Protein AF-A0A2K5J914-F1 (afdb_monomer)

Nearest PDB structures (foldseek):
  7pgm-assembly1_A  TM=7.912E-01  e=7.911E-28  Homo sapiens
  7pgm-assembly1_B  TM=7.595E-01  e=2.910E-28  Homo sapiens
  7pgn-assembly2_B  TM=7.663E-01  e=2.151E-27  Homo sapiens
  7pgm-assembly1_C  TM=7.604E-01  e=5.847E-27  Homo sapiens
  2wft-assembly1_A  TM=7.627E-01  e=2.219E-26  Homo sapiens

Structure (mmCIF, N/CA/C/O backbone):
data_AF-A0A2K5J914-F1
#
_entry.id   AF-A0A2K5J914-F1
#
loop_
_atom_site.group_PDB
_atom_site.id
_atom_site.type_symbol
_atom_site.label_atom_id
_atom_site.label_alt_id
_atom_site.label_comp_id
_atom_site.label_asym_id
_atom_site.label_entity_id
_atom_site.label_seq_id
_atom_site.pdbx_PDB_ins_code
_atom_site.Cartn_x
_atom_site.Cartn_y
_atom_site.Cartn_z
_atom_site.occupancy
_atom_site.B_iso_or_equiv
_atom_site.auth_seq_id
_atom_site.auth_comp_id
_atom_site.auth_asym_id
_atom_site.auth_atom_id
_atom_site.pdbx_PDB_model_num
ATOM 1 N N . GLU A 1 1 ? -26.138 -1.464 15.861 1.00 38.56 1 GLU A N 1
ATOM 2 C CA . GLU A 1 1 ? -25.014 -0.521 15.700 1.00 38.56 1 GLU A CA 1
ATOM 3 C C . GLU A 1 1 ? -23.982 -0.833 16.771 1.00 38.56 1 GLU A C 1
ATOM 5 O O . GLU A 1 1 ? -24.378 -1.181 17.880 1.00 38.56 1 GLU A O 1
ATOM 10 N N . CYS A 1 2 ? -22.694 -0.839 16.426 1.00 46.62 2 CYS A N 1
ATOM 11 C CA . CYS A 1 2 ? -21.618 -1.079 17.389 1.00 46.62 2 CYS A CA 1
ATOM 12 C C . CYS A 1 2 ? -21.345 0.208 18.176 1.00 46.62 2 CYS A C 1
ATOM 14 O O . CYS A 1 2 ? -21.314 1.286 17.591 1.00 46.62 2 CYS A O 1
ATOM 16 N N . SER A 1 3 ? -21.174 0.087 19.494 1.00 51.59 3 SER A N 1
ATOM 17 C CA . SER A 1 3 ? -20.822 1.211 20.367 1.00 51.59 3 SER A CA 1
ATOM 18 C C . SER A 1 3 ? -19.296 1.393 20.395 1.00 51.59 3 SER A C 1
ATOM 20 O O . SER A 1 3 ? -18.607 0.383 20.564 1.00 51.59 3 SER A O 1
ATOM 22 N N . PRO A 1 4 ? -18.769 2.632 20.309 1.00 55.41 4 PRO A N 1
ATOM 23 C CA . PRO A 1 4 ? -17.338 2.955 20.481 1.00 55.41 4 PRO A CA 1
ATOM 24 C C . PRO A 1 4 ? -16.759 2.479 21.830 1.00 55.41 4 PRO A C 1
ATOM 26 O O . PRO A 1 4 ? -15.557 2.311 21.999 1.00 55.41 4 PRO A O 1
ATOM 29 N N . TYR A 1 5 ? -17.637 2.277 22.817 1.00 66.75 5 TYR A N 1
ATOM 30 C CA . TYR A 1 5 ? -17.289 1.906 24.184 1.00 66.75 5 TYR A CA 1
ATOM 31 C C . TYR A 1 5 ? -17.514 0.421 24.433 1.00 66.75 5 TYR A C 1
ATOM 33 O O . TYR A 1 5 ? -17.728 0.022 25.572 1.00 66.75 5 TYR A O 1
ATOM 41 N N . ALA A 1 6 ? -17.527 -0.413 23.388 1.00 69.62 6 ALA A N 1
ATOM 42 C CA . ALA A 1 6 ? -17.750 -1.847 23.541 1.00 69.62 6 ALA A CA 1
ATOM 43 C C . ALA A 1 6 ? -16.758 -2.485 24.531 1.00 69.62 6 ALA A C 1
ATOM 45 O O . ALA A 1 6 ? -17.165 -3.338 25.308 1.00 69.62 6 ALA A O 1
ATOM 46 N N . ALA A 1 7 ? -15.498 -2.038 24.566 1.00 67.44 7 ALA A N 1
ATOM 47 C CA . ALA A 1 7 ? -14.519 -2.523 25.541 1.00 67.44 7 ALA A CA 1
ATOM 48 C C . ALA A 1 7 ? -14.949 -2.232 26.991 1.00 67.44 7 ALA A C 1
ATOM 50 O O . ALA A 1 7 ? -15.093 -3.174 27.762 1.00 67.44 7 ALA A O 1
ATOM 51 N N . HIS A 1 8 ? -15.263 -0.977 27.332 1.00 74.81 8 HIS A N 1
ATOM 52 C CA . HIS A 1 8 ? -15.773 -0.614 28.663 1.00 74.81 8 HIS A CA 1
ATOM 53 C C . HIS A 1 8 ? -17.105 -1.307 28.976 1.00 74.81 8 HIS A C 1
ATOM 55 O O . HIS A 1 8 ? -17.320 -1.825 30.067 1.00 74.81 8 HIS A O 1
ATOM 61 N N . LEU A 1 9 ? -18.002 -1.368 27.989 1.00 78.38 9 LEU A N 1
ATOM 62 C CA . LEU A 1 9 ? -19.326 -1.951 28.147 1.00 78.38 9 LEU A CA 1
ATOM 63 C C . LEU A 1 9 ? -19.260 -3.457 28.438 1.00 78.38 9 LEU A C 1
ATOM 65 O O . LEU A 1 9 ? -20.146 -3.979 29.106 1.00 78.38 9 LEU A O 1
ATOM 69 N N . TYR A 1 10 ? -18.238 -4.157 27.948 1.00 81.88 10 TYR A N 1
ATOM 70 C CA . TYR A 1 10 ? -18.031 -5.592 28.168 1.00 81.88 10 TYR A CA 1
ATOM 71 C C . TYR A 1 10 ? -16.865 -5.904 29.114 1.00 81.88 10 TYR A C 1
ATOM 73 O O . TYR A 1 10 ? -16.512 -7.076 29.245 1.00 81.88 10 TYR A O 1
ATOM 81 N N . ASP A 1 11 ? -16.316 -4.893 29.798 1.00 74.88 11 ASP A N 1
ATOM 82 C CA . ASP A 1 11 ? -15.233 -5.046 30.781 1.00 74.88 11 ASP A CA 1
ATOM 83 C C . ASP A 1 11 ? -13.976 -5.715 30.179 1.00 74.88 11 ASP A C 1
ATOM 85 O O . ASP A 1 11 ? -13.309 -6.542 30.793 1.00 74.88 11 ASP A O 1
ATOM 89 N N . ALA A 1 12 ? -13.700 -5.405 28.908 1.00 70.31 12 ALA A N 1
ATOM 90 C CA . ALA A 1 12 ? -12.684 -6.048 28.072 1.00 70.31 12 ALA A CA 1
ATOM 91 C C . ALA A 1 12 ? -11.474 -5.133 27.802 1.00 70.31 12 ALA A C 1
ATOM 93 O O . ALA A 1 12 ? -10.852 -5.204 26.741 1.00 70.31 12 ALA A O 1
ATOM 94 N N . GLU A 1 13 ? -11.182 -4.227 28.733 1.00 61.53 13 GLU A N 1
ATOM 95 C CA . GLU A 1 13 ? -10.066 -3.278 28.631 1.00 61.53 13 GLU A CA 1
ATOM 96 C C . GLU A 1 13 ? -8.715 -3.925 28.952 1.00 61.53 13 GLU A C 1
ATOM 98 O O . GLU A 1 13 ? -7.688 -3.544 28.391 1.00 61.53 13 GLU A O 1
ATOM 103 N N . ASP A 1 14 ? -8.728 -4.936 29.822 1.00 62.06 14 ASP A N 1
ATOM 104 C CA . ASP A 1 14 ? -7.552 -5.690 30.239 1.00 62.06 14 ASP A CA 1
ATOM 105 C C . ASP A 1 14 ? -7.585 -7.102 29.611 1.00 62.06 14 ASP A C 1
ATOM 107 O O . ASP A 1 14 ? -8.585 -7.814 29.754 1.00 62.06 14 ASP A O 1
ATOM 111 N N . PRO A 1 15 ? -6.507 -7.552 28.933 1.00 55.56 15 PRO A N 1
ATOM 112 C CA . PRO A 1 15 ? -6.420 -8.897 28.357 1.00 55.56 15 PRO A CA 1
ATOM 113 C C . PRO A 1 15 ? -6.516 -10.048 29.379 1.00 55.56 15 PRO A C 1
ATOM 115 O O . PRO A 1 15 ? -6.722 -11.194 28.976 1.00 55.56 15 PRO A O 1
ATOM 118 N N . PHE A 1 16 ? -6.353 -9.779 30.675 1.00 60.75 16 PHE A N 1
ATOM 119 C CA . PHE A 1 16 ? -6.495 -10.747 31.763 1.00 60.75 16 PHE A CA 1
ATOM 120 C C . PHE A 1 16 ? -7.918 -10.817 32.334 1.00 60.75 16 PHE A C 1
ATOM 122 O O . PHE A 1 16 ? -8.226 -11.772 33.054 1.00 60.75 16 PHE A O 1
ATOM 129 N N . THR A 1 17 ? -8.792 -9.858 32.013 1.00 63.09 17 THR A N 1
ATOM 130 C CA . THR A 1 17 ? -10.188 -9.876 32.461 1.00 63.09 17 THR A CA 1
ATOM 131 C C . THR A 1 17 ? -11.007 -10.822 31.576 1.00 63.09 17 THR A C 1
ATOM 133 O O . THR A 1 17 ? -10.986 -10.702 30.348 1.00 63.09 17 THR A O 1
ATOM 136 N N . PRO A 1 18 ? -11.739 -11.791 32.158 1.00 64.75 18 PRO A N 1
ATOM 137 C CA . PRO A 1 18 ? -12.624 -12.656 31.393 1.00 64.75 18 PRO A CA 1
ATOM 138 C C . PRO A 1 18 ? -13.675 -11.832 30.644 1.00 64.75 18 PRO A C 1
ATOM 140 O O . PRO A 1 18 ? -14.460 -11.106 31.250 1.00 64.75 18 PRO A O 1
ATOM 143 N N . LEU A 1 19 ? -13.699 -11.976 29.319 1.00 65.25 19 LEU A N 1
ATOM 144 C CA . LEU A 1 19 ? -14.629 -11.258 28.453 1.00 65.25 19 LEU A CA 1
ATOM 145 C C . LEU A 1 19 ? -16.078 -11.577 28.824 1.00 65.25 19 LEU A C 1
ATOM 147 O O . LEU A 1 19 ? -16.508 -12.736 28.780 1.00 65.25 19 LEU A O 1
ATOM 151 N N . ARG A 1 20 ? -16.850 -10.533 29.139 1.00 78.19 20 ARG A N 1
ATOM 152 C CA . ARG A 1 20 ? -18.281 -10.681 29.389 1.00 78.19 20 ARG A CA 1
ATOM 153 C C . ARG A 1 20 ? -18.992 -11.082 28.103 1.00 78.19 20 ARG A C 1
ATOM 155 O O . ARG A 1 20 ? -18.671 -10.645 27.002 1.00 78.19 20 ARG A O 1
ATOM 162 N N . THR A 1 21 ? -20.020 -11.901 28.255 1.00 82.12 21 THR A N 1
ATOM 163 C CA . THR A 1 21 ? -20.885 -12.342 27.146 1.00 82.12 21 THR A CA 1
ATOM 164 C C . THR A 1 21 ? -22.089 -11.423 26.933 1.00 82.12 21 THR A C 1
ATOM 166 O O . THR A 1 21 ? -22.745 -11.489 25.897 1.00 82.12 21 THR A O 1
ATOM 169 N N . VAL A 1 22 ? -22.382 -10.563 27.910 1.00 85.31 22 VAL A N 1
ATOM 170 C CA . VAL A 1 22 ? -23.451 -9.559 27.884 1.00 85.31 22 VAL A CA 1
ATOM 171 C C . VAL A 1 22 ? -22.907 -8.214 28.363 1.00 85.31 22 VAL A C 1
ATOM 173 O O . VAL A 1 22 ? -21.967 -8.196 29.160 1.00 85.31 22 VAL A O 1
ATOM 176 N N . PRO A 1 23 ? -23.492 -7.093 27.907 1.00 86.31 23 PRO A N 1
ATOM 177 C CA . PRO A 1 23 ? -23.034 -5.775 28.310 1.00 86.31 23 PRO A CA 1
ATOM 178 C C . PRO A 1 23 ? -23.299 -5.527 29.797 1.00 86.31 23 PRO A C 1
ATOM 180 O O . PRO A 1 23 ? -24.294 -5.994 30.360 1.00 86.31 23 PRO A O 1
ATOM 183 N N . GLY A 1 24 ? -22.431 -4.732 30.408 1.00 90.19 24 GLY A N 1
ATOM 184 C CA . GLY A 1 24 ? -22.630 -4.172 31.726 1.00 90.19 24 GLY A CA 1
ATOM 185 C C . GLY A 1 24 ? -23.849 -3.252 31.754 1.00 90.19 24 GLY A C 1
ATOM 186 O O . GLY A 1 24 ? -24.054 -2.418 30.868 1.00 90.19 24 GLY A O 1
ATOM 187 N N . LEU A 1 25 ? -24.695 -3.430 32.763 1.00 91.94 25 LEU A N 1
ATOM 188 C CA . LEU A 1 25 ? -25.984 -2.754 32.867 1.00 91.94 25 LEU A CA 1
ATOM 189 C C . LEU A 1 25 ? -25.963 -1.730 33.997 1.00 91.94 25 LEU A C 1
ATOM 191 O O . LEU A 1 25 ? -25.437 -1.993 35.078 1.00 91.94 25 LEU A O 1
ATOM 195 N N . CYS A 1 26 ? -26.602 -0.584 33.769 1.00 93.31 26 CYS A N 1
ATOM 196 C CA . CYS A 1 26 ? -26.849 0.383 34.830 1.00 93.31 26 CYS A CA 1
ATOM 197 C C . CYS A 1 26 ? -27.729 -0.250 35.909 1.00 93.31 26 CYS A C 1
ATOM 199 O O . CYS A 1 26 ? -28.616 -1.052 35.609 1.00 93.31 26 CYS A O 1
ATOM 201 N N . GLN A 1 27 ? -27.474 0.093 37.173 1.00 92.44 27 GLN A N 1
ATOM 202 C CA . GLN A 1 27 ? -28.080 -0.572 38.329 1.00 92.44 27 GLN A CA 1
ATOM 203 C C . GLN A 1 27 ? -29.617 -0.601 38.257 1.00 92.44 27 GLN A C 1
ATOM 205 O O . GLN A 1 27 ? -30.234 -1.641 38.481 1.00 92.44 27 GLN A O 1
ATOM 210 N N . ASP A 1 28 ? -30.235 0.532 37.939 1.00 91.69 28 ASP A N 1
ATOM 211 C CA . ASP A 1 28 ? -31.681 0.707 37.800 1.00 91.69 28 ASP A CA 1
ATOM 212 C C . ASP A 1 28 ? -32.245 -0.087 36.615 1.00 91.69 28 ASP A C 1
ATOM 214 O O . ASP A 1 28 ? -33.211 -0.839 36.769 1.00 91.69 28 ASP A O 1
ATOM 218 N N . TYR A 1 29 ? -31.584 -0.008 35.459 1.00 91.88 29 TYR A N 1
ATOM 219 C CA . TYR A 1 29 ? -31.982 -0.748 34.270 1.00 91.88 29 TYR A CA 1
ATOM 220 C C . TYR A 1 29 ? -31.865 -2.262 34.472 1.00 91.88 29 TYR A C 1
ATOM 222 O O . TYR A 1 29 ? -32.759 -3.010 34.077 1.00 91.88 29 TYR A O 1
ATOM 230 N N . CYS A 1 30 ? -30.805 -2.731 35.134 1.00 93.56 30 CYS A N 1
ATOM 231 C CA . CYS A 1 30 ? -30.634 -4.144 35.448 1.00 93.56 30 CYS A CA 1
ATOM 232 C C . CYS A 1 30 ? -31.779 -4.678 36.310 1.00 93.56 30 CYS A C 1
ATOM 234 O O . CYS A 1 30 ? -32.280 -5.775 36.056 1.00 93.56 30 CYS A O 1
ATOM 236 N N . LEU A 1 31 ? -32.219 -3.911 37.313 1.00 93.44 31 LEU A N 1
ATOM 237 C CA . LEU A 1 31 ? -33.328 -4.316 38.177 1.00 93.44 31 LEU A CA 1
ATOM 238 C C . LEU A 1 31 ? -34.611 -4.511 37.362 1.00 93.44 31 LEU A C 1
ATOM 240 O O . LEU A 1 31 ? -35.259 -5.555 37.478 1.00 93.44 31 LEU A O 1
ATOM 244 N N . ASP A 1 32 ? -34.939 -3.553 36.499 1.00 91.44 32 ASP A N 1
ATOM 245 C CA . ASP A 1 32 ? -36.105 -3.623 35.616 1.00 91.44 32 ASP A CA 1
ATOM 246 C C . ASP A 1 32 ? -36.020 -4.792 34.631 1.00 91.44 32 ASP A C 1
ATOM 248 O O . ASP A 1 32 ? -36.995 -5.524 34.415 1.00 91.44 32 ASP A O 1
ATOM 252 N N . MET A 1 33 ? -34.839 -4.993 34.055 1.00 89.88 33 MET A N 1
ATOM 253 C CA . MET A 1 33 ? -34.565 -6.041 33.085 1.00 89.88 33 MET A CA 1
ATOM 254 C C . MET A 1 33 ? -34.644 -7.428 33.731 1.00 89.88 33 MET A C 1
ATOM 256 O O . MET A 1 33 ? -35.284 -8.325 33.188 1.00 89.88 33 MET A O 1
ATOM 260 N N . TRP A 1 34 ? -34.121 -7.601 34.946 1.00 93.56 34 TRP A N 1
ATOM 261 C CA . TRP A 1 34 ? -34.260 -8.845 35.702 1.00 93.56 34 TRP A CA 1
ATOM 262 C C . TRP A 1 34 ? -35.730 -9.160 36.018 1.00 93.56 34 TRP A C 1
ATOM 264 O O . TRP A 1 34 ? -36.166 -10.306 35.897 1.00 93.56 34 TRP A O 1
ATOM 274 N N . HIS A 1 35 ? -36.528 -8.149 36.377 1.00 91.81 35 HIS A N 1
ATOM 275 C CA . HIS A 1 35 ? -37.952 -8.338 36.663 1.00 91.81 35 HIS A CA 1
ATOM 276 C C . HIS A 1 35 ? -38.761 -8.772 35.433 1.00 91.81 35 HIS A C 1
ATOM 278 O O . HIS A 1 35 ? -39.654 -9.610 35.567 1.00 91.81 35 HIS A O 1
ATOM 284 N N . LYS A 1 36 ? -38.457 -8.226 34.251 1.00 93.00 36 LYS A N 1
ATOM 285 C CA . LYS A 1 36 ? -39.231 -8.465 33.019 1.00 93.00 36 LYS A CA 1
ATOM 286 C C . LYS A 1 36 ? -38.684 -9.607 32.158 1.00 93.00 36 LYS A C 1
ATOM 288 O O . LYS A 1 36 ? -39.458 -10.316 31.525 1.00 93.00 36 LYS A O 1
ATOM 293 N N . CYS A 1 37 ? -37.365 -9.780 32.133 1.00 89.88 37 CYS A N 1
ATOM 294 C CA . CYS A 1 37 ? -36.657 -10.479 31.060 1.00 89.88 37 CYS A CA 1
ATOM 295 C C . CYS A 1 37 ? -35.604 -11.493 31.538 1.00 89.88 37 CYS A C 1
ATOM 297 O O . CYS A 1 37 ? -34.914 -12.057 30.692 1.00 89.88 37 CYS A O 1
ATOM 299 N N . ARG A 1 38 ? -35.470 -11.786 32.845 1.00 87.25 38 ARG A N 1
ATOM 300 C CA . ARG A 1 38 ? -34.410 -12.690 33.363 1.00 87.25 38 ARG A CA 1
ATOM 301 C C . ARG A 1 38 ? -34.292 -14.038 32.634 1.00 87.25 38 ARG A C 1
ATOM 303 O O . ARG A 1 38 ? -33.182 -14.500 32.405 1.00 87.25 38 ARG A O 1
ATOM 310 N N . GLY A 1 39 ? -35.416 -14.618 32.200 1.00 84.75 39 GLY A N 1
ATOM 311 C CA . GLY A 1 39 ? -35.439 -15.907 31.497 1.00 84.75 39 GLY A CA 1
ATOM 312 C C . GLY A 1 39 ? -34.808 -15.881 30.100 1.00 84.75 39 GLY A C 1
ATOM 313 O O . GLY A 1 39 ? -34.464 -16.931 29.567 1.00 84.75 39 GLY A O 1
ATOM 314 N N . LEU A 1 40 ? -34.618 -14.696 29.509 1.00 85.69 40 LEU A N 1
ATOM 315 C CA . LEU A 1 40 ? -34.003 -14.546 28.190 1.00 85.69 40 LEU A CA 1
ATOM 316 C C . LEU A 1 40 ? -32.476 -14.684 28.230 1.00 85.69 40 LEU A C 1
ATOM 318 O O . LEU A 1 40 ? -31.882 -15.034 27.214 1.00 85.69 40 LEU A O 1
ATOM 322 N N . PHE A 1 41 ? -31.824 -14.474 29.379 1.00 80.81 41 PHE A N 1
ATOM 323 C CA . PHE A 1 41 ? -30.357 -14.505 29.457 1.00 80.81 41 PHE A CA 1
ATOM 324 C C . PHE A 1 41 ? -29.745 -15.862 29.116 1.00 80.81 41 PHE A C 1
ATOM 326 O O . PHE A 1 41 ? -28.664 -15.901 28.539 1.00 80.81 41 PHE A O 1
ATOM 333 N N . ARG A 1 42 ? -30.463 -16.963 29.364 1.00 82.62 42 ARG A N 1
ATOM 334 C CA . ARG A 1 42 ? -30.038 -18.310 28.941 1.00 82.62 42 ARG A CA 1
ATOM 335 C C . ARG A 1 42 ? -29.920 -18.459 27.422 1.00 82.62 42 ARG A C 1
ATOM 337 O O . ARG A 1 42 ? -29.241 -19.363 26.951 1.00 82.62 42 ARG A O 1
ATOM 344 N N . HIS A 1 43 ? -30.607 -17.605 26.666 1.00 83.62 43 HIS A N 1
ATOM 345 C CA . HIS A 1 43 ? -30.553 -17.574 25.205 1.00 83.62 43 HIS A CA 1
ATOM 346 C C . HIS A 1 43 ? -29.580 -16.520 24.674 1.00 83.62 43 HIS A C 1
ATOM 348 O O . HIS A 1 43 ? -29.117 -16.641 23.544 1.00 83.62 43 HIS A O 1
ATOM 354 N N . LEU A 1 44 ? -29.287 -15.491 25.473 1.00 78.62 44 LEU A N 1
ATOM 355 C CA . LEU A 1 44 ? -28.384 -14.402 25.103 1.00 78.62 44 LEU A CA 1
ATOM 356 C C . LEU A 1 44 ? -26.920 -14.719 25.419 1.00 78.62 44 LEU A C 1
ATOM 358 O O . LEU A 1 44 ? -26.035 -14.147 24.794 1.00 78.62 44 LEU A O 1
ATOM 362 N N . SER A 1 45 ? -26.659 -15.610 26.377 1.00 82.12 45 SER A N 1
ATOM 363 C CA . SER A 1 45 ? -25.310 -15.904 26.846 1.00 82.12 45 SER A CA 1
ATOM 364 C C . SER A 1 45 ? -25.119 -17.366 27.244 1.00 82.12 45 SER A C 1
ATOM 366 O O . SER A 1 45 ? -25.989 -18.001 27.843 1.00 82.12 45 SER A O 1
ATOM 368 N N . THR A 1 46 ? -23.930 -17.883 26.930 1.00 86.12 46 THR A N 1
ATOM 369 C CA . THR A 1 46 ? -23.440 -19.210 27.327 1.00 86.12 46 THR A CA 1
ATOM 370 C C . THR A 1 46 ? -22.690 -19.205 28.664 1.00 86.12 46 THR A C 1
ATOM 372 O O . THR A 1 46 ? -22.131 -20.230 29.046 1.00 86.12 46 THR A O 1
ATOM 375 N N . ASP A 1 47 ? -22.644 -18.070 29.360 1.00 87.38 47 ASP A N 1
ATOM 376 C CA . ASP A 1 47 ? -21.956 -17.902 30.639 1.00 87.38 47 ASP A CA 1
ATOM 377 C C . ASP A 1 47 ? -22.702 -18.631 31.765 1.00 87.38 47 ASP A C 1
ATOM 379 O O . ASP A 1 47 ? -23.820 -18.274 32.147 1.00 87.38 47 ASP A O 1
ATOM 383 N N . GLN A 1 48 ? -22.074 -19.683 32.290 1.00 88.12 48 GLN A N 1
ATOM 384 C CA . GLN A 1 48 ? -22.667 -20.532 33.320 1.00 88.12 48 GLN A CA 1
ATOM 385 C C . GLN A 1 48 ? -22.790 -19.825 34.674 1.00 88.12 48 GLN A C 1
ATOM 387 O O . GLN A 1 48 ? -23.736 -20.111 35.413 1.00 88.12 48 GLN A O 1
ATOM 392 N N . GLU A 1 49 ? -21.882 -18.901 35.006 1.00 89.06 49 GLU A N 1
ATOM 393 C CA . GLU A 1 49 ? -21.959 -18.149 36.260 1.00 89.06 49 GLU A CA 1
ATOM 394 C C . GLU A 1 49 ? -23.154 -17.203 36.226 1.00 89.06 49 GLU A C 1
ATOM 396 O O . GLU A 1 49 ? -23.985 -17.219 37.137 1.00 89.06 49 GLU A O 1
ATOM 401 N N . LEU A 1 50 ? -23.311 -16.455 35.131 1.00 88.31 50 LEU A N 1
ATOM 402 C CA . LEU A 1 50 ? -24.455 -15.567 34.945 1.00 88.31 50 LEU A CA 1
ATOM 403 C C . LEU A 1 50 ? -25.788 -16.331 35.006 1.00 88.31 50 LEU A C 1
ATOM 405 O O . LEU A 1 50 ? -26.738 -15.884 35.657 1.00 88.31 50 LEU A O 1
ATOM 409 N N . GLN A 1 51 ? -25.857 -17.506 34.372 1.00 89.00 51 GLN A N 1
ATOM 410 C CA . GLN A 1 51 ? -27.043 -18.368 34.410 1.00 89.00 51 GLN A CA 1
ATOM 411 C C . GLN A 1 51 ? -27.357 -18.866 35.830 1.00 89.00 51 GLN A C 1
ATOM 413 O O . GLN A 1 51 ? -28.524 -18.899 36.227 1.00 89.00 51 GLN A O 1
ATOM 418 N N . ALA A 1 52 ? -26.340 -19.204 36.629 1.00 90.75 52 ALA A N 1
ATOM 419 C CA . ALA A 1 52 ? -26.522 -19.625 38.019 1.00 90.75 52 ALA A CA 1
ATOM 420 C C . ALA A 1 52 ? -27.061 -18.494 38.917 1.00 90.75 52 ALA A C 1
ATOM 422 O O . ALA A 1 52 ? -27.737 -18.751 39.918 1.00 90.75 52 ALA A O 1
ATOM 423 N N . LEU A 1 53 ? -26.800 -17.235 38.554 1.00 92.06 53 LEU A N 1
ATOM 424 C CA . LEU A 1 53 ? -27.251 -16.055 39.292 1.00 92.06 53 LEU A CA 1
ATOM 425 C C . LEU A 1 53 ? -28.689 -15.623 38.965 1.00 92.06 53 LEU A C 1
ATOM 427 O O . LEU A 1 53 ? -29.228 -14.772 39.675 1.00 92.06 53 LEU A O 1
ATOM 431 N N . GLU A 1 54 ? -29.348 -16.219 37.964 1.00 88.56 54 GLU A N 1
ATOM 432 C CA . GLU A 1 54 ? -30.687 -15.827 37.489 1.00 88.56 54 GLU A CA 1
ATOM 433 C C . GLU A 1 54 ? -31.732 -15.739 38.619 1.00 88.56 54 GLU A C 1
ATOM 435 O O . GLU A 1 54 ? -32.573 -14.840 38.630 1.00 88.56 54 GLU A O 1
ATOM 440 N N . GLY A 1 55 ? -31.665 -16.632 39.612 1.00 90.88 55 GLY A N 1
ATOM 441 C CA . GLY A 1 55 ? -32.595 -16.657 40.747 1.00 90.88 55 GLY A CA 1
ATOM 442 C C . GLY A 1 55 ? -32.349 -15.580 41.813 1.00 90.88 55 GLY A C 1
ATOM 443 O O . GLY A 1 55 ? -33.209 -15.361 42.666 1.00 90.88 55 GLY A O 1
ATOM 444 N N . ASN A 1 56 ? -31.202 -14.894 41.789 1.00 94.31 56 ASN A N 1
ATOM 445 C CA . ASN A 1 56 ? -30.803 -13.933 42.814 1.00 94.31 56 ASN A CA 1
ATOM 446 C C . ASN A 1 56 ? -30.560 -12.545 42.215 1.00 94.31 56 ASN A C 1
ATOM 448 O O . ASN A 1 56 ? -29.442 -12.207 41.836 1.00 94.31 56 ASN A O 1
ATOM 452 N N . ARG A 1 57 ? -31.601 -11.705 42.234 1.00 93.88 57 ARG A N 1
ATOM 453 C CA . ARG A 1 57 ? -31.581 -10.330 41.706 1.00 93.88 57 ARG A CA 1
ATOM 454 C C . ARG A 1 57 ? -30.356 -9.517 42.133 1.00 93.88 57 ARG A C 1
ATOM 456 O O . ARG A 1 57 ? -29.743 -8.847 41.310 1.00 93.88 57 ARG A O 1
ATOM 463 N N . ALA A 1 58 ? -30.012 -9.543 43.421 1.00 92.88 58 ALA A N 1
ATOM 464 C CA . ALA A 1 58 ? -28.948 -8.695 43.956 1.00 92.88 58 ALA A CA 1
ATOM 465 C C . ALA A 1 58 ? -27.564 -9.131 43.463 1.00 92.88 58 ALA A C 1
ATOM 467 O O . ALA A 1 58 ? -26.742 -8.285 43.123 1.00 92.88 58 ALA A O 1
ATOM 468 N N . ARG A 1 59 ? -27.308 -10.445 43.410 1.00 93.62 59 ARG A N 1
ATOM 469 C CA . ARG A 1 59 ? -26.048 -10.970 42.870 1.00 93.62 59 ARG A CA 1
ATOM 470 C C . ARG A 1 59 ? -25.990 -10.844 41.353 1.00 93.62 59 ARG A C 1
ATOM 472 O O . ARG A 1 59 ? -24.945 -10.481 40.842 1.00 93.62 59 ARG A O 1
ATOM 479 N N . PHE A 1 60 ? -27.112 -11.062 40.671 1.00 93.25 60 PHE A N 1
ATOM 480 C CA . PHE A 1 60 ? -27.232 -10.904 39.226 1.00 93.25 60 PHE A CA 1
ATOM 481 C C . PHE A 1 60 ? -26.847 -9.491 38.775 1.00 93.25 60 PHE A C 1
ATOM 483 O O . PHE A 1 60 ? -25.950 -9.325 37.957 1.00 93.25 60 PHE A O 1
ATOM 490 N N . CYS A 1 61 ? -27.454 -8.457 39.366 1.00 93.69 61 CYS A N 1
ATOM 491 C CA . CYS A 1 61 ? -27.142 -7.083 38.974 1.00 93.69 61 CYS A CA 1
ATOM 492 C C . CYS A 1 61 ? -25.770 -6.601 39.434 1.00 93.69 61 CYS A C 1
ATOM 494 O O . CYS A 1 61 ? -25.187 -5.759 38.767 1.00 93.69 61 CYS A O 1
ATOM 496 N N . ARG A 1 62 ? -25.221 -7.161 40.518 1.00 93.00 62 ARG A N 1
ATOM 497 C CA . ARG A 1 62 ? -23.825 -6.906 40.899 1.00 93.00 62 ARG A CA 1
ATOM 498 C C . ARG A 1 62 ? -22.833 -7.565 39.939 1.00 93.00 62 ARG A C 1
ATOM 500 O O . ARG A 1 62 ? -21.764 -7.029 39.716 1.00 93.00 62 ARG A O 1
ATOM 507 N N . TYR A 1 63 ? -23.171 -8.725 39.386 1.00 91.12 63 TYR A N 1
ATOM 508 C CA . TYR A 1 63 ? -22.334 -9.376 38.381 1.00 91.12 63 TYR A CA 1
ATOM 509 C C . TYR A 1 63 ? -22.301 -8.570 37.077 1.00 91.12 63 TYR A C 1
ATOM 511 O O . TYR A 1 63 ? -21.267 -8.466 36.433 1.00 91.12 63 TYR A O 1
ATOM 519 N N . LEU A 1 64 ? -23.430 -7.956 36.712 1.00 91.06 64 LEU A N 1
ATOM 520 C CA . LEU A 1 64 ? -23.542 -7.127 35.512 1.00 91.06 64 LEU A CA 1
ATOM 521 C C . LEU A 1 64 ? -23.168 -5.655 35.714 1.00 91.06 64 LEU A C 1
ATOM 523 O O . LEU A 1 64 ? -23.176 -4.915 34.735 1.00 91.06 64 LEU A O 1
ATOM 527 N N . SER A 1 65 ? -22.834 -5.203 36.923 1.00 91.06 65 SER A N 1
ATOM 528 C CA . SER A 1 65 ? -22.373 -3.824 37.116 1.00 91.06 65 SER A CA 1
ATOM 529 C C . SER A 1 65 ? -20.966 -3.634 36.547 1.00 91.06 65 SER A C 1
ATOM 531 O O . SER A 1 65 ? -20.176 -4.581 36.502 1.00 91.06 65 SER A O 1
ATOM 533 N N . LEU A 1 66 ? -20.677 -2.415 36.102 1.00 86.19 66 LEU A N 1
ATOM 534 C CA . LEU A 1 66 ? -19.335 -1.959 35.741 1.00 86.19 66 LEU A CA 1
ATOM 535 C C . LEU A 1 66 ? -18.792 -1.093 36.875 1.00 86.19 66 LEU A C 1
ATOM 537 O O . LEU A 1 66 ? -19.578 -0.440 37.569 1.00 86.19 66 LEU A O 1
ATOM 541 N N . ASP A 1 67 ? -17.471 -1.084 37.037 1.00 83.81 67 ASP A N 1
ATOM 542 C CA . ASP A 1 67 ? -16.804 -0.204 38.000 1.00 83.81 67 ASP A CA 1
ATOM 543 C C . ASP A 1 67 ? -16.924 1.264 37.572 1.00 83.81 67 ASP A C 1
ATOM 545 O O . ASP A 1 67 ? -17.230 2.127 38.398 1.00 83.81 67 ASP A O 1
ATOM 549 N N . ASP A 1 68 ? -16.776 1.537 36.271 1.00 84.38 68 ASP A N 1
ATOM 550 C CA . ASP A 1 68 ? -17.089 2.836 35.685 1.00 84.38 68 ASP A CA 1
ATOM 551 C C . ASP A 1 68 ? -18.544 2.874 35.191 1.00 84.38 68 ASP A C 1
ATOM 553 O O . ASP A 1 68 ? -18.925 2.299 34.164 1.00 84.38 68 ASP A O 1
ATOM 557 N N . THR A 1 69 ? -19.387 3.561 35.959 1.00 84.94 69 THR A N 1
ATOM 558 C CA . THR A 1 69 ? -20.817 3.669 35.671 1.00 84.94 69 THR A CA 1
ATOM 559 C C . THR A 1 69 ? -21.134 4.563 34.477 1.00 84.94 69 THR A C 1
ATOM 561 O O . THR A 1 69 ? -22.252 4.484 33.970 1.00 84.94 69 THR A O 1
ATOM 564 N N . ASP A 1 70 ? -20.200 5.383 33.987 1.00 82.44 70 ASP A N 1
ATOM 565 C CA . ASP A 1 70 ? -20.463 6.251 32.832 1.00 82.44 70 ASP A CA 1
ATOM 566 C C . ASP A 1 70 ? -20.662 5.441 31.538 1.00 82.44 70 ASP A C 1
ATOM 568 O O . ASP A 1 70 ? -21.358 5.893 30.620 1.00 82.44 70 ASP A O 1
ATOM 572 N N . TYR A 1 71 ? -20.132 4.211 31.503 1.00 81.75 71 TYR A N 1
ATOM 573 C CA . TYR A 1 71 ? -20.200 3.287 30.369 1.00 81.75 71 TYR A CA 1
ATOM 574 C C . TYR A 1 71 ? -21.314 2.235 30.465 1.00 81.75 71 TYR A C 1
ATOM 576 O O . TYR A 1 71 ? -21.438 1.388 29.580 1.00 81.75 71 TYR A O 1
ATOM 584 N N . CYS A 1 72 ? -22.160 2.264 31.500 1.00 87.69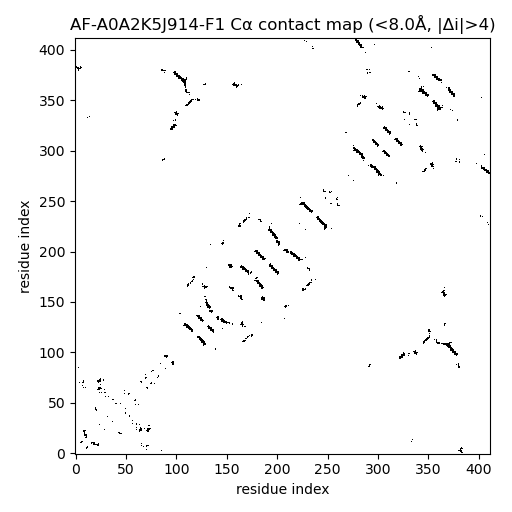 72 CYS A N 1
ATOM 585 C CA . CYS A 1 72 ? -23.213 1.262 31.664 1.00 87.69 72 CYS A CA 1
ATOM 586 C C . CYS A 1 72 ? -24.368 1.435 30.656 1.00 87.69 72 CYS A C 1
ATOM 588 O O . CYS A 1 72 ? -24.768 2.546 30.291 1.00 87.69 72 CYS A O 1
ATOM 590 N N . PHE A 1 73 ? -24.968 0.327 30.211 1.00 85.50 73 PHE A N 1
ATOM 591 C CA . PHE A 1 73 ? -26.138 0.365 29.327 1.00 85.50 73 PHE A CA 1
ATOM 592 C C . PHE A 1 73 ? -27.455 0.533 30.113 1.00 85.50 73 PHE A C 1
ATOM 594 O O . PHE A 1 73 ? -27.640 -0.142 31.130 1.00 85.50 73 PHE A O 1
ATOM 601 N N . PRO A 1 74 ? -28.423 1.345 29.632 1.00 82.69 74 PRO A N 1
ATOM 602 C CA . PRO A 1 74 ? -28.426 2.101 28.377 1.00 82.69 74 PRO A CA 1
ATOM 603 C C . PRO A 1 74 ? -27.938 3.546 28.521 1.00 82.69 74 PRO A C 1
ATOM 605 O O . PRO A 1 74 ? -27.980 4.278 27.536 1.00 82.69 74 PRO A O 1
ATOM 608 N N . TYR A 1 75 ? -27.520 3.992 29.712 1.00 84.00 75 TYR A N 1
ATOM 609 C CA . TYR A 1 75 ? -27.191 5.405 29.952 1.00 84.00 75 TYR A CA 1
ATOM 610 C C . TYR A 1 75 ? -26.051 5.892 29.061 1.00 84.00 75 TYR A C 1
ATOM 612 O O . TYR A 1 75 ? -26.089 7.025 28.584 1.00 84.00 75 TYR A O 1
ATOM 620 N N . LEU A 1 76 ? -25.125 4.996 28.728 1.00 77.38 76 LEU A N 1
ATOM 621 C CA . LEU A 1 76 ? -24.109 5.202 27.709 1.00 77.38 76 LEU A CA 1
ATOM 622 C C . LEU A 1 76 ? -24.669 5.759 26.391 1.00 77.38 76 LEU A C 1
ATOM 624 O O . LEU A 1 76 ? -24.078 6.664 25.815 1.00 77.38 76 LEU A O 1
ATOM 628 N N . LEU A 1 77 ? -25.829 5.285 25.921 1.00 72.31 77 LEU A N 1
ATOM 629 C CA . LEU A 1 77 ? -26.427 5.723 24.650 1.00 72.31 77 LEU A CA 1
ATOM 630 C C . LEU A 1 77 ? -26.890 7.184 24.672 1.00 72.31 77 LEU A C 1
ATOM 632 O O . LEU A 1 77 ? -27.008 7.818 23.628 1.00 72.31 77 LEU A O 1
ATOM 636 N N . VAL A 1 78 ? -27.179 7.719 25.857 1.00 76.62 78 VAL A N 1
ATOM 637 C CA . VAL A 1 78 ? -27.678 9.089 26.043 1.00 76.62 78 VAL A CA 1
ATOM 638 C C . VAL A 1 78 ? -26.644 10.006 26.696 1.00 76.62 78 VAL A C 1
ATOM 640 O O . VAL A 1 78 ? -26.917 11.192 26.900 1.00 76.62 78 VAL A O 1
ATOM 643 N N . ASN A 1 79 ? -25.449 9.488 26.997 1.00 72.00 79 ASN A N 1
ATOM 644 C CA . ASN A 1 79 ? -24.371 10.251 27.607 1.00 72.00 79 ASN A CA 1
ATOM 645 C C . ASN A 1 79 ? -23.788 11.246 26.594 1.00 72.00 79 ASN A C 1
ATOM 647 O O . ASN A 1 79 ? -22.990 10.898 25.729 1.00 72.00 79 ASN A O 1
ATOM 651 N N . LYS A 1 80 ? -24.200 12.512 26.703 1.00 71.88 80 LYS A N 1
ATOM 652 C CA . LYS A 1 80 ? -23.782 13.576 25.780 1.00 71.88 80 LYS A CA 1
ATOM 653 C C . LYS A 1 80 ? -22.289 13.877 25.835 1.00 71.88 80 LYS A C 1
ATOM 655 O O . LYS A 1 80 ? -21.750 14.303 24.824 1.00 71.88 80 LYS A O 1
ATOM 660 N N . ASN A 1 81 ? -21.640 13.688 26.983 1.00 68.94 81 ASN A N 1
ATOM 661 C CA . ASN A 1 81 ? -20.216 13.986 27.123 1.00 68.94 81 ASN A CA 1
ATOM 662 C C . ASN A 1 81 ? -19.389 12.949 26.368 1.00 68.94 81 ASN A C 1
ATOM 664 O O . ASN A 1 81 ? -18.583 13.325 25.520 1.00 68.94 81 ASN A O 1
ATOM 668 N N . LEU A 1 82 ? -19.673 11.666 26.609 1.00 63.81 82 LEU A N 1
ATOM 669 C CA . LEU A 1 82 ? -19.046 10.564 25.888 1.00 63.81 82 LEU A CA 1
ATOM 670 C C . LEU A 1 82 ? -19.367 10.659 24.387 1.00 63.81 82 LEU A C 1
ATOM 672 O O . LEU A 1 82 ? -18.461 10.770 23.566 1.00 63.81 82 LEU A O 1
ATOM 676 N N . ASN A 1 83 ? -20.648 10.755 24.023 1.00 64.56 83 ASN A N 1
ATOM 677 C CA . ASN A 1 83 ? -21.083 10.649 22.627 1.00 64.56 83 ASN A CA 1
ATOM 678 C C . ASN A 1 83 ? -20.888 11.915 21.773 1.00 64.56 83 ASN A C 1
ATOM 680 O O . ASN A 1 83 ? -21.246 11.905 20.597 1.00 64.56 83 ASN A O 1
ATOM 684 N N . SER A 1 84 ? -20.367 13.011 22.334 1.00 54.00 84 SER A N 1
ATOM 685 C CA . SER A 1 84 ? -20.308 14.327 21.670 1.00 54.00 84 SER A CA 1
ATOM 686 C C . SER A 1 84 ? -19.529 14.342 20.350 1.00 54.00 84 SER A C 1
ATOM 688 O O . SER A 1 84 ? -19.865 15.130 19.470 1.00 54.00 84 SER A O 1
ATOM 690 N N . ASN A 1 85 ? -18.531 13.465 20.203 1.00 52.38 85 ASN A N 1
ATOM 691 C CA . ASN A 1 85 ? -17.611 13.434 19.060 1.00 52.38 85 ASN A CA 1
ATOM 692 C C . ASN A 1 85 ? -17.654 12.109 18.284 1.00 52.38 85 ASN A C 1
ATOM 694 O O . ASN A 1 85 ? -16.736 11.800 17.527 1.00 52.38 85 ASN A O 1
ATOM 698 N N . LEU A 1 86 ? -18.699 11.303 18.476 1.00 55.00 86 LEU A N 1
ATOM 699 C CA . LEU A 1 86 ? -18.824 10.041 17.757 1.00 55.00 86 LEU A CA 1
ATOM 700 C C . LEU A 1 86 ? -19.178 10.256 16.291 1.00 55.00 86 LEU A C 1
ATOM 702 O O . LEU A 1 86 ? -20.153 10.935 15.981 1.00 55.00 86 LEU A O 1
ATOM 706 N N . GLY A 1 87 ? -18.401 9.636 15.400 1.00 50.75 87 GLY A N 1
ATOM 707 C CA . GLY A 1 87 ? -18.595 9.740 13.949 1.00 50.75 87 GLY A CA 1
ATOM 708 C C . GLY A 1 87 ? -17.754 10.820 13.259 1.00 50.75 87 GLY A C 1
ATOM 709 O O . GLY A 1 87 ? -17.976 11.107 12.085 1.00 50.75 87 GLY A O 1
ATOM 710 N N . HIS A 1 88 ? -16.790 11.421 13.963 1.00 55.19 88 HIS A N 1
ATOM 711 C CA . HIS A 1 88 ? -15.801 12.323 13.379 1.00 55.19 88 HIS A CA 1
ATOM 712 C C . HIS A 1 88 ? -14.399 11.922 13.832 1.00 55.19 88 HIS A C 1
ATOM 714 O O . HIS A 1 88 ? -14.180 11.679 15.018 1.00 55.19 88 HIS A O 1
ATOM 720 N N . VAL A 1 89 ? -13.441 11.899 12.898 1.00 61.03 89 VAL A N 1
ATOM 721 C CA . VAL A 1 89 ? -12.026 11.708 13.240 1.00 61.03 89 VAL A CA 1
ATOM 722 C C . VAL A 1 89 ? -11.622 12.806 14.221 1.00 61.03 89 VAL A C 1
ATOM 724 O O . VAL A 1 89 ? -11.792 13.995 13.939 1.00 61.03 89 VAL A O 1
ATOM 727 N N . VAL A 1 90 ? -11.103 12.415 15.383 1.00 71.12 90 VAL A N 1
ATOM 728 C CA . VAL A 1 90 ? -10.724 13.369 16.427 1.00 71.12 90 VAL A CA 1
ATOM 729 C C . VAL A 1 90 ? -9.507 14.157 15.954 1.00 71.12 90 VAL A C 1
ATOM 731 O O . VAL A 1 90 ? -8.444 13.588 15.718 1.00 71.12 90 VAL A O 1
ATOM 734 N N . ALA A 1 91 ? -9.648 15.474 15.830 1.00 77.25 91 ALA A N 1
ATOM 735 C CA . ALA A 1 91 ? -8.525 16.378 15.625 1.00 77.25 91 ALA A CA 1
ATOM 736 C C . ALA A 1 91 ? -8.038 16.933 16.972 1.00 77.25 91 ALA A C 1
ATOM 738 O O . ALA A 1 91 ? -8.838 17.191 17.873 1.00 77.25 91 ALA A O 1
ATOM 739 N N . ASP A 1 92 ? -6.730 17.138 17.121 1.00 74.69 92 ASP A N 1
ATOM 740 C CA . ASP A 1 92 ? -6.200 17.858 18.280 1.00 74.69 92 ASP A CA 1
ATOM 741 C C . ASP A 1 92 ? -6.522 19.365 18.217 1.00 74.69 92 ASP A C 1
ATOM 743 O O . ASP A 1 92 ? -7.060 19.885 17.239 1.00 74.69 92 ASP A O 1
ATOM 747 N N . ALA A 1 93 ? -6.145 20.105 19.264 1.00 69.62 93 ALA A N 1
ATOM 748 C CA . ALA A 1 93 ? -6.351 21.555 19.337 1.00 69.62 93 ALA A CA 1
ATOM 749 C C . ALA A 1 93 ? -5.648 22.355 18.216 1.00 69.62 93 ALA A C 1
ATOM 751 O O . ALA A 1 93 ? -5.907 23.548 18.065 1.00 69.62 93 ALA A O 1
ATOM 752 N N . LYS A 1 94 ? -4.743 21.729 17.453 1.00 75.62 94 LYS A N 1
ATOM 753 C CA . LYS A 1 94 ? -4.049 22.317 16.301 1.00 75.62 94 LYS A CA 1
ATOM 754 C C . LYS A 1 94 ? -4.668 21.890 14.964 1.00 75.62 94 LYS A C 1
ATOM 756 O O . LYS A 1 94 ? -4.170 22.314 13.925 1.00 75.62 94 LYS A O 1
ATOM 761 N N . GLY A 1 95 ? -5.734 21.087 14.983 1.00 79.69 95 GLY A N 1
ATOM 762 C CA . GLY A 1 95 ? -6.401 20.568 13.791 1.00 79.69 95 GLY A CA 1
ATOM 763 C C . GLY A 1 95 ? -5.740 19.322 13.195 1.00 79.69 95 GLY A C 1
ATOM 764 O O . GLY A 1 95 ? -6.019 18.994 12.046 1.00 79.69 95 GLY A O 1
ATOM 765 N N . CYS A 1 96 ? -4.859 18.637 13.933 1.00 86.94 96 CYS A N 1
ATOM 766 C CA . CYS A 1 96 ? -4.200 17.424 13.456 1.00 86.94 96 CYS A CA 1
ATOM 767 C C . CYS A 1 96 ? -5.049 16.180 13.736 1.00 86.94 96 CYS A C 1
ATOM 769 O O . CYS A 1 96 ? -5.350 15.901 14.902 1.00 86.94 96 CYS A O 1
ATOM 771 N N . LEU A 1 97 ? -5.385 15.414 12.697 1.00 89.38 97 LEU A N 1
ATOM 772 C CA . LEU A 1 97 ? -6.167 14.180 12.801 1.00 89.38 97 LEU A CA 1
ATOM 773 C C . LEU A 1 97 ? -5.397 13.137 13.616 1.00 89.38 97 LEU A C 1
ATOM 775 O O . LEU A 1 97 ? -4.293 12.748 13.241 1.00 89.38 97 LEU A O 1
ATOM 779 N N . GLN A 1 98 ? -5.965 12.698 14.737 1.00 87.62 98 GLN A N 1
ATOM 780 C CA . GLN A 1 98 ? -5.340 11.744 15.648 1.00 87.62 98 GLN A CA 1
ATOM 781 C C . GLN A 1 98 ? -5.676 10.316 15.222 1.00 87.62 98 GLN A C 1
ATOM 783 O O . GLN A 1 98 ? -6.790 9.844 15.445 1.00 87.62 98 GLN A O 1
ATOM 788 N N . LEU A 1 99 ? -4.700 9.620 14.645 1.00 90.94 99 LEU A N 1
ATOM 789 C CA . LEU A 1 99 ? -4.815 8.210 14.274 1.00 90.94 99 LEU A CA 1
ATOM 790 C C . LEU A 1 99 ? -3.855 7.359 15.105 1.00 90.94 99 LEU A C 1
ATOM 792 O O . LEU A 1 99 ? -2.867 7.853 15.653 1.00 90.94 99 LEU A O 1
ATOM 796 N N . CYS A 1 100 ? -4.147 6.070 15.192 1.00 90.38 100 CYS A N 1
ATOM 797 C CA . CYS A 1 100 ? -3.264 5.072 15.781 1.00 90.38 100 CYS A CA 1
ATOM 798 C C . CYS A 1 100 ? -2.847 4.071 14.710 1.00 90.38 100 CYS A C 1
ATOM 800 O O . CYS A 1 100 ? -3.426 4.028 13.623 1.00 90.38 100 CYS A O 1
ATOM 802 N N . LEU A 1 101 ? -1.854 3.251 15.027 1.00 93.19 101 LEU A N 1
ATOM 803 C CA . LEU A 1 101 ? -1.353 2.222 14.131 1.00 93.19 101 LEU A CA 1
ATOM 804 C C . LEU A 1 101 ? -1.425 0.852 14.779 1.00 93.19 101 LEU A C 1
ATOM 806 O O . LEU A 1 101 ? -1.422 0.722 16.001 1.00 93.19 101 LEU A O 1
ATOM 810 N N . GLU A 1 102 ? -1.418 -0.171 13.942 1.00 92.50 102 GLU A N 1
ATOM 811 C CA . GLU A 1 102 ? -1.181 -1.547 14.351 1.00 92.50 102 GLU A CA 1
ATOM 812 C C . GLU A 1 102 ? -0.110 -2.150 13.445 1.00 92.50 102 GLU A C 1
ATOM 814 O O . GLU A 1 102 ? -0.179 -2.031 12.221 1.00 92.50 102 GLU A O 1
ATOM 819 N N . GLU A 1 103 ? 0.896 -2.781 14.043 1.00 94.19 103 GLU A N 1
ATOM 820 C CA . GLU A 1 103 ? 1.927 -3.492 13.293 1.00 94.19 103 GLU A CA 1
ATOM 821 C C . GLU A 1 103 ? 1.376 -4.828 12.775 1.00 94.19 103 GLU A C 1
ATOM 823 O O . GLU A 1 103 ? 0.844 -5.634 13.539 1.00 94.19 103 GLU A O 1
ATOM 828 N N . VAL A 1 104 ? 1.505 -5.067 11.468 1.00 95.19 104 VAL A N 1
ATOM 829 C CA . VAL A 1 104 ? 0.909 -6.238 10.798 1.00 95.19 104 VAL A CA 1
ATOM 830 C C . VAL A 1 104 ? 1.956 -7.183 10.220 1.00 95.19 104 VAL A C 1
ATOM 832 O O . VAL A 1 104 ? 1.747 -8.395 10.195 1.00 95.19 104 VAL A O 1
ATOM 835 N N . ALA A 1 105 ? 3.093 -6.654 9.779 1.00 95.94 105 ALA A N 1
ATOM 836 C CA . ALA A 1 105 ? 4.221 -7.444 9.301 1.00 95.94 105 ALA A CA 1
ATOM 837 C C . ALA A 1 105 ? 5.530 -6.700 9.562 1.00 95.94 105 ALA A C 1
ATOM 839 O O . ALA A 1 105 ? 5.580 -5.490 9.377 1.00 95.94 105 ALA A O 1
ATOM 840 N N . ASN A 1 106 ? 6.593 -7.411 9.935 1.00 96.31 106 ASN A N 1
ATOM 841 C CA . ASN A 1 106 ? 7.901 -6.829 10.245 1.00 96.31 106 ASN A CA 1
ATOM 842 C C . ASN A 1 106 ? 9.059 -7.686 9.719 1.00 96.31 106 ASN A C 1
ATOM 844 O O . ASN A 1 106 ? 8.860 -8.780 9.182 1.00 96.31 106 ASN A O 1
ATOM 848 N N . GLY A 1 107 ? 10.280 -7.159 9.854 1.00 96.50 107 GLY A N 1
ATOM 849 C CA . GLY A 1 107 ? 11.501 -7.825 9.397 1.00 96.50 107 GLY A CA 1
ATOM 850 C C . GLY A 1 107 ? 11.601 -7.923 7.873 1.00 96.50 107 GLY A C 1
ATOM 851 O O . GLY A 1 107 ? 12.317 -8.785 7.360 1.00 96.50 107 GLY A O 1
ATOM 852 N N . LEU A 1 108 ? 10.865 -7.067 7.158 1.00 98.06 108 LEU A N 1
ATOM 853 C CA . LEU A 1 108 ? 10.790 -7.055 5.703 1.00 98.06 108 LEU A CA 1
ATOM 854 C C . LEU A 1 108 ? 11.978 -6.303 5.102 1.00 98.06 108 LEU A C 1
ATOM 856 O O . LEU A 1 108 ? 12.478 -5.327 5.666 1.00 98.06 108 LEU A O 1
ATOM 860 N N . ARG A 1 109 ? 12.416 -6.735 3.926 1.00 97.88 109 ARG A N 1
ATOM 861 C CA . ARG A 1 109 ? 13.482 -6.101 3.147 1.00 97.88 109 ARG A CA 1
ATOM 862 C C . ARG A 1 109 ? 12.921 -5.038 2.209 1.00 97.88 109 ARG A C 1
ATOM 864 O O . ARG A 1 109 ? 12.500 -5.354 1.101 1.00 97.88 109 ARG A O 1
ATOM 871 N N . ASN A 1 110 ? 12.901 -3.797 2.693 1.00 96.94 110 ASN A N 1
ATOM 872 C CA . ASN A 1 110 ? 12.350 -2.617 2.015 1.00 96.94 110 ASN A CA 1
ATOM 873 C C . ASN A 1 110 ? 11.021 -2.907 1.272 1.00 96.94 110 ASN A C 1
ATOM 875 O O . ASN A 1 110 ? 11.023 -3.086 0.053 1.00 96.94 110 ASN A O 1
ATOM 879 N N . PRO A 1 111 ? 9.898 -3.055 1.997 1.00 97.56 111 PRO A N 1
ATOM 880 C CA . PRO A 1 111 ? 8.619 -3.441 1.410 1.00 97.56 111 PRO A CA 1
ATOM 881 C C . PRO A 1 111 ? 8.054 -2.325 0.525 1.00 97.56 111 PRO A C 1
ATOM 883 O O . PRO A 1 111 ? 7.798 -1.221 0.999 1.00 97.56 111 PRO A O 1
ATOM 886 N N . VAL A 1 112 ? 7.864 -2.627 -0.760 1.00 96.19 112 VAL A N 1
ATOM 887 C CA . VAL A 1 112 ? 7.503 -1.660 -1.814 1.00 96.19 112 VAL A CA 1
ATOM 888 C C . VAL A 1 112 ? 6.029 -1.705 -2.207 1.00 96.19 112 VAL A C 1
ATOM 890 O O . VAL A 1 112 ? 5.508 -0.738 -2.757 1.00 96.19 112 VAL A O 1
ATOM 893 N N . ALA A 1 113 ? 5.341 -2.813 -1.937 1.00 96.62 113 ALA A N 1
ATOM 894 C CA . ALA A 1 113 ? 3.930 -2.958 -2.264 1.00 96.62 113 ALA A CA 1
ATOM 895 C C . ALA A 1 113 ? 3.230 -3.903 -1.289 1.00 96.62 113 ALA A C 1
ATOM 897 O O . ALA A 1 113 ? 3.781 -4.939 -0.912 1.00 96.62 113 ALA A O 1
ATOM 898 N N . MET A 1 114 ? 1.988 -3.566 -0.950 1.00 97.06 114 MET A N 1
ATOM 899 C CA . MET A 1 114 ? 1.038 -4.455 -0.295 1.00 97.06 114 MET A CA 1
ATOM 900 C C . MET A 1 114 ? -0.257 -4.443 -1.102 1.00 97.06 114 MET A C 1
ATOM 902 O O . MET A 1 114 ? -0.838 -3.384 -1.319 1.00 97.06 114 MET A O 1
ATOM 906 N N . VAL A 1 115 ? -0.690 -5.615 -1.560 1.00 96.94 115 VAL A N 1
ATOM 907 C CA . VAL A 1 115 ? -1.884 -5.763 -2.405 1.00 96.94 115 VAL A CA 1
ATOM 908 C C . VAL A 1 115 ? -2.719 -6.961 -1.972 1.00 96.94 115 VAL A C 1
ATOM 910 O O . VAL A 1 115 ? -2.222 -7.873 -1.312 1.00 96.94 115 VAL A O 1
ATOM 913 N N . HIS A 1 116 ? -3.972 -7.006 -2.407 1.00 95.69 116 HIS A N 1
ATOM 914 C CA . HIS A 1 116 ? -4.852 -8.162 -2.261 1.00 95.69 116 HIS A CA 1
ATOM 915 C C . HIS A 1 116 ? -5.265 -8.709 -3.637 1.00 95.69 116 HIS A C 1
ATOM 917 O O . HIS A 1 116 ? -5.190 -8.017 -4.652 1.00 95.69 116 HIS A O 1
ATOM 923 N N . ALA A 1 117 ? -5.708 -9.968 -3.679 1.00 94.81 117 ALA A N 1
ATOM 924 C CA . ALA A 1 117 ? -6.08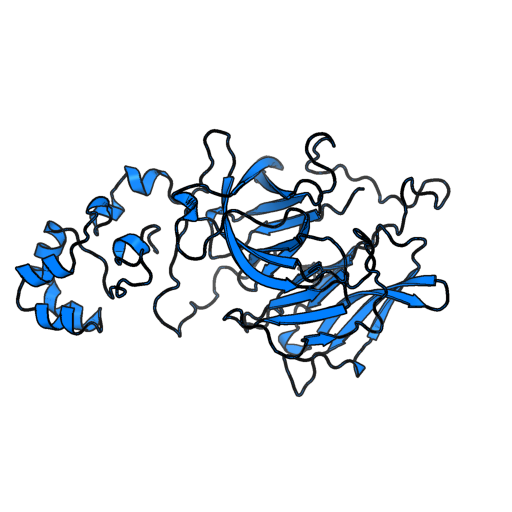1 -10.641 -4.930 1.00 94.81 117 ALA A CA 1
ATOM 925 C C . ALA A 1 117 ? -7.567 -10.497 -5.313 1.00 94.81 117 ALA A C 1
ATOM 927 O O . ALA A 1 117 ? -7.968 -10.889 -6.411 1.00 94.81 117 ALA A O 1
ATOM 928 N N . ARG A 1 118 ? -8.383 -9.940 -4.406 1.00 91.12 118 ARG A N 1
ATOM 929 C CA . ARG A 1 118 ? -9.842 -9.766 -4.550 1.00 91.12 118 ARG A CA 1
ATOM 930 C C . ARG A 1 118 ? -10.568 -11.066 -4.946 1.00 91.12 118 ARG A C 1
ATOM 932 O O . ARG A 1 118 ? -11.454 -11.089 -5.802 1.00 91.12 118 ARG A O 1
ATOM 939 N N . ASP A 1 119 ? -10.136 -12.179 -4.368 1.00 92.94 119 ASP A N 1
ATOM 940 C CA . ASP A 1 119 ? -10.659 -13.525 -4.605 1.00 92.94 119 ASP A CA 1
ATOM 941 C C . ASP A 1 119 ? -11.596 -14.017 -3.487 1.00 92.94 119 ASP A C 1
ATOM 943 O O . ASP A 1 119 ? -12.166 -15.107 -3.600 1.00 92.94 119 ASP A O 1
ATOM 947 N N . GLY A 1 120 ? -11.825 -13.197 -2.460 1.00 89.25 120 GLY A N 1
ATOM 948 C CA . GLY A 1 120 ? -12.623 -13.486 -1.275 1.00 89.25 120 GLY A CA 1
ATOM 949 C C . GLY A 1 120 ? -11.852 -14.205 -0.173 1.00 89.25 120 GLY A C 1
ATOM 950 O O . GLY A 1 120 ? -12.456 -14.570 0.835 1.00 89.25 120 GLY A O 1
ATOM 951 N N . THR A 1 121 ? -10.549 -14.460 -0.346 1.00 91.81 121 THR A N 1
ATOM 952 C CA . THR A 1 121 ? -9.768 -15.171 0.673 1.00 91.81 121 THR A CA 1
ATOM 953 C C . THR A 1 121 ? -9.256 -14.243 1.766 1.00 91.81 121 THR A C 1
ATOM 955 O O . THR A 1 121 ? -8.741 -14.750 2.755 1.00 91.81 121 THR A O 1
ATOM 958 N N . HIS A 1 122 ? -9.330 -12.916 1.590 1.00 91.19 122 HIS A N 1
ATOM 959 C CA . HIS A 1 122 ? -8.733 -11.911 2.479 1.00 91.19 122 HIS A CA 1
ATOM 960 C C . HIS A 1 122 ? -7.230 -12.124 2.725 1.00 91.19 122 HIS A C 1
ATOM 962 O O . HIS A 1 122 ? -6.699 -11.764 3.777 1.00 91.19 122 HIS A O 1
ATOM 968 N N . ARG A 1 123 ? -6.539 -12.722 1.746 1.00 95.88 123 ARG A N 1
ATOM 969 C CA . ARG A 1 123 ? -5.078 -12.797 1.742 1.00 95.88 123 ARG A CA 1
ATOM 970 C C . ARG A 1 123 ? -4.535 -11.472 1.241 1.00 95.88 123 ARG A C 1
ATOM 972 O O . ARG A 1 123 ? -5.104 -10.868 0.328 1.00 95.88 123 ARG A O 1
ATOM 979 N N . PHE A 1 124 ? -3.404 -11.074 1.792 1.00 97.75 124 PHE A N 1
ATOM 980 C CA . PHE A 1 124 ? -2.639 -9.951 1.278 1.00 97.75 124 PHE A CA 1
ATOM 981 C C . PHE A 1 124 ? -1.209 -10.386 0.975 1.00 97.75 124 PHE A C 1
ATOM 983 O O . PHE A 1 124 ? -0.696 -11.369 1.515 1.00 97.75 124 PHE A O 1
ATOM 990 N N . PHE A 1 125 ? -0.585 -9.663 0.059 1.00 98.62 125 PHE A N 1
ATOM 991 C CA . PHE A 1 125 ? 0.712 -9.985 -0.505 1.00 98.62 125 PHE A CA 1
ATOM 992 C C . PHE A 1 125 ? 1.626 -8.790 -0.316 1.00 98.62 125 PHE A C 1
ATOM 994 O O . PHE A 1 125 ? 1.287 -7.694 -0.756 1.00 98.62 125 PHE A O 1
ATOM 1001 N N . VAL A 1 126 ? 2.772 -9.004 0.324 1.00 98.69 126 VAL A N 1
ATOM 1002 C CA . VAL A 1 126 ? 3.766 -7.956 0.570 1.00 98.69 126 VAL A CA 1
ATOM 1003 C C . VAL A 1 126 ? 4.995 -8.233 -0.282 1.00 98.69 126 VAL A C 1
ATOM 1005 O O . VAL A 1 126 ? 5.611 -9.294 -0.159 1.00 98.69 126 VAL A O 1
ATOM 1008 N N . ALA A 1 127 ? 5.336 -7.294 -1.158 1.00 98.44 127 ALA A N 1
ATOM 1009 C CA . ALA A 1 127 ? 6.496 -7.374 -2.030 1.00 98.44 127 ALA A CA 1
ATOM 1010 C C . ALA A 1 127 ? 7.693 -6.635 -1.422 1.00 98.44 127 ALA A C 1
ATOM 1012 O O . ALA A 1 127 ? 7.598 -5.470 -1.040 1.00 98.44 127 ALA A O 1
ATOM 1013 N N . GLU A 1 128 ? 8.828 -7.317 -1.362 1.00 98.56 128 GLU A N 1
ATOM 1014 C CA . GLU A 1 128 ? 10.127 -6.787 -0.962 1.00 98.56 128 GLU A CA 1
ATOM 1015 C C . GLU A 1 128 ? 10.913 -6.340 -2.199 1.00 98.56 128 GLU A C 1
ATOM 1017 O O . GLU A 1 128 ? 10.915 -7.038 -3.220 1.00 98.56 128 GLU A O 1
ATOM 1022 N N . GLN A 1 129 ? 11.652 -5.229 -2.093 1.00 98.06 129 GLN A N 1
ATOM 1023 C CA . GLN A 1 129 ? 12.433 -4.662 -3.204 1.00 98.06 129 GLN A CA 1
ATOM 1024 C C . GLN A 1 129 ? 13.420 -5.670 -3.828 1.00 98.06 129 GLN A C 1
ATOM 1026 O O . GLN A 1 129 ? 13.748 -5.583 -5.009 1.00 98.06 129 GLN A O 1
ATOM 1031 N N . VAL A 1 130 ? 13.849 -6.681 -3.066 1.00 98.12 130 VAL A N 1
ATOM 1032 C CA . VAL A 1 130 ? 14.734 -7.770 -3.521 1.00 98.12 130 VAL A CA 1
ATOM 1033 C C . VAL A 1 130 ? 14.078 -8.790 -4.458 1.00 98.12 130 VAL A C 1
ATOM 1035 O O . VAL A 1 130 ? 14.741 -9.741 -4.863 1.00 98.12 130 VAL A O 1
ATOM 1038 N N . GLY A 1 131 ? 12.796 -8.649 -4.805 1.00 98.31 131 GLY A N 1
ATOM 1039 C CA . GLY A 1 131 ? 12.116 -9.574 -5.721 1.00 98.31 131 GLY A CA 1
ATOM 1040 C C . GLY A 1 131 ? 11.496 -10.792 -5.046 1.00 98.31 131 GLY A C 1
ATOM 1041 O O . GLY A 1 131 ? 11.395 -11.855 -5.666 1.00 98.31 131 GLY A O 1
ATOM 1042 N N . LEU A 1 132 ? 11.096 -10.646 -3.783 1.00 98.62 132 LEU A N 1
ATOM 1043 C CA . LEU A 1 132 ? 10.317 -11.636 -3.044 1.00 98.62 132 LEU A CA 1
ATOM 1044 C C . LEU A 1 132 ? 8.925 -11.078 -2.770 1.00 98.62 132 LEU A C 1
ATOM 1046 O O . LEU A 1 132 ? 8.794 -9.939 -2.337 1.00 98.62 132 LEU A O 1
ATOM 1050 N N . VAL A 1 133 ? 7.895 -11.889 -2.983 1.00 98.81 133 VAL A N 1
ATOM 1051 C CA . VAL A 1 133 ? 6.526 -11.573 -2.571 1.00 98.81 133 VAL A CA 1
ATOM 1052 C C . VAL A 1 133 ? 6.089 -12.613 -1.558 1.00 98.81 133 VAL A C 1
ATOM 1054 O O . VAL A 1 133 ? 6.127 -13.811 -1.836 1.00 98.81 133 VAL A O 1
ATOM 1057 N N . TRP A 1 134 ? 5.668 -12.156 -0.387 1.00 98.69 134 TRP A N 1
ATOM 1058 C CA . TRP A 1 134 ? 5.188 -12.994 0.703 1.00 98.69 134 TRP A CA 1
ATOM 1059 C C . TRP A 1 134 ? 3.667 -12.949 0.764 1.00 98.69 134 TRP A C 1
ATOM 1061 O O . TRP A 1 134 ? 3.087 -11.868 0.713 1.00 98.69 134 TRP A O 1
ATOM 1071 N N . ALA A 1 135 ? 3.030 -14.110 0.897 1.00 98.38 135 ALA A N 1
ATOM 1072 C CA . ALA A 1 135 ? 1.597 -14.200 1.151 1.00 98.38 135 ALA A CA 1
ATOM 1073 C C . ALA A 1 135 ? 1.326 -14.267 2.657 1.00 98.38 135 ALA A C 1
ATOM 1075 O O . ALA A 1 135 ? 1.997 -14.999 3.394 1.00 98.38 135 ALA A O 1
ATOM 1076 N N . TYR A 1 136 ? 0.321 -13.514 3.084 1.00 98.25 136 TYR A N 1
ATOM 1077 C CA . TYR A 1 136 ? -0.188 -13.482 4.444 1.00 98.25 136 TYR A CA 1
ATOM 1078 C C . TYR A 1 136 ? -1.646 -13.933 4.459 1.00 98.25 136 TYR A C 1
ATOM 1080 O O . TYR A 1 136 ? -2.445 -13.547 3.600 1.00 98.25 136 TYR A O 1
ATOM 1088 N N . LEU A 1 137 ? -1.981 -14.767 5.438 1.00 95.81 137 LEU A N 1
ATOM 1089 C CA . LEU A 1 137 ? -3.335 -15.265 5.655 1.00 95.81 137 LEU A CA 1
ATOM 1090 C C . LEU A 1 137 ? -4.194 -14.230 6.410 1.00 95.81 137 LEU A C 1
ATOM 1092 O O . LEU A 1 137 ? -3.656 -13.268 6.962 1.00 95.81 137 LEU A O 1
ATOM 1096 N N . PRO A 1 138 ? -5.529 -14.408 6.481 1.00 90.06 138 PRO A N 1
ATOM 1097 C CA . PRO A 1 138 ? -6.422 -13.465 7.170 1.00 90.06 138 PRO A CA 1
ATOM 1098 C C . PRO A 1 138 ? -6.136 -13.272 8.665 1.00 90.06 138 PRO A C 1
ATOM 1100 O O . PRO A 1 138 ? -6.536 -12.267 9.250 1.00 90.06 138 PRO A O 1
ATOM 1103 N N . ASP A 1 139 ? -5.461 -14.238 9.291 1.00 86.88 139 ASP A N 1
ATOM 1104 C CA . ASP A 1 139 ? -4.972 -14.168 10.672 1.00 86.88 139 ASP A CA 1
ATOM 1105 C C . ASP A 1 139 ? -3.610 -13.458 10.797 1.00 86.88 139 ASP A C 1
ATOM 1107 O O . ASP A 1 139 ? -3.054 -13.385 11.890 1.00 86.88 139 ASP A O 1
ATOM 1111 N N . ARG A 1 140 ? -3.096 -12.912 9.685 1.00 91.69 140 ARG A N 1
ATOM 1112 C CA . ARG A 1 140 ? -1.806 -12.219 9.530 1.00 91.69 140 ARG A CA 1
ATOM 1113 C C . ARG A 1 140 ? -0.582 -13.118 9.679 1.00 91.69 140 ARG A C 1
ATOM 1115 O O . ARG A 1 140 ? 0.541 -12.618 9.731 1.00 91.69 140 ARG A O 1
ATOM 1122 N N . SER A 1 141 ? -0.757 -14.436 9.690 1.00 94.25 141 SER A N 1
ATOM 1123 C CA . SER A 1 141 ? 0.378 -15.348 9.596 1.00 94.25 141 SER A CA 1
ATOM 1124 C C . SER A 1 141 ? 1.007 -15.277 8.199 1.00 94.25 141 SER A C 1
ATOM 1126 O O . SER A 1 141 ? 0.315 -15.284 7.177 1.00 94.25 141 SER A O 1
ATOM 1128 N N . ARG A 1 142 ? 2.341 -15.182 8.149 1.00 97.56 142 ARG A N 1
ATOM 1129 C CA . ARG A 1 142 ? 3.115 -15.232 6.900 1.00 97.56 142 ARG A CA 1
ATOM 1130 C C . ARG A 1 142 ? 3.361 -16.684 6.508 1.00 97.56 142 ARG A C 1
ATOM 1132 O O . ARG A 1 142 ? 3.834 -17.464 7.335 1.00 97.56 142 ARG A O 1
ATOM 1139 N N . LEU A 1 143 ? 3.137 -17.027 5.243 1.00 97.56 143 LEU A N 1
ATOM 1140 C CA . LEU A 1 143 ? 3.513 -18.341 4.725 1.00 97.56 143 LEU A CA 1
ATOM 1141 C C . LEU A 1 143 ? 5.039 -18.515 4.676 1.00 97.56 143 LEU A C 1
ATOM 1143 O O . LEU A 1 143 ? 5.791 -17.570 4.436 1.00 97.56 143 LEU A O 1
ATOM 1147 N N . GLU A 1 144 ? 5.504 -19.746 4.900 1.00 96.06 144 GLU A N 1
ATOM 1148 C CA . GLU A 1 144 ? 6.938 -20.067 4.957 1.00 96.06 144 GLU A CA 1
ATOM 1149 C C . GLU A 1 144 ? 7.630 -19.915 3.596 1.00 96.06 144 GLU A C 1
ATOM 1151 O O . GLU A 1 144 ? 8.789 -19.502 3.520 1.00 96.06 144 GLU A O 1
ATOM 1156 N N . LYS A 1 145 ? 6.918 -20.236 2.511 1.00 97.38 145 LYS A N 1
ATOM 1157 C CA . LYS A 1 145 ? 7.416 -20.100 1.142 1.00 97.38 145 LYS A CA 1
ATOM 1158 C C . LYS A 1 145 ? 6.929 -18.784 0.530 1.00 97.38 145 LYS A C 1
ATOM 1160 O O . LYS A 1 145 ? 5.772 -18.417 0.741 1.00 97.38 145 LYS A O 1
ATOM 1165 N N . PRO A 1 146 ? 7.776 -18.088 -0.247 1.00 98.31 146 PRO A N 1
ATOM 1166 C CA . PRO A 1 146 ? 7.347 -16.894 -0.957 1.00 98.31 146 PRO A CA 1
ATOM 1167 C C . PRO A 1 146 ? 6.334 -17.264 -2.046 1.00 98.31 146 PRO A C 1
ATOM 1169 O O . PRO A 1 146 ? 6.508 -18.255 -2.755 1.00 98.31 146 PRO A O 1
ATOM 1172 N N . PHE A 1 147 ? 5.320 -16.420 -2.205 1.00 98.75 147 PHE A N 1
ATOM 1173 C CA . PHE A 1 147 ? 4.332 -16.504 -3.276 1.00 98.75 147 PHE A CA 1
ATOM 1174 C C . PHE A 1 147 ? 4.976 -16.326 -4.655 1.00 98.75 147 PHE A C 1
ATOM 1176 O O . PHE A 1 147 ? 4.679 -17.067 -5.590 1.00 98.75 147 PHE A O 1
ATOM 1183 N N . LEU A 1 148 ? 5.913 -15.381 -4.763 1.00 98.81 148 LEU A N 1
ATOM 1184 C CA . LEU A 1 148 ? 6.744 -15.159 -5.943 1.00 98.81 148 LEU A CA 1
ATOM 1185 C C . LEU A 1 148 ? 8.192 -14.943 -5.507 1.00 98.81 148 LEU A C 1
ATOM 1187 O O . LEU A 1 148 ? 8.467 -14.205 -4.563 1.00 98.81 148 LEU A O 1
ATOM 1191 N N . ASN A 1 149 ? 9.126 -15.555 -6.229 1.00 98.62 149 ASN A N 1
ATOM 1192 C CA . ASN A 1 149 ? 10.556 -15.320 -6.047 1.00 98.62 149 ASN A CA 1
ATOM 1193 C C . ASN A 1 149 ? 11.237 -15.116 -7.398 1.00 98.62 149 ASN A C 1
ATOM 1195 O O . ASN A 1 149 ? 11.512 -16.085 -8.101 1.00 98.62 149 ASN A O 1
ATOM 1199 N N . ILE A 1 150 ? 11.521 -13.862 -7.735 1.00 98.50 150 ILE A N 1
ATOM 1200 C CA . ILE A 1 150 ? 12.268 -13.460 -8.933 1.00 98.50 150 ILE A CA 1
ATOM 1201 C C . ILE A 1 150 ? 13.560 -12.717 -8.572 1.00 98.50 150 ILE A C 1
ATOM 1203 O O . ILE A 1 150 ? 14.152 -12.041 -9.407 1.00 98.50 150 ILE A O 1
ATOM 1207 N N . SER A 1 151 ? 14.046 -12.894 -7.340 1.00 97.94 151 SER A N 1
ATOM 1208 C CA . SER A 1 151 ? 15.244 -12.227 -6.805 1.00 97.94 151 SER A CA 1
ATOM 1209 C C . SER A 1 151 ? 16.514 -12.409 -7.641 1.00 97.94 151 SER A C 1
ATOM 1211 O O . SER A 1 151 ? 17.406 -11.571 -7.604 1.00 97.94 151 SER A O 1
ATOM 1213 N N . ARG A 1 152 ? 16.606 -13.490 -8.427 1.00 96.69 152 ARG A N 1
ATOM 1214 C CA . ARG A 1 152 ? 17.729 -13.723 -9.351 1.00 96.69 152 ARG A CA 1
ATOM 1215 C C . ARG A 1 152 ? 17.675 -12.864 -10.615 1.00 96.69 152 ARG A C 1
ATOM 1217 O O . ARG A 1 152 ? 18.709 -12.673 -11.243 1.00 96.69 152 ARG A O 1
ATOM 1224 N N . ALA A 1 153 ? 16.484 -12.433 -11.019 1.00 96.62 153 ALA A N 1
ATOM 1225 C CA . ALA A 1 153 ? 16.271 -11.602 -12.201 1.00 96.62 153 ALA A CA 1
ATOM 1226 C C . ALA A 1 153 ? 16.269 -10.108 -11.851 1.00 96.62 153 ALA A C 1
ATOM 1228 O O . ALA A 1 153 ? 16.700 -9.291 -12.662 1.00 96.62 153 ALA A O 1
ATOM 1229 N N . VAL A 1 154 ? 15.786 -9.771 -10.653 1.00 97.75 154 VAL A N 1
ATOM 1230 C CA . VAL A 1 154 ? 15.672 -8.395 -10.169 1.00 97.75 154 VAL A CA 1
ATOM 1231 C C . VAL A 1 154 ? 17.053 -7.762 -9.986 1.00 97.75 154 VAL A C 1
ATOM 1233 O O . VAL A 1 154 ? 17.894 -8.262 -9.240 1.00 97.75 154 VAL A O 1
ATOM 1236 N N . LEU A 1 155 ? 17.266 -6.629 -10.652 1.00 96.56 155 LEU A N 1
ATOM 1237 C CA . LEU A 1 155 ? 18.419 -5.761 -10.451 1.00 96.56 155 LEU A CA 1
ATOM 1238 C C . LEU A 1 155 ? 18.141 -4.835 -9.265 1.00 96.56 155 LEU A C 1
ATOM 1240 O O . LEU A 1 155 ? 17.196 -4.058 -9.298 1.00 96.56 155 LEU A O 1
ATOM 1244 N N . THR A 1 156 ? 18.967 -4.909 -8.227 1.00 94.75 156 THR A N 1
ATOM 1245 C CA . THR A 1 156 ? 18.888 -4.031 -7.053 1.00 94.75 156 THR A CA 1
ATOM 1246 C C . THR A 1 156 ? 20.261 -3.920 -6.383 1.00 94.75 156 THR A C 1
ATOM 1248 O O . THR A 1 156 ? 21.194 -4.643 -6.750 1.00 94.75 156 THR A O 1
ATOM 1251 N N . SER A 1 157 ? 20.413 -3.031 -5.401 1.00 94.12 157 SER A N 1
ATOM 1252 C CA . SER A 1 157 ? 21.661 -2.854 -4.657 1.00 94.12 157 SER A CA 1
ATOM 1253 C C . SER A 1 157 ? 21.412 -2.535 -3.175 1.00 94.12 157 SER A C 1
ATOM 1255 O O . SER A 1 157 ? 20.306 -2.153 -2.792 1.00 94.12 157 SER A O 1
ATOM 1257 N N . PRO A 1 158 ? 22.423 -2.689 -2.298 1.00 95.19 158 PRO A N 1
ATOM 1258 C CA . PRO A 1 158 ? 22.291 -2.307 -0.897 1.00 95.19 158 PRO A CA 1
ATOM 1259 C C . PRO A 1 158 ? 22.369 -0.786 -0.678 1.00 95.19 158 PRO A C 1
ATOM 1261 O O . PRO A 1 158 ? 22.240 -0.349 0.467 1.00 95.19 158 PRO A O 1
ATOM 1264 N N . TRP A 1 159 ? 22.619 0.018 -1.720 1.00 93.56 159 TRP A N 1
ATOM 1265 C CA . TRP A 1 159 ? 22.743 1.467 -1.585 1.00 93.56 159 TRP A CA 1
ATOM 1266 C C . TRP A 1 159 ? 21.408 2.091 -1.169 1.00 93.56 159 TRP A C 1
ATOM 1268 O O . TRP A 1 159 ? 20.348 1.733 -1.679 1.00 93.56 159 TRP A O 1
ATOM 1278 N N . GLN A 1 160 ? 21.456 3.004 -0.199 1.00 90.88 160 GLN A N 1
ATOM 1279 C CA . GLN A 1 160 ? 20.245 3.609 0.346 1.00 90.88 160 GLN A CA 1
ATOM 1280 C C . GLN A 1 160 ? 19.605 4.547 -0.675 1.00 90.88 160 GLN A C 1
ATOM 1282 O O . GLN A 1 160 ? 20.272 5.426 -1.214 1.00 90.88 160 GLN A O 1
ATOM 1287 N N . GLY A 1 161 ? 18.302 4.380 -0.896 1.00 84.94 161 GLY A N 1
ATOM 1288 C CA . GLY A 1 161 ? 17.551 5.177 -1.862 1.00 84.94 161 GLY A CA 1
ATOM 1289 C C . GLY A 1 161 ? 17.782 4.801 -3.328 1.00 84.94 161 GLY A C 1
ATOM 1290 O O . GLY A 1 161 ? 17.343 5.563 -4.187 1.00 84.94 161 GLY A O 1
ATOM 1291 N N . ASP A 1 162 ? 18.446 3.671 -3.609 1.00 90.38 162 ASP A N 1
ATOM 1292 C CA . ASP A 1 162 ? 18.431 3.044 -4.936 1.00 90.38 162 ASP A CA 1
ATOM 1293 C C . ASP A 1 162 ? 16.996 2.629 -5.262 1.00 90.38 162 ASP A C 1
ATOM 1295 O O . ASP A 1 162 ? 16.364 1.898 -4.493 1.00 90.38 162 ASP A O 1
ATOM 1299 N N . GLU A 1 163 ? 16.474 3.120 -6.378 1.00 90.88 163 GLU A N 1
ATOM 1300 C CA . GLU A 1 163 ? 15.092 2.875 -6.779 1.00 90.88 163 GLU A CA 1
ATOM 1301 C C . GLU A 1 163 ? 14.951 1.570 -7.559 1.00 90.88 163 GLU A C 1
ATOM 1303 O O . GLU A 1 163 ? 13.839 1.076 -7.693 1.00 90.88 163 GLU A O 1
ATOM 1308 N N . ARG A 1 164 ? 16.052 0.937 -7.987 1.00 94.38 164 ARG A N 1
ATOM 1309 C CA . ARG A 1 164 ? 15.992 -0.335 -8.715 1.00 94.38 164 ARG A CA 1
ATOM 1310 C C . ARG A 1 164 ? 15.565 -1.487 -7.819 1.00 94.38 164 ARG A C 1
ATOM 1312 O O . ARG A 1 164 ? 16.040 -1.659 -6.690 1.00 94.38 164 ARG A O 1
ATOM 1319 N N . GLY A 1 165 ? 14.726 -2.354 -8.363 1.00 96.69 165 GLY A N 1
ATOM 1320 C CA . GLY A 1 165 ? 14.315 -3.575 -7.688 1.00 9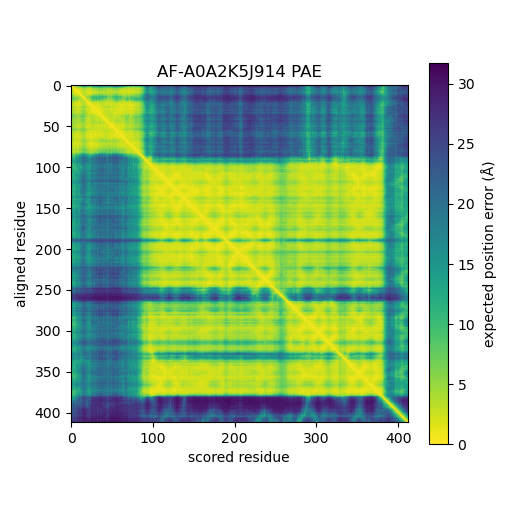6.69 165 GLY A CA 1
ATOM 1321 C C . GLY A 1 165 ? 12.998 -4.109 -8.213 1.00 96.69 165 GLY A C 1
ATOM 1322 O O . GLY A 1 165 ? 12.618 -3.874 -9.357 1.00 96.69 165 GLY A O 1
ATOM 1323 N N . PHE A 1 166 ? 12.297 -4.842 -7.359 1.00 98.38 166 PHE A N 1
ATOM 1324 C CA . PHE A 1 166 ? 10.864 -5.047 -7.506 1.00 98.38 166 PHE A CA 1
ATOM 1325 C C . PHE A 1 166 ? 10.150 -3.745 -7.152 1.00 98.38 166 PHE A C 1
ATOM 1327 O O . PHE A 1 166 ? 10.491 -3.147 -6.135 1.00 98.38 166 PHE A O 1
ATOM 1334 N N . LEU A 1 167 ? 9.184 -3.315 -7.966 1.00 96.25 167 LEU A N 1
ATOM 1335 C CA . LEU A 1 167 ? 8.556 -1.994 -7.820 1.00 96.25 167 LEU A CA 1
ATOM 1336 C C . LEU A 1 167 ? 7.034 -2.055 -7.745 1.00 96.25 167 LEU A C 1
ATOM 1338 O O . LEU A 1 167 ? 6.430 -1.251 -7.044 1.00 96.25 167 LEU A O 1
ATOM 1342 N N . GLY A 1 168 ? 6.403 -3.024 -8.410 1.00 96.62 168 GLY A N 1
ATOM 1343 C CA . GLY A 1 168 ? 4.947 -3.104 -8.419 1.00 96.62 168 GLY A CA 1
ATOM 1344 C C . GLY A 1 168 ? 4.396 -4.482 -8.716 1.00 96.62 168 GLY A C 1
ATOM 1345 O O . GLY A 1 168 ? 5.027 -5.314 -9.368 1.00 96.62 168 GLY A O 1
ATOM 1346 N N . ILE A 1 169 ? 3.179 -4.699 -8.230 1.00 98.25 169 ILE A N 1
ATOM 1347 C CA . ILE A 1 169 ? 2.387 -5.902 -8.448 1.00 98.25 169 ILE A CA 1
ATOM 1348 C C . ILE A 1 169 ? 0.913 -5.521 -8.561 1.00 98.25 169 ILE A C 1
ATOM 1350 O O . ILE A 1 169 ? 0.433 -4.677 -7.812 1.00 98.25 169 ILE A O 1
ATOM 1354 N N . ALA A 1 170 ? 0.193 -6.161 -9.477 1.00 98.00 170 ALA A N 1
ATOM 1355 C CA . ALA A 1 170 ? -1.255 -6.048 -9.584 1.00 98.00 170 ALA A CA 1
ATOM 1356 C C . ALA A 1 170 ? -1.872 -7.394 -9.968 1.00 98.00 170 ALA A C 1
ATOM 1358 O O . ALA A 1 170 ? -1.385 -8.089 -10.863 1.00 98.00 170 ALA A O 1
ATOM 1359 N N . PHE A 1 171 ? -2.974 -7.756 -9.319 1.00 97.88 171 PHE A N 1
ATOM 1360 C CA . PHE A 1 171 ? -3.779 -8.906 -9.713 1.00 97.88 171 PHE A CA 1
ATOM 1361 C C . PHE A 1 171 ? -4.793 -8.500 -10.782 1.00 97.88 171 PHE A C 1
ATOM 1363 O O . PHE A 1 171 ? -5.340 -7.399 -10.755 1.00 97.88 171 PHE A O 1
ATOM 1370 N N . HIS A 1 172 ? -5.068 -9.393 -11.733 1.00 97.25 172 HIS A N 1
ATOM 1371 C CA . HIS A 1 172 ? -6.115 -9.137 -12.720 1.00 97.25 172 HIS A CA 1
ATOM 1372 C C . HIS A 1 172 ? -7.487 -9.019 -12.021 1.00 97.25 172 HIS A C 1
ATOM 1374 O O . HIS A 1 172 ? -7.802 -9.864 -11.187 1.00 97.25 172 HIS A O 1
ATOM 1380 N N . PRO A 1 173 ? -8.406 -8.127 -12.443 1.00 95.12 173 PRO A N 1
ATOM 1381 C CA . PRO A 1 173 ? -9.759 -8.029 -11.866 1.00 95.12 173 PRO A CA 1
ATOM 1382 C C . PRO A 1 173 ? -10.614 -9.310 -11.947 1.00 95.12 173 PRO A C 1
ATOM 1384 O O . PRO A 1 173 ? -11.674 -9.415 -11.345 1.00 95.12 173 PRO A O 1
ATOM 1387 N N . SER A 1 174 ? -10.177 -10.299 -12.731 1.00 95.00 174 SER A N 1
ATOM 1388 C CA . SER A 1 174 ? -10.807 -11.614 -12.893 1.00 95.00 174 SER A CA 1
ATOM 1389 C C . SER A 1 174 ? -9.882 -12.728 -12.397 1.00 95.00 174 SER A C 1
ATOM 1391 O O . SER A 1 174 ? -9.982 -13.863 -12.868 1.00 95.00 174 SER A O 1
ATOM 1393 N N . PHE A 1 175 ? -8.981 -12.411 -11.460 1.00 95.94 175 PHE A N 1
ATOM 1394 C CA . PHE A 1 175 ? -7.959 -13.308 -10.923 1.00 95.94 175 PHE A CA 1
ATOM 1395 C C . PHE A 1 175 ? -8.543 -14.642 -10.455 1.00 95.94 175 PHE A C 1
ATOM 1397 O O . PHE A 1 175 ? -8.025 -15.694 -10.816 1.00 95.94 175 PHE A O 1
ATOM 1404 N N . ARG A 1 176 ? -9.706 -14.624 -9.794 1.00 93.25 176 ARG A N 1
ATOM 1405 C CA . ARG A 1 176 ? -10.420 -15.840 -9.372 1.00 93.25 176 ARG A CA 1
ATOM 1406 C C . ARG A 1 176 ? -10.705 -16.834 -10.511 1.00 93.25 176 ARG A C 1
ATOM 1408 O O . ARG A 1 176 ? -10.878 -18.019 -10.257 1.00 93.25 176 ARG A O 1
ATOM 1415 N N . ARG A 1 177 ? -10.787 -16.363 -11.761 1.00 94.00 177 ARG A N 1
ATOM 1416 C CA . ARG A 1 177 ? -11.022 -17.200 -12.951 1.00 94.00 177 ARG A CA 1
ATOM 1417 C C . ARG A 1 177 ? -9.755 -17.453 -13.760 1.00 94.00 177 ARG A C 1
ATOM 1419 O O . ARG A 1 177 ? -9.603 -18.540 -14.298 1.00 94.00 177 ARG A O 1
ATOM 1426 N N . ASN A 1 178 ? -8.888 -16.450 -13.904 1.00 95.94 178 ASN A N 1
ATOM 1427 C CA . ASN A 1 178 ? -7.752 -16.514 -14.831 1.00 95.94 178 ASN A CA 1
ATOM 1428 C C . ASN A 1 178 ? -6.384 -16.693 -14.157 1.00 95.94 178 ASN A C 1
ATOM 1430 O O . ASN A 1 178 ? -5.410 -16.946 -14.863 1.00 95.94 178 ASN A O 1
ATOM 1434 N N . ARG A 1 179 ? -6.313 -16.560 -12.826 1.00 97.25 179 ARG A N 1
ATOM 1435 C CA . ARG A 1 179 ? -5.110 -16.706 -11.993 1.00 97.25 179 ARG A CA 1
ATOM 1436 C C . ARG A 1 179 ? -3.950 -15.785 -12.392 1.00 97.25 179 ARG A C 1
ATOM 1438 O O . ARG A 1 179 ? -2.805 -16.088 -12.074 1.00 97.25 179 ARG A O 1
ATOM 1445 N N . ARG A 1 180 ? -4.221 -14.680 -13.098 1.00 98.44 180 ARG A N 1
ATOM 1446 C CA . ARG A 1 180 ? -3.195 -13.773 -13.634 1.00 98.44 180 ARG A CA 1
ATOM 1447 C C . ARG A 1 180 ? -2.801 -12.672 -12.660 1.00 98.44 180 ARG A C 1
ATOM 1449 O O . ARG A 1 180 ? -3.663 -12.004 -12.085 1.00 98.44 180 ARG A O 1
ATOM 1456 N N . LEU A 1 181 ? -1.503 -12.418 -12.597 1.00 98.56 181 LEU A N 1
ATOM 1457 C CA . LEU A 1 181 ? -0.914 -11.254 -11.953 1.00 98.56 181 LEU A CA 1
ATOM 1458 C C . LEU A 1 181 ? 0.134 -10.610 -12.861 1.00 98.56 181 LEU A C 1
ATOM 1460 O O . LEU A 1 181 ? 0.642 -11.243 -13.787 1.00 98.56 181 LEU A O 1
ATOM 1464 N N . TYR A 1 182 ? 0.458 -9.360 -12.569 1.00 98.81 182 TYR A N 1
ATOM 1465 C CA . TYR A 1 182 ? 1.388 -8.532 -13.321 1.00 98.81 182 TYR A CA 1
ATOM 1466 C C . TYR A 1 182 ? 2.406 -7.947 -12.360 1.00 98.81 182 TYR A C 1
ATOM 1468 O O . TYR A 1 182 ? 2.034 -7.531 -11.263 1.00 98.81 182 TYR A O 1
ATOM 1476 N N . VAL A 1 183 ? 3.673 -7.922 -12.759 1.00 98.69 183 VAL A N 1
ATOM 1477 C CA . VAL A 1 183 ? 4.767 -7.395 -11.936 1.00 98.69 183 VAL A CA 1
ATOM 1478 C C . VAL A 1 183 ? 5.619 -6.411 -12.724 1.00 98.69 183 VAL A C 1
ATOM 1480 O O . VAL A 1 183 ? 5.777 -6.569 -13.933 1.00 98.69 183 VAL A O 1
ATOM 1483 N N . TYR A 1 184 ? 6.162 -5.416 -12.026 1.00 98.31 184 TYR A N 1
ATOM 1484 C CA . TYR A 1 184 ? 7.022 -4.355 -12.550 1.00 98.31 184 TYR A CA 1
ATOM 1485 C C . TYR A 1 184 ? 8.345 -4.376 -11.789 1.00 98.31 184 TYR A C 1
ATOM 1487 O O . TYR A 1 184 ? 8.349 -4.268 -10.559 1.00 98.31 184 TYR A O 1
ATOM 1495 N N . TYR A 1 185 ? 9.463 -4.531 -12.496 1.00 98.06 185 TYR A N 1
ATOM 1496 C CA . TYR A 1 185 ? 10.772 -4.654 -11.859 1.00 98.06 185 TYR A CA 1
ATOM 1497 C C . TYR A 1 185 ? 11.930 -4.275 -12.782 1.00 98.06 185 TYR A C 1
ATOM 1499 O O . TYR A 1 185 ? 11.845 -4.392 -14.005 1.00 98.06 185 TYR A O 1
ATOM 1507 N N . SER A 1 186 ? 13.035 -3.848 -12.178 1.00 97.19 186 SER A N 1
ATOM 1508 C CA . SER A 1 186 ? 14.289 -3.546 -12.863 1.00 97.19 186 SER A CA 1
ATOM 1509 C C . SER A 1 186 ? 15.056 -4.832 -13.187 1.00 97.19 186 SER A C 1
ATOM 1511 O O . SER A 1 186 ? 15.162 -5.732 -12.350 1.00 97.19 186 SER A O 1
ATOM 1513 N N . VAL A 1 187 ? 15.646 -4.915 -14.379 1.00 96.69 187 VAL A N 1
ATOM 1514 C CA . VAL A 1 187 ? 16.502 -6.022 -14.830 1.00 96.69 187 VAL A CA 1
ATOM 1515 C C . VAL A 1 187 ? 17.769 -5.501 -15.508 1.00 96.69 187 VAL A C 1
ATOM 1517 O O . VAL A 1 187 ? 17.762 -4.482 -16.198 1.00 96.69 187 VAL A O 1
ATOM 1520 N N . GLY A 1 188 ? 18.872 -6.231 -15.343 1.00 93.25 188 GLY A N 1
ATOM 1521 C CA . GLY A 1 188 ? 20.114 -5.986 -16.076 1.00 93.25 188 GLY A CA 1
ATOM 1522 C C . GLY A 1 188 ? 20.211 -6.899 -17.296 1.00 93.25 188 GLY A C 1
ATOM 1523 O O . GLY A 1 188 ? 20.317 -8.116 -17.148 1.00 93.25 188 GLY A O 1
ATOM 1524 N N . ILE A 1 189 ? 20.212 -6.334 -18.506 1.00 86.06 189 ILE A N 1
ATOM 1525 C CA . ILE A 1 189 ? 20.403 -7.089 -19.752 1.00 86.06 189 ILE A CA 1
ATOM 1526 C C . ILE A 1 189 ? 21.677 -6.583 -20.427 1.00 86.06 189 ILE A C 1
ATOM 1528 O O . ILE A 1 189 ? 21.726 -5.479 -20.975 1.00 86.06 189 ILE A O 1
ATOM 1532 N N . ARG A 1 190 ? 22.720 -7.423 -20.420 1.00 84.75 190 ARG A N 1
ATOM 1533 C CA . ARG A 1 190 ? 24.081 -7.069 -20.864 1.00 84.75 190 ARG A CA 1
ATOM 1534 C C . ARG A 1 190 ? 24.636 -5.905 -20.032 1.00 84.75 190 ARG A C 1
ATOM 1536 O O . ARG A 1 190 ? 24.878 -6.081 -18.848 1.00 84.75 190 ARG A O 1
ATOM 1543 N N . THR A 1 191 ? 24.851 -4.744 -20.647 1.00 82.81 191 THR A N 1
ATOM 1544 C CA . THR A 1 191 ? 25.366 -3.522 -20.010 1.00 82.81 191 THR A CA 1
ATOM 1545 C C . THR A 1 191 ? 24.287 -2.447 -19.875 1.00 82.81 191 THR A C 1
ATOM 1547 O O . THR A 1 191 ? 24.615 -1.282 -19.676 1.00 82.81 191 THR A O 1
ATOM 1550 N N . SER A 1 192 ? 23.014 -2.794 -20.087 1.00 87.69 192 SER A N 1
ATOM 1551 C CA . SER A 1 192 ? 21.892 -1.858 -20.018 1.00 87.69 192 SER A CA 1
ATOM 1552 C C . SER A 1 192 ? 20.903 -2.276 -18.943 1.00 87.69 192 SER A C 1
ATOM 1554 O O . SER A 1 192 ? 20.659 -3.467 -18.735 1.00 87.69 192 SER A O 1
ATOM 1556 N N . GLU A 1 193 ? 20.330 -1.274 -18.296 1.00 91.19 193 GLU A N 1
ATOM 1557 C CA . GLU A 1 193 ? 19.268 -1.417 -17.312 1.00 91.19 193 GLU A CA 1
ATOM 1558 C C . GLU A 1 193 ? 17.922 -1.244 -18.015 1.00 91.19 193 GLU A C 1
ATOM 1560 O O . GLU A 1 193 ? 17.787 -0.455 -18.956 1.00 91.19 193 GLU A O 1
ATOM 1565 N N . TRP A 1 194 ? 16.949 -2.047 -17.608 1.00 94.12 194 TRP A N 1
ATOM 1566 C CA . TRP A 1 194 ? 15.612 -2.038 -18.178 1.00 94.12 194 TRP A CA 1
ATOM 1567 C C . TRP A 1 194 ? 14.587 -2.162 -17.069 1.00 94.12 194 TRP A C 1
ATOM 1569 O O . TRP A 1 194 ? 14.804 -2.880 -16.093 1.00 94.12 194 TRP A O 1
ATOM 1579 N N . ILE A 1 195 ? 13.436 -1.550 -17.276 1.00 95.06 195 ILE A N 1
ATOM 1580 C CA . ILE A 1 195 ? 12.204 -1.957 -16.627 1.00 95.06 195 ILE A CA 1
ATOM 1581 C C . ILE A 1 195 ? 11.574 -3.0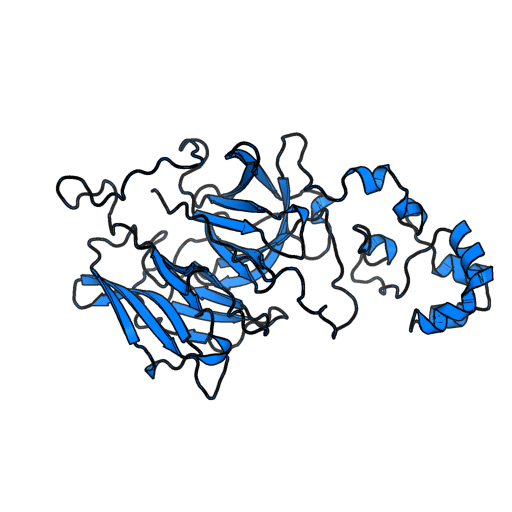76 -17.434 1.00 95.06 195 ILE A C 1
ATOM 1583 O O . ILE A 1 195 ? 11.461 -2.990 -18.658 1.00 95.06 195 ILE A O 1
ATOM 1587 N N . ARG A 1 196 ? 11.112 -4.108 -16.734 1.00 97.44 196 ARG A N 1
ATOM 1588 C CA . ARG A 1 196 ? 10.337 -5.204 -17.294 1.00 97.44 196 ARG A CA 1
ATOM 1589 C C . ARG A 1 196 ? 8.978 -5.287 -16.616 1.00 97.44 196 ARG A C 1
ATOM 1591 O O . ARG A 1 196 ? 8.881 -5.294 -15.388 1.00 97.44 196 ARG A O 1
ATOM 1598 N N . ILE A 1 197 ? 7.940 -5.403 -17.440 1.00 98.44 197 ILE A N 1
ATOM 1599 C CA . ILE A 1 197 ? 6.583 -5.715 -17.010 1.00 98.44 197 ILE A CA 1
ATOM 1600 C C . ILE A 1 197 ? 6.230 -7.103 -17.528 1.00 98.44 197 ILE A C 1
ATOM 1602 O O . ILE A 1 197 ? 6.195 -7.329 -18.742 1.00 98.44 197 ILE A O 1
ATOM 1606 N N . SER A 1 198 ? 5.951 -8.022 -16.608 1.00 98.56 198 SER A N 1
ATOM 1607 C CA . SER A 1 198 ? 5.650 -9.423 -16.916 1.00 98.56 198 SER A CA 1
ATOM 1608 C C . SER A 1 198 ? 4.282 -9.824 -16.368 1.00 98.56 198 SER A C 1
ATOM 1610 O O . SER A 1 198 ? 3.909 -9.445 -15.260 1.00 98.56 198 SER A O 1
ATOM 1612 N N . GLU A 1 199 ? 3.544 -10.622 -17.140 1.00 98.75 199 GLU A N 1
ATOM 1613 C CA . GLU A 1 199 ? 2.396 -11.403 -16.673 1.00 98.75 199 GLU A CA 1
ATOM 1614 C C . GLU A 1 199 ? 2.891 -12.750 -16.137 1.00 98.75 199 GLU A C 1
ATOM 1616 O O . GLU A 1 199 ? 3.707 -13.414 -16.775 1.00 98.75 199 GLU A O 1
ATOM 1621 N N . PHE A 1 200 ? 2.341 -13.178 -15.007 1.00 98.75 200 PHE A N 1
ATOM 1622 C CA . PHE A 1 200 ? 2.489 -14.524 -14.466 1.00 98.75 200 PHE A CA 1
ATOM 1623 C C . PHE A 1 200 ? 1.115 -15.138 -14.189 1.00 98.75 200 PHE A C 1
ATOM 1625 O O . PHE A 1 200 ? 0.096 -14.441 -14.114 1.00 98.75 200 PHE A O 1
ATOM 1632 N N . ARG A 1 201 ? 1.093 -16.455 -13.986 1.00 98.50 201 ARG A N 1
ATOM 1633 C CA . ARG A 1 201 ? -0.057 -17.204 -13.482 1.00 98.50 201 ARG A CA 1
ATOM 1634 C C . ARG A 1 201 ? 0.274 -17.892 -12.164 1.00 98.50 201 ARG A C 1
ATOM 1636 O O . ARG A 1 201 ? 1.367 -18.418 -11.979 1.00 98.50 201 ARG A O 1
ATOM 1643 N N . VAL A 1 202 ? -0.696 -17.921 -11.258 1.00 98.19 202 VAL A N 1
ATOM 1644 C CA . VAL A 1 202 ? -0.624 -18.753 -10.049 1.00 98.19 202 VAL A CA 1
ATOM 1645 C C . VAL A 1 202 ? -0.749 -20.223 -10.436 1.00 98.19 202 VAL A C 1
ATOM 1647 O O . VAL A 1 202 ? -1.632 -20.562 -11.227 1.00 98.19 202 VAL A O 1
ATOM 1650 N N . SER A 1 203 ? 0.120 -21.065 -9.866 1.00 97.38 203 SER A N 1
ATOM 1651 C CA . SER A 1 203 ? 0.190 -22.517 -10.075 1.00 97.38 203 SER A CA 1
ATOM 1652 C C . SER A 1 203 ? -1.185 -23.161 -9.958 1.00 97.38 203 SER A C 1
ATOM 1654 O O . SER A 1 203 ? -1.951 -22.776 -9.082 1.00 97.38 203 SER A O 1
ATOM 1656 N N . GLU A 1 204 ? -1.517 -24.137 -10.803 1.00 94.88 204 GLU A N 1
ATOM 1657 C CA . GLU A 1 204 ? -2.797 -24.854 -10.704 1.00 94.88 204 GLU A CA 1
ATOM 1658 C C . GLU A 1 204 ? -2.894 -25.699 -9.424 1.00 94.88 204 GLU A C 1
ATOM 1660 O O . GLU A 1 204 ? -3.985 -25.811 -8.860 1.00 94.88 204 GLU A O 1
ATOM 1665 N N . ASP A 1 205 ? -1.755 -26.192 -8.930 1.00 95.75 205 ASP A N 1
ATOM 1666 C CA . ASP A 1 205 ? -1.657 -27.108 -7.788 1.00 95.75 205 ASP A CA 1
ATOM 1667 C C . ASP A 1 205 ? -1.551 -26.395 -6.429 1.00 95.75 205 ASP A C 1
ATOM 1669 O O . ASP A 1 205 ? -1.842 -26.990 -5.392 1.00 95.75 205 ASP A O 1
ATOM 1673 N N . ASP A 1 206 ? -1.127 -25.127 -6.415 1.00 95.75 206 ASP A N 1
ATOM 1674 C CA . ASP A 1 206 ? -0.931 -24.343 -5.190 1.00 95.75 206 ASP A CA 1
ATOM 1675 C C . ASP A 1 206 ? -1.369 -22.886 -5.401 1.00 95.75 206 ASP A C 1
ATOM 1677 O O . ASP A 1 206 ? -0.754 -22.119 -6.141 1.00 95.75 206 ASP A O 1
ATOM 1681 N N . GLU A 1 207 ? -2.447 -22.479 -4.728 1.00 94.38 207 GLU A N 1
ATOM 1682 C CA . GLU A 1 207 ? -2.975 -21.109 -4.787 1.00 94.38 207 GLU A CA 1
ATOM 1683 C C . GLU A 1 207 ? -2.071 -20.059 -4.124 1.00 94.38 207 GLU A C 1
ATOM 1685 O O . GLU A 1 207 ? -2.313 -18.858 -4.274 1.00 94.38 207 GLU A O 1
ATOM 1690 N N . ASN A 1 208 ? -1.054 -20.497 -3.380 1.00 96.56 208 ASN A N 1
ATOM 1691 C CA . ASN A 1 208 ? -0.077 -19.657 -2.698 1.00 96.56 208 ASN A CA 1
ATOM 1692 C C . ASN A 1 208 ? 1.289 -19.655 -3.398 1.00 96.56 208 ASN A C 1
ATOM 1694 O O . ASN A 1 208 ? 2.249 -19.143 -2.824 1.00 96.56 208 ASN A O 1
ATOM 1698 N N . ALA A 1 209 ? 1.387 -20.169 -4.629 1.00 97.94 209 ALA A N 1
ATOM 1699 C CA . ALA A 1 209 ? 2.625 -20.160 -5.402 1.00 97.94 209 ALA A CA 1
ATOM 1700 C C . ALA A 1 209 ? 2.398 -19.745 -6.861 1.00 97.94 209 ALA A C 1
ATOM 1702 O O . ALA A 1 209 ? 1.504 -20.241 -7.547 1.00 97.94 209 ALA A O 1
ATOM 1703 N N . VAL A 1 210 ? 3.246 -18.854 -7.368 1.00 98.50 210 VAL A N 1
ATOM 1704 C CA . VAL A 1 210 ? 3.302 -18.515 -8.794 1.00 98.50 210 VAL A CA 1
ATOM 1705 C C . VAL A 1 210 ? 4.023 -19.614 -9.576 1.00 98.50 210 VAL A C 1
ATOM 1707 O O . VAL A 1 210 ?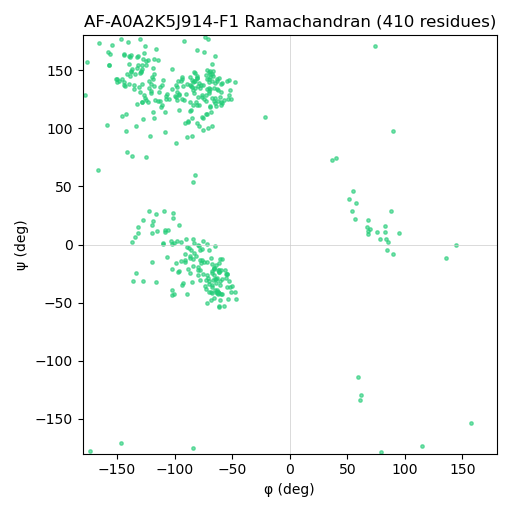 5.062 -20.106 -9.145 1.00 98.50 210 VAL A O 1
ATOM 1710 N N . ASP A 1 211 ? 3.496 -19.979 -10.747 1.00 98.31 211 ASP A N 1
ATOM 1711 C CA . ASP A 1 211 ? 4.224 -20.796 -11.718 1.00 98.31 211 ASP A CA 1
ATOM 1712 C C . ASP A 1 211 ? 5.217 -19.906 -12.476 1.00 98.31 211 ASP A C 1
ATOM 1714 O O . ASP A 1 211 ? 4.846 -19.170 -13.392 1.00 98.31 211 ASP A O 1
ATOM 1718 N N . HIS A 1 212 ? 6.497 -19.966 -12.111 1.00 97.88 212 HIS A N 1
ATOM 1719 C CA . HIS A 1 212 ? 7.545 -19.178 -12.766 1.00 97.88 212 HIS A CA 1
ATOM 1720 C C . HIS A 1 212 ? 7.720 -19.491 -14.255 1.00 97.88 212 HIS A C 1
ATOM 1722 O O . HIS A 1 212 ? 8.213 -18.637 -14.986 1.00 97.88 212 HIS A O 1
ATOM 1728 N N . SER A 1 213 ? 7.322 -20.679 -14.726 1.00 97.94 213 SER A N 1
ATOM 1729 C CA . SER A 1 213 ? 7.406 -21.029 -16.151 1.00 97.94 213 SER A CA 1
ATOM 1730 C C . SER A 1 213 ? 6.336 -20.335 -17.000 1.00 97.94 213 SER A C 1
ATOM 1732 O O . SER A 1 213 ? 6.470 -20.256 -18.220 1.00 97.94 213 SER A O 1
ATOM 1734 N N . SER A 1 214 ? 5.307 -19.781 -16.352 1.00 98.50 214 SER A N 1
ATOM 1735 C CA . SER A 1 214 ? 4.225 -19.042 -17.001 1.00 98.50 214 SER A CA 1
ATOM 1736 C C . SER A 1 214 ? 4.577 -17.596 -17.367 1.00 98.50 214 SER A C 1
ATOM 1738 O O . SER A 1 214 ? 3.720 -16.898 -17.915 1.00 98.50 214 SER A O 1
ATOM 1740 N N . GLU A 1 215 ? 5.800 -17.137 -17.064 1.00 98.50 215 GLU A N 1
ATOM 1741 C CA . GLU A 1 215 ? 6.221 -15.760 -17.323 1.00 98.50 215 GLU A CA 1
ATOM 1742 C C . GLU A 1 215 ? 6.000 -15.371 -18.789 1.00 98.50 215 GLU A C 1
ATOM 1744 O O . GLU A 1 215 ? 6.519 -15.990 -19.721 1.00 98.50 215 GLU A O 1
ATOM 1749 N N . ARG A 1 216 ? 5.273 -14.273 -18.986 1.00 98.56 216 ARG A N 1
ATOM 1750 C CA . ARG A 1 216 ? 5.098 -13.632 -20.283 1.00 98.56 216 ARG A CA 1
ATOM 1751 C C . ARG A 1 216 ? 5.453 -12.158 -20.177 1.00 98.56 216 ARG A C 1
ATOM 1753 O O . ARG A 1 216 ? 4.688 -11.369 -19.626 1.00 98.56 216 ARG A O 1
ATOM 1760 N N . ILE A 1 217 ? 6.587 -11.788 -20.761 1.00 98.19 217 ILE A N 1
ATOM 1761 C CA . ILE A 1 217 ? 7.034 -10.395 -20.852 1.00 98.19 217 ILE A CA 1
ATOM 1762 C C . ILE A 1 217 ? 6.053 -9.617 -21.737 1.00 98.19 217 ILE A C 1
ATOM 1764 O O . ILE A 1 217 ? 5.760 -10.028 -22.862 1.00 98.19 217 ILE A O 1
ATOM 1768 N N . LEU A 1 218 ? 5.529 -8.510 -21.217 1.00 97.62 218 LEU A N 1
ATOM 1769 C CA . LEU A 1 218 ? 4.582 -7.639 -21.916 1.00 97.62 218 LEU A CA 1
ATOM 1770 C C . LEU A 1 218 ? 5.264 -6.408 -22.499 1.00 97.62 218 LEU A C 1
ATOM 1772 O O . LEU A 1 218 ? 4.950 -6.004 -23.616 1.00 97.62 218 LEU A O 1
ATOM 1776 N N . LEU A 1 219 ? 6.168 -5.811 -21.726 1.00 96.25 219 LEU A N 1
ATOM 1777 C CA . LEU A 1 219 ? 6.845 -4.570 -22.068 1.00 96.25 219 LEU A CA 1
ATOM 1778 C C . LEU A 1 219 ? 8.236 -4.554 -21.431 1.00 96.25 219 LEU A C 1
ATOM 1780 O O . LEU A 1 219 ? 8.404 -4.953 -20.277 1.00 96.25 219 LEU A O 1
ATOM 1784 N N . GLU A 1 220 ? 9.211 -4.063 -22.190 1.00 95.12 220 GLU A N 1
ATOM 1785 C CA . GLU A 1 220 ? 10.535 -3.708 -21.691 1.00 95.12 220 GLU A CA 1
ATOM 1786 C C . GLU A 1 220 ? 10.832 -2.260 -22.071 1.00 95.12 220 GLU A C 1
ATOM 1788 O O . GLU A 1 220 ? 10.741 -1.888 -23.244 1.00 95.12 220 GLU A O 1
ATOM 1793 N N . VAL A 1 221 ? 11.184 -1.447 -21.080 1.00 91.56 221 VAL A N 1
ATOM 1794 C CA . VAL A 1 221 ? 11.544 -0.037 -21.256 1.00 91.56 221 VAL A CA 1
ATOM 1795 C C . VAL A 1 221 ? 13.007 0.113 -20.878 1.00 91.56 221 VAL A C 1
ATOM 1797 O O . VAL A 1 221 ? 13.416 -0.292 -19.793 1.00 91.56 221 VAL A O 1
ATOM 1800 N N . LYS A 1 222 ? 13.821 0.631 -21.797 1.00 90.69 222 LYS A N 1
ATOM 1801 C CA . LYS A 1 222 ? 15.242 0.851 -21.531 1.00 90.69 222 LYS A CA 1
ATOM 1802 C C . LYS A 1 222 ? 15.400 2.081 -20.648 1.00 90.69 222 LYS A C 1
ATOM 1804 O O . LYS A 1 222 ? 14.935 3.147 -21.038 1.00 90.69 222 LYS A O 1
ATOM 1809 N N . GLU A 1 223 ? 16.131 1.938 -19.551 1.00 85.56 223 GLU A N 1
ATOM 1810 C CA . GLU A 1 223 ? 16.373 3.029 -18.612 1.00 85.56 223 GLU A CA 1
ATOM 1811 C C . GLU A 1 223 ? 17.742 3.686 -18.862 1.00 85.56 223 GLU A C 1
ATOM 1813 O O . GLU A 1 223 ? 18.747 2.976 -19.021 1.00 85.56 223 GLU A O 1
ATOM 1818 N N . PRO A 1 224 ? 17.821 5.029 -18.949 1.00 82.88 224 PRO A N 1
ATOM 1819 C CA . PRO A 1 224 ? 19.086 5.737 -19.093 1.00 82.88 224 PRO A CA 1
ATOM 1820 C C . PRO A 1 224 ? 19.840 5.886 -17.760 1.00 82.88 224 PRO A C 1
ATOM 1822 O O . PRO A 1 224 ? 21.065 6.037 -17.787 1.00 82.88 224 PRO A O 1
ATOM 1825 N N . ALA A 1 225 ? 19.152 5.801 -16.615 1.00 83.31 225 ALA A N 1
ATOM 1826 C CA . ALA A 1 225 ? 19.741 5.800 -15.277 1.00 83.31 225 ALA A CA 1
ATOM 1827 C C . ALA A 1 225 ? 18.955 4.918 -14.284 1.00 83.31 225 ALA A C 1
ATOM 1829 O O . ALA A 1 225 ? 17.919 4.343 -14.601 1.00 83.31 225 ALA A O 1
ATOM 1830 N N . SER A 1 226 ? 19.472 4.808 -13.058 1.00 82.94 226 SER A N 1
ATOM 1831 C CA . SER A 1 226 ? 18.939 3.939 -12.001 1.00 82.94 226 SER A CA 1
ATOM 1832 C C . SER A 1 226 ? 17.774 4.526 -11.196 1.00 82.94 226 SER A C 1
ATOM 1834 O O . SER A 1 226 ? 17.351 3.903 -10.227 1.00 82.94 226 SER A O 1
ATOM 1836 N N . ASN A 1 227 ? 17.317 5.738 -11.516 1.00 82.56 227 ASN A N 1
ATOM 1837 C CA . ASN A 1 227 ? 16.338 6.478 -10.721 1.00 82.56 227 ASN A CA 1
ATOM 1838 C C . ASN A 1 227 ? 15.151 6.892 -11.596 1.00 82.56 227 ASN A C 1
ATOM 1840 O O . ASN A 1 227 ? 15.186 6.750 -12.815 1.00 82.56 227 ASN A O 1
ATOM 1844 N N . HIS A 1 228 ? 14.103 7.399 -10.950 1.00 85.31 228 HIS A N 1
ATOM 1845 C CA . HIS A 1 228 ? 12.838 7.786 -11.562 1.00 85.31 228 HIS A CA 1
ATOM 1846 C C . HIS A 1 228 ? 12.230 6.621 -12.345 1.00 85.31 228 HIS A C 1
ATOM 1848 O O . HIS A 1 228 ? 11.786 6.756 -13.481 1.00 85.31 228 HIS A O 1
ATOM 1854 N N . ASN A 1 229 ? 12.226 5.443 -11.723 1.00 87.25 229 ASN A N 1
ATOM 1855 C CA . ASN A 1 229 ? 11.801 4.208 -12.375 1.00 87.25 229 ASN A CA 1
ATOM 1856 C C . ASN A 1 229 ? 10.280 4.025 -12.401 1.00 87.25 229 ASN A C 1
ATOM 1858 O O . ASN A 1 229 ? 9.787 3.110 -13.055 1.00 87.25 229 ASN A O 1
ATOM 1862 N N . GLY A 1 230 ? 9.521 4.860 -11.688 1.00 88.88 230 GLY A N 1
ATOM 1863 C CA . GLY A 1 230 ? 8.088 4.666 -11.497 1.00 88.88 230 GLY A CA 1
ATOM 1864 C C . GLY A 1 230 ? 7.796 3.352 -10.771 1.00 88.88 230 GLY A C 1
ATOM 1865 O O . GLY A 1 230 ? 8.440 3.044 -9.772 1.00 88.88 230 GLY A O 1
ATOM 1866 N N . GLY A 1 231 ? 6.828 2.574 -11.259 1.00 90.69 231 GLY A N 1
ATOM 1867 C CA . GLY A 1 231 ? 6.645 1.194 -10.792 1.00 90.69 231 GLY A CA 1
ATOM 1868 C C . GLY A 1 231 ? 5.221 0.757 -10.515 1.00 90.69 231 GLY A C 1
ATOM 1869 O O . GLY A 1 231 ? 4.972 -0.433 -10.338 1.00 90.69 231 GLY A O 1
ATOM 1870 N N . GLN A 1 232 ? 4.271 1.688 -10.487 1.00 91.88 232 GLN A N 1
ATOM 1871 C CA . GLN A 1 232 ? 2.904 1.344 -10.137 1.00 91.88 232 GLN A CA 1
ATOM 1872 C C . GLN A 1 232 ? 2.192 0.624 -11.286 1.00 91.88 232 GLN A C 1
ATOM 1874 O O . GLN A 1 232 ? 2.286 1.010 -12.454 1.00 91.88 232 GLN A O 1
ATOM 1879 N N . LEU A 1 233 ? 1.451 -0.420 -10.919 1.00 94.06 233 LEU A N 1
ATOM 1880 C CA . LEU A 1 233 ? 0.529 -1.148 -11.780 1.00 94.06 233 LEU A CA 1
ATOM 1881 C C . LEU A 1 233 ? -0.866 -1.049 -11.168 1.00 94.06 233 LEU A C 1
ATOM 1883 O O . LEU A 1 233 ? -1.038 -1.323 -9.982 1.00 94.06 233 LEU A O 1
ATOM 1887 N N . LEU A 1 234 ? -1.857 -0.675 -11.971 1.00 92.38 234 LEU A N 1
ATOM 1888 C CA . LEU A 1 234 ? -3.241 -0.547 -11.519 1.00 92.38 234 LEU A CA 1
ATOM 1889 C C . LEU A 1 234 ? -4.193 -0.986 -12.625 1.00 92.38 234 LEU A C 1
ATOM 1891 O O . LEU A 1 234 ? -4.017 -0.608 -13.779 1.00 92.38 234 LEU A O 1
ATOM 1895 N N . PHE A 1 235 ? -5.233 -1.734 -12.268 1.00 93.75 235 PHE A N 1
ATOM 1896 C CA . PHE A 1 235 ? -6.372 -1.924 -13.158 1.00 93.75 235 PHE A CA 1
ATOM 1897 C C . PHE A 1 235 ? -7.439 -0.871 -12.878 1.00 93.75 235 PHE A C 1
ATOM 1899 O O . PHE A 1 235 ? -7.897 -0.752 -11.743 1.00 93.75 235 PHE A O 1
ATOM 1906 N N . GLY A 1 236 ? -7.835 -0.129 -13.912 1.00 87.62 236 GLY A N 1
ATOM 1907 C CA . GLY A 1 236 ? -8.964 0.793 -13.830 1.00 87.62 236 GLY A CA 1
ATOM 1908 C C . GLY A 1 236 ? -10.309 0.065 -13.834 1.00 87.62 236 GLY A C 1
ATOM 1909 O O . GLY A 1 236 ? -10.406 -1.111 -14.196 1.00 87.62 236 GLY A O 1
ATOM 1910 N N . ASP A 1 237 ? -11.374 0.783 -13.469 1.00 86.06 237 ASP A N 1
ATOM 1911 C CA . ASP A 1 237 ? -12.762 0.294 -13.569 1.00 86.06 237 ASP A CA 1
ATOM 1912 C C . ASP A 1 237 ? -13.184 -0.019 -15.012 1.00 86.06 237 ASP A C 1
ATOM 1914 O O . ASP A 1 237 ? -14.095 -0.809 -15.255 1.00 86.06 237 ASP A O 1
ATOM 1918 N N . ASP A 1 238 ? -12.493 0.579 -15.977 1.00 90.75 238 ASP A N 1
ATOM 1919 C CA . ASP A 1 238 ? -12.635 0.326 -17.406 1.00 90.75 238 ASP A CA 1
ATOM 1920 C C . ASP A 1 238 ? -11.944 -0.967 -17.877 1.00 90.75 238 ASP A C 1
ATOM 1922 O O . ASP A 1 238 ? -12.094 -1.370 -19.032 1.00 90.75 238 ASP A O 1
ATOM 1926 N N . GLY A 1 239 ? -11.227 -1.650 -16.981 1.00 89.56 239 GLY A N 1
ATOM 1927 C CA . GLY A 1 239 ? -10.577 -2.931 -17.232 1.00 89.56 239 GLY A CA 1
ATOM 1928 C C . GLY A 1 239 ? -9.204 -2.835 -17.898 1.00 89.56 239 GLY A C 1
ATOM 1929 O O . GLY A 1 239 ? -8.627 -3.882 -18.208 1.00 89.56 239 GLY A O 1
ATOM 1930 N N . TYR A 1 240 ? -8.658 -1.632 -18.104 1.00 95.19 240 TYR A N 1
ATOM 1931 C CA . TYR A 1 240 ? -7.303 -1.462 -18.632 1.00 95.19 240 TYR A CA 1
ATOM 1932 C C . TYR A 1 240 ? -6.241 -1.574 -17.536 1.00 95.19 240 TYR A C 1
ATOM 1934 O O . TYR A 1 240 ? -6.468 -1.197 -16.387 1.00 95.19 240 TYR A O 1
ATOM 1942 N N . LEU A 1 241 ? -5.064 -2.086 -17.911 1.00 95.44 241 LEU A N 1
ATOM 1943 C CA . LEU A 1 241 ? -3.862 -2.041 -17.081 1.00 95.44 241 LEU A CA 1
ATOM 1944 C C . LEU A 1 241 ? -3.134 -0.715 -17.326 1.00 95.44 241 LEU A C 1
ATOM 1946 O O . LEU A 1 241 ? -2.610 -0.486 -18.416 1.00 95.44 241 LEU A O 1
ATOM 1950 N N . TYR A 1 242 ? -3.071 0.116 -16.296 1.00 94.62 242 TYR A N 1
ATOM 1951 C CA . TYR A 1 242 ? -2.285 1.339 -16.254 1.00 94.62 242 TYR A CA 1
ATOM 1952 C C . TYR A 1 242 ? -0.893 1.032 -15.707 1.00 94.62 242 TYR A C 1
ATOM 1954 O O . TYR A 1 242 ? -0.749 0.387 -14.664 1.00 94.62 242 TYR A O 1
ATOM 1962 N N . ILE A 1 243 ? 0.126 1.489 -16.433 1.00 93.50 243 ILE A N 1
ATOM 1963 C CA . ILE A 1 243 ? 1.540 1.304 -16.108 1.00 93.50 243 ILE A CA 1
ATOM 1964 C C . ILE A 1 243 ? 2.146 2.692 -15.918 1.00 93.50 243 ILE A C 1
ATOM 1966 O O . ILE A 1 243 ? 2.224 3.467 -16.870 1.00 93.50 243 ILE A O 1
ATOM 1970 N N . PHE A 1 244 ? 2.573 2.998 -14.696 1.00 90.00 244 PHE A N 1
ATOM 1971 C CA . PHE A 1 244 ? 3.131 4.302 -14.342 1.00 90.00 244 PHE A CA 1
ATOM 1972 C C . PHE A 1 244 ? 4.655 4.225 -14.355 1.00 90.00 244 PHE A C 1
ATOM 1974 O O . PHE A 1 244 ? 5.287 3.925 -13.338 1.00 90.00 244 PHE A O 1
ATOM 1981 N N . THR A 1 245 ? 5.227 4.457 -15.533 1.00 87.19 245 THR A N 1
ATOM 1982 C CA . THR A 1 245 ? 6.677 4.561 -15.721 1.00 87.19 245 THR A CA 1
ATOM 1983 C C . THR A 1 245 ? 7.147 5.967 -15.386 1.00 87.19 245 THR A C 1
ATOM 1985 O O . THR A 1 245 ? 6.463 6.939 -15.705 1.00 87.19 245 THR A O 1
ATOM 1988 N N . GLY A 1 246 ? 8.306 6.072 -14.743 1.00 83.12 246 GLY A N 1
ATOM 1989 C CA . GLY A 1 246 ? 8.986 7.354 -14.634 1.00 83.12 246 GLY A CA 1
ATOM 1990 C C . GLY A 1 246 ? 9.821 7.641 -15.883 1.00 83.12 246 GLY A C 1
ATOM 1991 O O . GLY A 1 246 ? 9.761 6.908 -16.874 1.00 83.12 246 GLY A O 1
ATOM 1992 N N . ASP A 1 247 ? 10.559 8.743 -15.835 1.00 79.00 247 ASP A N 1
ATOM 1993 C CA . ASP A 1 247 ? 11.347 9.262 -16.953 1.00 79.00 247 ASP A CA 1
ATOM 1994 C C . ASP A 1 247 ? 12.759 8.652 -17.057 1.00 79.00 247 ASP A C 1
ATOM 1996 O O . ASP A 1 247 ? 13.497 8.942 -18.009 1.00 79.00 247 ASP A O 1
ATOM 2000 N N . GLY A 1 248 ? 13.133 7.816 -16.080 1.00 78.38 248 GLY A N 1
ATOM 2001 C CA . GLY A 1 248 ? 14.430 7.153 -16.036 1.00 78.38 248 GLY A CA 1
ATOM 2002 C C . GLY A 1 248 ? 15.615 8.068 -15.757 1.00 78.38 248 GLY A C 1
ATOM 2003 O O . GLY A 1 248 ? 16.761 7.699 -16.030 1.00 78.38 248 GLY A O 1
ATOM 2004 N N . GLY A 1 249 ? 15.346 9.296 -15.316 1.00 72.00 249 GLY A N 1
ATOM 2005 C CA . GLY A 1 249 ? 16.318 10.363 -15.187 1.00 72.00 249 GLY A CA 1
ATOM 2006 C C . GLY A 1 249 ? 17.294 10.202 -14.021 1.00 72.00 249 GLY A C 1
ATOM 2007 O O . GLY A 1 249 ? 17.267 9.272 -13.216 1.00 72.00 249 GLY A O 1
ATOM 2008 N N . MET A 1 250 ? 18.199 11.171 -13.922 1.00 75.38 250 MET A N 1
ATOM 2009 C CA . MET A 1 250 ? 19.026 11.391 -12.736 1.00 75.38 250 MET A CA 1
ATOM 2010 C C . MET A 1 250 ? 18.951 12.860 -12.325 1.00 75.38 250 MET A C 1
ATOM 2012 O O . MET A 1 250 ? 18.334 13.669 -13.013 1.00 75.38 250 MET A O 1
ATOM 2016 N N . ALA A 1 251 ? 19.594 13.221 -11.213 1.00 71.69 251 ALA A N 1
ATOM 2017 C CA . ALA A 1 251 ? 19.603 14.598 -10.728 1.00 71.69 251 ALA A CA 1
ATOM 2018 C C . ALA A 1 251 ? 20.018 15.595 -11.831 1.00 71.69 251 ALA A C 1
ATOM 2020 O O . ALA A 1 251 ? 21.083 15.454 -12.435 1.00 71.69 251 ALA A O 1
ATOM 2021 N N . GLY A 1 252 ? 19.174 16.604 -12.067 1.00 66.88 252 GLY A N 1
ATOM 2022 C CA . GLY A 1 252 ? 19.376 17.622 -13.106 1.00 66.88 252 GLY A CA 1
ATOM 2023 C C . GLY A 1 252 ? 19.027 17.182 -14.532 1.00 66.88 252 GLY A C 1
ATOM 2024 O O . GLY A 1 252 ? 19.286 17.952 -15.449 1.00 66.88 252 GLY A O 1
ATOM 2025 N N . ASP A 1 253 ? 18.480 15.972 -14.689 1.00 70.38 253 ASP A N 1
ATOM 2026 C CA . ASP A 1 253 ? 17.986 15.354 -15.924 1.00 70.38 253 ASP A CA 1
ATOM 2027 C C . ASP A 1 253 ? 18.811 15.688 -17.185 1.00 70.38 253 ASP A C 1
ATOM 2029 O O . ASP A 1 253 ? 18.400 16.474 -18.042 1.00 70.38 253 ASP A O 1
ATOM 2033 N N . PRO A 1 254 ? 20.023 15.113 -17.309 1.00 69.38 254 PRO A N 1
ATOM 2034 C CA . PRO A 1 254 ? 20.955 15.438 -18.386 1.00 69.38 254 PRO A CA 1
ATOM 2035 C C . PRO A 1 254 ? 20.565 14.816 -19.737 1.00 69.38 254 PRO A C 1
ATOM 2037 O O . PRO A 1 254 ? 21.337 14.905 -20.698 1.00 69.38 254 PRO A O 1
ATOM 2040 N N . PHE A 1 255 ? 19.430 14.118 -19.814 1.00 73.00 255 PHE A N 1
ATOM 2041 C CA . PHE A 1 255 ? 19.048 13.334 -20.976 1.00 73.00 255 PHE A CA 1
ATOM 2042 C C . PHE A 1 255 ? 18.155 14.152 -21.921 1.00 73.00 255 PHE A C 1
ATOM 2044 O O . PHE A 1 255 ? 17.124 14.694 -21.544 1.00 73.00 255 PHE A O 1
ATOM 2051 N N . GLY A 1 256 ? 18.562 14.241 -23.192 1.00 66.31 256 GLY A N 1
ATOM 2052 C CA . GLY A 1 256 ? 17.839 15.010 -24.210 1.00 66.31 256 GLY A CA 1
ATOM 2053 C C . GLY A 1 256 ? 18.097 16.524 -24.158 1.00 66.31 256 GLY A C 1
ATOM 2054 O O . GLY A 1 256 ? 18.923 17.018 -23.399 1.00 66.31 256 GLY A O 1
ATOM 2055 N N . THR A 1 257 ? 17.433 17.278 -25.040 1.00 63.56 257 THR A N 1
ATOM 2056 C CA . THR A 1 257 ? 17.603 18.744 -25.157 1.00 63.56 257 THR A CA 1
ATOM 2057 C C . THR A 1 257 ? 16.744 19.527 -24.155 1.00 63.56 257 THR A C 1
ATOM 2059 O O . THR A 1 257 ? 17.036 20.691 -23.894 1.00 63.56 257 THR A O 1
ATOM 2062 N N . PHE A 1 258 ? 15.707 18.897 -23.591 1.00 58.38 258 PHE A N 1
ATOM 2063 C CA . PHE A 1 258 ? 14.718 19.529 -22.706 1.00 58.38 258 PHE A CA 1
ATOM 2064 C C . PHE A 1 258 ? 14.449 18.735 -21.411 1.00 58.38 258 PHE A C 1
ATOM 2066 O O . PHE A 1 258 ? 13.509 19.071 -20.696 1.00 58.38 258 PHE A O 1
ATOM 2073 N N . GLY A 1 259 ? 15.249 17.704 -21.111 1.00 59.28 259 GLY A N 1
ATOM 2074 C CA . GLY A 1 259 ? 14.900 16.684 -20.116 1.00 59.28 259 GLY A CA 1
ATOM 2075 C C . GLY A 1 259 ? 13.820 15.717 -20.626 1.00 59.28 259 GLY A C 1
ATOM 2076 O O . GLY A 1 259 ? 13.222 15.927 -21.685 1.00 59.28 259 GLY A O 1
ATOM 2077 N N . ASN A 1 260 ? 13.573 14.654 -19.871 1.00 59.56 260 ASN A N 1
ATOM 2078 C CA . ASN A 1 260 ? 12.528 13.651 -20.062 1.00 59.56 260 ASN A CA 1
ATOM 2079 C C . ASN A 1 260 ? 11.262 13.950 -19.221 1.00 59.56 260 ASN A C 1
ATOM 2081 O O . ASN A 1 260 ? 10.425 13.064 -19.040 1.00 59.56 260 ASN A O 1
ATOM 2085 N N . ALA A 1 261 ? 11.109 15.181 -18.716 1.00 57.72 261 ALA A N 1
ATOM 2086 C CA . ALA A 1 261 ? 10.010 15.570 -17.834 1.00 57.72 261 ALA A CA 1
ATOM 2087 C C . ALA A 1 261 ? 8.615 15.231 -18.404 1.00 57.72 261 ALA A C 1
ATOM 2089 O O . ALA A 1 261 ? 8.340 15.370 -19.600 1.00 57.72 261 ALA A O 1
ATOM 2090 N N . GLN A 1 262 ? 7.716 14.800 -17.516 1.00 59.62 262 GLN A N 1
ATOM 2091 C CA . GLN A 1 262 ? 6.313 14.517 -17.828 1.00 59.62 262 GLN A CA 1
ATOM 2092 C C . GLN A 1 262 ? 5.549 15.827 -18.113 1.00 59.62 262 GLN A C 1
ATOM 2094 O O . GLN A 1 262 ? 5.870 16.863 -17.544 1.00 59.62 262 GLN A O 1
ATOM 2099 N N . ASN A 1 263 ? 4.533 15.794 -18.988 1.00 58.47 263 ASN A N 1
ATOM 2100 C CA . ASN A 1 263 ? 3.689 16.962 -19.299 1.00 58.47 263 ASN A CA 1
ATOM 2101 C C . ASN A 1 263 ? 3.123 17.631 -18.028 1.00 58.47 263 ASN A C 1
ATOM 2103 O O . ASN A 1 263 ? 2.522 16.957 -17.190 1.00 58.47 263 ASN A O 1
ATOM 2107 N N . ASP A 1 264 ? 3.226 18.961 -17.943 1.00 62.69 264 ASP A N 1
ATOM 2108 C CA . ASP A 1 264 ? 2.852 19.728 -16.751 1.00 62.69 264 ASP A CA 1
ATOM 2109 C C . ASP A 1 264 ? 1.329 19.866 -16.585 1.00 62.69 264 ASP A C 1
ATOM 2111 O O . ASP A 1 264 ? 0.682 20.748 -17.158 1.00 62.69 264 ASP A O 1
ATOM 2115 N N . VAL A 1 265 ? 0.749 19.019 -15.735 1.00 71.31 265 VAL A N 1
ATOM 2116 C CA . VAL A 1 265 ? -0.530 19.302 -15.071 1.00 71.31 265 VAL A CA 1
ATOM 2117 C C . VAL A 1 265 ? -0.213 19.822 -13.674 1.00 71.31 265 VAL A C 1
ATOM 2119 O O . VAL A 1 265 ? 0.495 19.164 -12.912 1.00 71.31 265 VAL A O 1
ATOM 2122 N N . LEU A 1 266 ? -0.725 21.009 -13.330 1.00 78.81 266 LEU A N 1
ATOM 2123 C CA . LEU A 1 266 ? -0.511 21.575 -11.996 1.00 78.81 266 LEU A CA 1
ATOM 2124 C C . LEU A 1 266 ? -1.063 20.632 -10.914 1.00 78.81 266 LEU A C 1
ATOM 2126 O O . LEU A 1 266 ? -2.161 20.091 -11.080 1.00 78.81 266 LEU A O 1
ATOM 2130 N N . PRO A 1 267 ? -0.342 20.455 -9.794 1.00 81.88 267 PRO A N 1
ATOM 2131 C CA . PRO A 1 267 ? -0.781 19.567 -8.733 1.00 81.88 267 PRO A CA 1
ATOM 2132 C C . PRO A 1 267 ? -2.018 20.129 -8.027 1.00 81.88 267 PRO A C 1
ATOM 2134 O O . PRO A 1 267 ? -2.169 21.339 -7.857 1.00 81.88 267 PRO A O 1
ATOM 2137 N N . ILE A 1 268 ? -2.867 19.224 -7.538 1.00 84.94 268 ILE A N 1
ATOM 2138 C CA . ILE A 1 268 ? -4.025 19.553 -6.692 1.00 84.94 268 ILE A CA 1
ATOM 2139 C C . ILE A 1 268 ? -3.579 20.238 -5.388 1.00 84.94 268 ILE A C 1
ATOM 2141 O O . ILE A 1 268 ? -4.254 21.130 -4.876 1.00 84.94 268 ILE A O 1
ATOM 2145 N N . PHE A 1 269 ? -2.426 19.828 -4.857 1.00 88.00 269 PHE A N 1
ATOM 2146 C CA . PHE A 1 269 ? -1.820 20.385 -3.655 1.00 88.00 269 PHE A CA 1
ATOM 2147 C C . PHE A 1 269 ? -0.296 20.298 -3.745 1.00 88.00 269 PHE A C 1
ATOM 2149 O O . PHE A 1 269 ? 0.247 19.292 -4.199 1.00 88.00 269 PHE A O 1
ATOM 2156 N N . ALA A 1 270 ? 0.392 21.338 -3.277 1.00 88.38 270 ALA A N 1
ATOM 2157 C CA . ALA A 1 270 ? 1.844 21.370 -3.163 1.00 88.38 270 ALA A CA 1
ATOM 2158 C C . ALA A 1 270 ? 2.254 22.090 -1.876 1.00 88.38 270 ALA A C 1
ATOM 2160 O O . ALA A 1 270 ? 1.603 23.044 -1.448 1.00 88.38 270 ALA A O 1
ATOM 2161 N N . TYR A 1 271 ? 3.361 21.654 -1.279 1.00 87.88 271 TYR A N 1
ATOM 2162 C CA . TYR A 1 271 ? 3.960 22.286 -0.107 1.00 87.88 271 TYR A CA 1
ATOM 2163 C C . TYR A 1 271 ? 5.456 22.548 -0.346 1.00 87.88 271 TYR A C 1
ATOM 2165 O O . TYR A 1 271 ? 6.103 21.815 -1.094 1.00 87.88 271 TYR A O 1
ATOM 2173 N N . PRO A 1 272 ? 6.033 23.603 0.260 1.00 88.06 272 PRO A N 1
ATOM 2174 C CA . PRO A 1 272 ? 7.431 23.958 0.045 1.00 88.06 272 PRO A CA 1
ATOM 2175 C C . PRO A 1 272 ? 8.395 22.920 0.632 1.00 88.06 272 PRO A C 1
ATOM 2177 O O . PRO A 1 272 ? 8.113 22.280 1.646 1.00 88.06 272 PRO A O 1
ATOM 2180 N N . HIS A 1 273 ? 9.611 22.864 0.078 1.00 85.25 273 HIS A N 1
ATOM 2181 C CA . HIS A 1 273 ? 10.687 21.984 0.556 1.00 85.25 273 HIS A CA 1
ATOM 2182 C C . HIS A 1 273 ? 11.208 22.306 1.975 1.00 85.25 273 HIS A C 1
ATOM 2184 O O . HIS A 1 273 ? 12.128 21.651 2.475 1.00 85.25 273 HIS A O 1
ATOM 2190 N N . THR A 1 274 ? 10.674 23.346 2.619 1.00 88.25 274 THR A N 1
ATOM 2191 C CA . THR A 1 274 ? 10.882 23.645 4.042 1.00 88.25 274 THR A CA 1
ATOM 2192 C C . THR A 1 274 ? 10.001 22.789 4.955 1.00 88.25 274 THR A C 1
ATOM 2194 O O . THR A 1 274 ? 10.318 22.669 6.134 1.00 88.25 274 THR A O 1
ATOM 2197 N N . ILE A 1 275 ? 8.922 22.201 4.422 1.00 86.06 275 ILE A N 1
ATOM 2198 C CA . ILE A 1 275 ? 7.941 21.389 5.157 1.00 86.06 275 ILE A CA 1
ATOM 2199 C C . ILE A 1 275 ? 8.166 19.885 4.931 1.00 86.06 275 ILE A C 1
ATOM 2201 O O . ILE A 1 275 ? 8.145 19.121 5.891 1.00 86.06 275 ILE A O 1
ATOM 2205 N N . GLY A 1 276 ? 8.422 19.463 3.692 1.00 87.06 276 GLY A N 1
ATOM 2206 C CA . GLY A 1 276 ? 8.790 18.083 3.347 1.00 87.06 276 GLY A CA 1
ATOM 2207 C C . GLY A 1 276 ? 9.756 18.047 2.166 1.00 87.06 276 GLY A C 1
ATOM 2208 O O . GLY A 1 276 ? 10.282 19.093 1.789 1.00 87.06 276 GLY A O 1
ATOM 2209 N N . LYS A 1 277 ? 10.050 16.871 1.611 1.00 86.12 277 LYS A N 1
ATOM 2210 C CA . LYS A 1 277 ? 11.038 16.732 0.522 1.00 86.12 277 LYS A CA 1
ATOM 2211 C C . LYS A 1 277 ? 10.604 15.826 -0.616 1.00 86.12 277 LYS A C 1
ATOM 2213 O O . LYS A 1 277 ? 11.086 16.031 -1.715 1.00 86.12 277 LYS A O 1
ATOM 2218 N N . SER A 1 278 ? 9.801 14.802 -0.346 1.00 86.69 278 SER A N 1
ATOM 2219 C CA . SER A 1 278 ? 9.503 13.765 -1.332 1.00 86.69 278 SER A CA 1
ATOM 2220 C C . SER A 1 278 ? 8.209 13.080 -0.938 1.00 86.69 278 SER A C 1
ATOM 2222 O O . SER A 1 278 ? 8.201 12.260 -0.019 1.00 86.69 278 SER A O 1
ATOM 2224 N N . VAL A 1 279 ? 7.119 13.421 -1.622 1.00 89.50 279 VAL A N 1
ATOM 2225 C CA . VAL A 1 279 ? 5.839 12.724 -1.464 1.00 89.50 279 VAL A CA 1
ATOM 2226 C C . VAL A 1 279 ? 6.015 11.289 -1.956 1.00 89.50 279 VAL A C 1
ATOM 2228 O O . VAL A 1 279 ? 6.388 11.068 -3.104 1.00 89.50 279 VAL A O 1
ATOM 2231 N N . THR A 1 280 ? 5.753 10.318 -1.085 1.00 89.88 280 THR A N 1
ATOM 2232 C CA . THR A 1 280 ? 5.783 8.888 -1.426 1.00 89.88 280 THR A CA 1
ATOM 2233 C C . THR A 1 280 ? 4.581 8.498 -2.295 1.00 89.88 280 THR A C 1
ATOM 2235 O O . THR A 1 280 ? 4.662 7.584 -3.111 1.00 89.88 280 THR A O 1
ATOM 2238 N N . GLY A 1 281 ? 3.455 9.187 -2.098 1.00 86.38 281 GLY A N 1
ATOM 2239 C CA . GLY A 1 281 ? 2.146 8.847 -2.651 1.00 86.38 281 GLY A CA 1
ATOM 2240 C C . GLY A 1 281 ? 1.158 8.491 -1.543 1.00 86.38 281 GLY A C 1
ATOM 2241 O O . GLY A 1 281 ? 1.455 8.662 -0.357 1.00 86.38 281 GLY A O 1
ATOM 2242 N N . GLY A 1 282 ? -0.026 8.024 -1.928 1.00 91.69 282 GLY A N 1
ATOM 2243 C CA . GLY A 1 282 ? -1.116 7.752 -1.002 1.00 91.69 282 GLY A CA 1
ATOM 2244 C C . GLY A 1 282 ? -2.312 7.078 -1.660 1.00 91.69 282 GLY A C 1
ATOM 2245 O O . GLY A 1 282 ? -2.298 6.766 -2.851 1.00 91.69 282 GLY A O 1
ATOM 2246 N N . TYR A 1 283 ? -3.354 6.850 -0.867 1.00 93.00 283 TYR A N 1
ATOM 2247 C CA . TYR A 1 283 ? -4.596 6.205 -1.295 1.00 93.00 283 TYR A CA 1
ATOM 2248 C C . TYR A 1 283 ? -5.798 6.941 -0.717 1.00 93.00 283 TYR A C 1
ATOM 2250 O O . TYR A 1 283 ? -5.741 7.508 0.374 1.00 93.00 283 TYR A O 1
ATOM 2258 N N . VAL A 1 284 ? -6.914 6.891 -1.442 1.00 92.00 284 VAL A N 1
ATOM 2259 C CA . VAL A 1 284 ? -8.212 7.289 -0.897 1.00 92.00 284 VAL A CA 1
ATOM 2260 C C . VAL A 1 284 ? -8.738 6.151 -0.033 1.00 92.00 284 VAL A C 1
ATOM 2262 O O . VAL A 1 284 ? -8.950 5.050 -0.538 1.00 92.00 284 VAL A O 1
ATOM 2265 N N . TYR A 1 285 ? -8.978 6.411 1.250 1.00 91.56 285 TYR A N 1
ATOM 2266 C CA . TYR A 1 285 ? -9.543 5.410 2.147 1.00 91.56 285 TYR A CA 1
ATOM 2267 C C . TYR A 1 285 ? -10.992 5.097 1.747 1.00 91.56 285 TYR A C 1
ATOM 2269 O O . TYR A 1 285 ? -11.838 5.992 1.628 1.00 91.56 285 TYR A O 1
ATOM 2277 N N . ARG A 1 286 ? -11.277 3.806 1.544 1.00 83.94 286 ARG A N 1
ATOM 2278 C CA . ARG A 1 286 ? -12.610 3.269 1.214 1.00 83.94 286 ARG A CA 1
ATOM 2279 C C . ARG A 1 286 ? -13.000 2.074 2.086 1.00 83.94 286 ARG A C 1
ATOM 2281 O O . ARG A 1 286 ? -13.930 1.348 1.743 1.00 83.94 286 ARG A O 1
ATOM 2288 N N . GLY A 1 287 ? -12.281 1.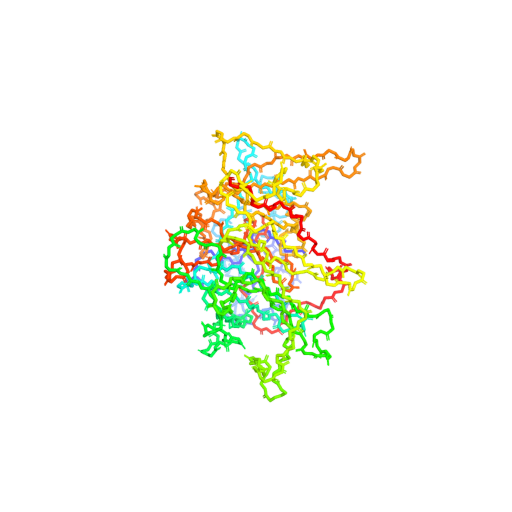880 3.188 1.00 80.69 287 GLY A N 1
ATOM 2289 C CA . GLY A 1 287 ? -12.493 0.780 4.113 1.00 80.69 287 GLY A CA 1
ATOM 2290 C C . GLY A 1 287 ? -13.839 0.846 4.820 1.00 80.69 287 GLY A C 1
ATOM 2291 O O . GLY A 1 287 ? -14.525 1.873 4.855 1.00 80.69 287 GLY A O 1
ATOM 2292 N N . CYS A 1 288 ? -14.223 -0.297 5.368 1.00 76.00 288 CYS A N 1
ATOM 2293 C CA . CYS A 1 288 ? -15.481 -0.476 6.079 1.00 76.00 288 CYS A CA 1
ATOM 2294 C C . CYS A 1 288 ? -15.316 -0.335 7.594 1.00 76.00 288 CYS A C 1
ATOM 2296 O O . CYS A 1 288 ? -16.305 -0.088 8.283 1.00 76.00 288 CYS A O 1
ATOM 2298 N N . GLU A 1 289 ? -14.105 -0.540 8.118 1.00 77.75 289 GLU A N 1
ATOM 2299 C CA . GLU A 1 289 ? -13.848 -0.558 9.557 1.00 77.75 289 GLU A CA 1
ATOM 2300 C C . GLU A 1 289 ? -13.894 0.847 10.158 1.00 77.75 289 GLU A C 1
ATOM 2302 O O . GLU A 1 289 ? -14.415 1.013 11.260 1.00 77.75 289 GLU A O 1
ATOM 2307 N N . TYR A 1 290 ? -13.433 1.860 9.416 1.00 80.69 290 TYR A N 1
ATOM 2308 C CA . TYR A 1 290 ? -13.316 3.243 9.881 1.00 80.69 290 TYR A CA 1
ATOM 2309 C C . TYR A 1 290 ? -14.058 4.219 8.950 1.00 80.69 290 TYR A C 1
ATOM 2311 O O . TYR A 1 290 ? -13.434 4.961 8.188 1.00 80.69 290 TYR A O 1
ATOM 2319 N N . PRO A 1 291 ? -15.406 4.275 9.002 1.00 75.69 291 PRO A N 1
ATOM 2320 C CA . PRO A 1 291 ? -16.211 5.115 8.108 1.00 75.69 291 PRO A CA 1
ATOM 2321 C C . PRO A 1 291 ? -15.836 6.601 8.119 1.00 75.69 291 PRO A C 1
ATOM 2323 O O . PRO A 1 291 ? -15.989 7.274 7.103 1.00 75.69 291 PRO A O 1
ATOM 2326 N N . ASN A 1 292 ? -15.312 7.105 9.239 1.00 81.19 292 ASN A N 1
ATOM 2327 C CA . ASN A 1 292 ? -14.893 8.500 9.381 1.00 81.19 292 ASN A CA 1
ATOM 2328 C C . ASN A 1 292 ? -13.704 8.863 8.475 1.00 81.19 292 ASN A C 1
ATOM 2330 O O . ASN A 1 292 ? -13.491 10.039 8.193 1.00 81.19 292 ASN A O 1
ATOM 2334 N N . LEU A 1 293 ? -12.935 7.869 8.016 1.00 87.12 293 LEU A N 1
ATOM 2335 C CA . LEU A 1 293 ? -11.821 8.064 7.090 1.00 87.12 293 LEU A CA 1
ATOM 2336 C C . LEU A 1 293 ? -12.270 8.059 5.621 1.00 87.12 293 LEU A C 1
ATOM 2338 O O . LEU A 1 293 ? -11.474 8.379 4.740 1.00 87.12 293 LEU A O 1
ATOM 2342 N N . ASN A 1 294 ? -13.523 7.697 5.323 1.00 84.12 294 ASN A N 1
ATOM 2343 C CA . ASN A 1 294 ? -13.983 7.511 3.948 1.00 84.12 294 ASN A CA 1
ATOM 2344 C C . ASN A 1 294 ? -13.855 8.794 3.116 1.00 84.12 294 ASN A C 1
ATOM 2346 O O . ASN A 1 294 ? -14.342 9.862 3.488 1.00 84.12 294 ASN A O 1
ATOM 2350 N N . GLY A 1 295 ? -13.187 8.670 1.968 1.00 85.81 295 GLY A N 1
ATOM 2351 C CA . GLY A 1 295 ? -12.947 9.774 1.044 1.00 85.81 295 GLY A CA 1
ATOM 2352 C C . GLY A 1 295 ? -11.720 10.624 1.377 1.00 85.81 295 GLY A C 1
ATOM 2353 O O . GLY A 1 295 ? -11.369 11.483 0.571 1.00 85.81 295 GLY A O 1
ATOM 2354 N N . LEU A 1 296 ? -11.035 10.380 2.500 1.00 92.31 296 LEU A N 1
ATOM 2355 C CA . LEU A 1 296 ? -9.738 10.999 2.765 1.00 92.31 296 LEU A CA 1
ATOM 2356 C C . LEU A 1 296 ? -8.674 10.368 1.867 1.00 92.31 296 LEU A C 1
ATOM 2358 O O . LEU A 1 296 ? -8.457 9.157 1.904 1.00 92.31 296 LEU A O 1
ATOM 2362 N N . TYR A 1 297 ? -7.980 11.192 1.087 1.00 94.62 297 TYR A N 1
ATOM 2363 C CA . TYR A 1 297 ? -6.731 10.810 0.440 1.00 94.62 297 TYR A CA 1
ATOM 2364 C C . TYR A 1 297 ? -5.598 10.927 1.457 1.00 94.62 297 TYR A C 1
ATOM 2366 O O . TYR A 1 297 ? -5.192 12.036 1.793 1.00 94.62 297 TYR A O 1
ATOM 2374 N N . ILE A 1 298 ? -5.117 9.795 1.967 1.00 95.69 298 ILE A N 1
ATOM 2375 C CA . ILE A 1 298 ? -4.050 9.719 2.968 1.00 95.69 298 ILE A CA 1
ATOM 2376 C C . ILE A 1 298 ? -2.733 9.418 2.259 1.00 95.69 298 ILE A C 1
ATOM 2378 O O . ILE A 1 298 ? -2.639 8.449 1.508 1.00 95.69 298 ILE A O 1
ATOM 2382 N N . PHE A 1 299 ? -1.719 10.243 2.509 1.00 95.31 299 PHE A N 1
ATOM 2383 C CA . PHE A 1 299 ? -0.424 10.189 1.834 1.00 95.31 299 PHE A CA 1
ATOM 2384 C C . PHE A 1 299 ? 0.720 10.543 2.785 1.00 95.31 299 PHE A C 1
ATOM 2386 O O . PHE A 1 299 ? 0.502 11.089 3.869 1.00 95.31 299 PHE A O 1
ATOM 2393 N N . GLY A 1 300 ? 1.946 10.208 2.383 1.00 94.94 300 GLY A N 1
ATOM 2394 C CA . GLY A 1 300 ? 3.137 10.383 3.213 1.00 94.94 300 GLY A CA 1
ATOM 2395 C C . GLY A 1 300 ? 4.303 11.062 2.504 1.00 94.94 300 GLY A C 1
ATOM 2396 O O . GLY A 1 300 ? 4.357 11.117 1.275 1.00 94.94 300 GLY A O 1
ATOM 2397 N N . ASP A 1 301 ? 5.249 11.558 3.299 1.00 94.12 301 ASP A N 1
ATOM 2398 C CA . ASP A 1 301 ? 6.527 12.107 2.839 1.00 94.12 301 ASP A CA 1
ATOM 2399 C C . ASP A 1 301 ? 7.695 11.221 3.296 1.00 94.12 301 ASP A C 1
ATOM 2401 O O . ASP A 1 301 ? 7.886 10.993 4.492 1.00 94.12 301 ASP A O 1
ATOM 2405 N N . PHE A 1 302 ? 8.500 10.749 2.344 1.00 92.19 302 PHE A N 1
ATOM 2406 C CA . PHE A 1 302 ? 9.583 9.792 2.568 1.00 92.19 302 PHE A CA 1
ATOM 2407 C C . PHE A 1 302 ? 10.681 10.322 3.502 1.00 92.19 302 PHE A C 1
ATOM 2409 O O . PHE A 1 302 ? 11.191 9.579 4.336 1.00 92.19 302 PHE A O 1
ATOM 2416 N N . MET A 1 303 ? 11.075 11.593 3.370 1.00 89.19 303 MET A N 1
ATOM 2417 C CA . MET A 1 303 ? 12.233 12.130 4.104 1.00 89.19 303 MET A CA 1
ATOM 2418 C C . MET A 1 303 ? 11.879 12.612 5.505 1.00 89.19 303 MET A C 1
ATOM 2420 O O . MET A 1 303 ? 12.723 12.583 6.400 1.00 89.19 303 MET A O 1
ATOM 2424 N N . THR A 1 304 ? 10.664 13.123 5.684 1.00 92.12 304 THR A N 1
ATOM 2425 C CA . THR A 1 304 ? 10.208 13.676 6.965 1.00 92.12 304 THR A CA 1
ATOM 2426 C C . THR A 1 304 ? 9.365 12.695 7.768 1.00 92.12 304 THR A C 1
ATOM 2428 O O . THR A 1 304 ? 9.161 12.917 8.961 1.00 92.12 304 THR A O 1
ATOM 2431 N N . GLY A 1 305 ? 8.873 11.626 7.134 1.00 93.12 305 GLY A N 1
ATOM 2432 C CA . GLY A 1 305 ? 7.976 10.648 7.739 1.00 93.12 305 GLY A CA 1
ATOM 2433 C C . GLY A 1 305 ? 6.603 11.210 8.076 1.00 93.12 305 GLY A C 1
ATOM 2434 O O . GLY A 1 305 ? 5.883 10.606 8.863 1.00 93.12 305 GLY A O 1
ATOM 2435 N N . ARG A 1 306 ? 6.233 12.375 7.538 1.00 93.50 306 ARG A N 1
ATOM 2436 C CA . ARG A 1 306 ? 4.938 13.008 7.809 1.00 93.50 306 ARG A CA 1
ATOM 2437 C C . ARG A 1 306 ? 3.827 12.228 7.117 1.00 93.50 306 ARG A C 1
ATOM 2439 O O . ARG A 1 306 ? 4.011 11.766 5.992 1.00 93.50 306 ARG A O 1
ATOM 2446 N N . LEU A 1 307 ? 2.688 12.119 7.792 1.00 95.50 307 LEU A N 1
ATOM 2447 C CA . LEU A 1 307 ? 1.436 11.629 7.230 1.00 95.50 307 LEU A CA 1
ATOM 2448 C C . LEU A 1 307 ? 0.460 12.797 7.142 1.00 95.50 307 LEU A C 1
ATOM 2450 O O . LEU A 1 307 ? 0.348 13.606 8.064 1.00 95.50 307 LEU A O 1
ATOM 2454 N N . MET A 1 308 ? -0.250 12.881 6.028 1.00 95.00 308 MET A N 1
ATOM 2455 C CA . MET A 1 308 ? -1.184 13.958 5.744 1.00 95.00 308 MET A CA 1
ATOM 2456 C C . MET A 1 308 ? -2.434 13.398 5.077 1.00 95.00 308 MET A C 1
ATOM 2458 O O . MET A 1 308 ? -2.430 12.291 4.534 1.00 95.00 308 MET A O 1
ATOM 2462 N N . SER A 1 309 ? -3.501 14.188 5.090 1.00 94.75 309 SER A N 1
ATOM 2463 C CA . SER A 1 309 ? -4.716 13.902 4.340 1.00 94.75 309 SER A CA 1
ATOM 2464 C C . SER A 1 309 ? -5.167 15.092 3.505 1.00 94.75 309 SER A C 1
ATOM 2466 O O . SER A 1 309 ? -4.957 16.253 3.870 1.00 94.75 309 SER A O 1
ATOM 2468 N N . LEU A 1 310 ? -5.793 14.780 2.375 1.00 93.62 310 LEU A N 1
ATOM 2469 C CA . LEU A 1 310 ? -6.559 15.714 1.566 1.00 93.62 310 LEU A CA 1
ATOM 2470 C C . LEU A 1 310 ? -7.999 15.214 1.455 1.00 93.62 310 LEU A C 1
ATOM 2472 O O . LEU A 1 310 ? -8.235 14.026 1.240 1.00 93.62 310 LEU A O 1
ATOM 2476 N N . GLN A 1 311 ? -8.957 16.127 1.564 1.00 92.06 311 GLN A N 1
ATOM 2477 C CA . GLN A 1 311 ? -10.372 15.832 1.364 1.00 92.06 311 GLN A CA 1
ATOM 2478 C C . GLN A 1 311 ? -10.974 16.807 0.363 1.00 92.06 311 GLN A C 1
ATOM 2480 O O . GLN A 1 311 ? -10.931 18.019 0.569 1.00 92.06 311 GLN A O 1
ATOM 2485 N N . GLU A 1 312 ? -11.546 16.288 -0.717 1.00 89.19 312 GLU A N 1
ATOM 2486 C CA . GLU A 1 312 ? -12.268 17.111 -1.681 1.00 89.19 312 GLU A CA 1
ATOM 2487 C C . GLU A 1 312 ? -13.660 17.454 -1.149 1.00 89.19 312 GLU A C 1
ATOM 2489 O O . GLU A 1 312 ? -14.396 16.592 -0.667 1.00 89.19 312 GLU A O 1
ATOM 2494 N N . ASN A 1 313 ? -14.052 18.718 -1.276 1.00 89.19 313 ASN A N 1
ATOM 2495 C CA . ASN A 1 313 ? -15.436 19.127 -1.128 1.00 89.19 313 ASN A CA 1
ATOM 2496 C C . ASN A 1 313 ? -16.158 18.938 -2.475 1.00 89.19 313 ASN A C 1
ATOM 2498 O O . ASN A 1 313 ? -15.935 19.736 -3.388 1.00 89.19 313 ASN A O 1
ATOM 2502 N N . PRO A 1 314 ? -17.071 17.960 -2.614 1.00 85.38 314 PRO A N 1
ATOM 2503 C CA . PRO A 1 314 ? -17.708 17.656 -3.897 1.00 85.38 314 PRO A CA 1
ATOM 2504 C C . PRO A 1 314 ? -18.613 18.784 -4.415 1.00 85.38 314 PRO A C 1
ATOM 2506 O O . PRO A 1 314 ? -18.913 18.836 -5.603 1.00 85.38 314 PRO A O 1
ATOM 2509 N N . GLY A 1 315 ? -19.062 19.695 -3.543 1.00 90.81 315 GLY A N 1
ATOM 2510 C CA . GLY A 1 315 ? -19.880 20.841 -3.939 1.00 90.81 315 GLY A CA 1
ATOM 2511 C C . GLY A 1 315 ? -19.071 21.995 -4.533 1.00 90.81 315 GLY A C 1
ATOM 2512 O O . GLY A 1 315 ? -19.616 22.774 -5.312 1.00 90.81 315 GLY A O 1
ATOM 2513 N N . THR A 1 316 ? -17.790 22.125 -4.171 1.00 92.44 316 THR A N 1
ATOM 2514 C CA . THR A 1 316 ? -16.938 23.254 -4.588 1.00 92.44 316 THR A CA 1
ATOM 2515 C C . THR A 1 316 ? -15.705 22.843 -5.393 1.00 92.44 316 THR A C 1
ATOM 2517 O O . THR A 1 316 ? -15.078 23.710 -5.997 1.00 92.44 316 THR A O 1
ATOM 2520 N N . GLY A 1 317 ? -15.333 21.559 -5.385 1.00 87.88 317 GLY A N 1
ATOM 2521 C CA . GLY A 1 317 ? -14.077 21.041 -5.941 1.00 87.88 317 GLY A CA 1
ATOM 2522 C C . GLY A 1 317 ? -12.826 21.490 -5.173 1.00 87.88 317 GLY A C 1
ATOM 2523 O O . GLY A 1 317 ? -11.708 21.320 -5.653 1.00 87.88 317 GLY A O 1
ATOM 2524 N N . GLN A 1 318 ? -12.985 22.122 -4.003 1.00 90.50 318 GLN A N 1
ATOM 2525 C CA . GLN A 1 318 ? -11.854 22.570 -3.191 1.00 90.50 318 GLN A CA 1
ATOM 2526 C C . GLN A 1 318 ? -11.335 21.445 -2.305 1.00 90.50 318 GLN A C 1
ATOM 2528 O O . GLN A 1 318 ? -12.114 20.701 -1.715 1.00 90.50 318 GLN A O 1
ATOM 2533 N N . TRP A 1 319 ? -10.016 21.385 -2.153 1.00 91.19 319 TRP A N 1
ATOM 2534 C CA . TRP A 1 319 ? -9.347 20.393 -1.323 1.00 91.19 319 TRP A CA 1
ATOM 2535 C C . TRP A 1 319 ? -8.974 20.975 0.038 1.00 91.19 319 TRP A C 1
ATOM 2537 O O . TRP A 1 319 ? -8.344 22.030 0.130 1.00 91.19 319 TRP A O 1
ATOM 2547 N N . HIS A 1 320 ? -9.367 20.279 1.100 1.00 91.44 320 HIS A N 1
ATOM 2548 C CA . HIS A 1 320 ? -8.993 20.589 2.470 1.00 91.44 320 HIS A CA 1
ATOM 2549 C C . HIS A 1 320 ? -7.794 19.745 2.893 1.00 91.44 320 HIS A C 1
ATOM 2551 O O . HIS A 1 320 ? -7.807 18.528 2.733 1.00 91.44 320 HIS A O 1
ATOM 2557 N N . TYR A 1 321 ? -6.773 20.401 3.435 1.00 92.31 321 TYR A N 1
ATOM 2558 C CA . TYR A 1 321 ? -5.561 19.769 3.940 1.00 92.31 321 TYR A CA 1
ATOM 2559 C C . TYR A 1 321 ? -5.629 19.582 5.452 1.00 92.31 321 TYR A C 1
ATOM 2561 O O . TYR A 1 321 ? -5.964 20.522 6.176 1.00 92.31 321 TYR A O 1
ATOM 2569 N N . SER A 1 322 ? -5.225 18.408 5.933 1.00 92.69 322 SER A N 1
ATOM 2570 C CA . SER A 1 322 ? -5.041 18.154 7.362 1.00 92.69 322 SER A CA 1
ATOM 2571 C C . SER A 1 322 ? -3.797 17.308 7.614 1.00 92.69 322 SER A C 1
ATOM 2573 O O . SER A 1 322 ? -3.535 16.331 6.911 1.00 92.69 322 SER A O 1
ATOM 2575 N N . GLU A 1 323 ? -3.038 17.667 8.646 1.00 93.31 323 GLU A N 1
ATOM 2576 C CA . GLU A 1 323 ? -1.962 16.821 9.167 1.00 93.31 323 GLU A CA 1
ATOM 2577 C C . GLU A 1 323 ? -2.558 15.580 9.840 1.00 93.31 323 GLU A C 1
ATOM 2579 O O . GLU A 1 323 ? -3.615 15.666 10.471 1.00 93.31 323 GLU A O 1
ATOM 2584 N N . ILE A 1 324 ? -1.859 14.448 9.755 1.00 93.56 324 ILE A N 1
ATOM 2585 C CA . ILE A 1 324 ? -2.155 13.256 10.549 1.00 93.56 324 ILE A CA 1
ATOM 2586 C C . ILE A 1 324 ? -1.076 13.114 11.617 1.00 93.56 324 ILE A C 1
ATOM 2588 O O . ILE A 1 324 ? 0.120 13.050 11.333 1.00 93.56 324 ILE A O 1
ATOM 2592 N N . CYS A 1 325 ? -1.513 13.026 12.864 1.00 90.50 325 CYS A N 1
ATOM 2593 C CA . CYS A 1 325 ? -0.662 12.863 14.026 1.00 90.50 325 CYS A CA 1
ATOM 2594 C C . CYS A 1 325 ? -0.983 11.544 14.709 1.00 90.50 325 CYS A C 1
ATOM 2596 O O . CYS A 1 325 ? -2.127 11.096 14.753 1.00 90.50 325 CYS A O 1
ATOM 2598 N N . MET A 1 326 ? 0.046 10.941 15.293 1.00 89.31 326 MET A N 1
ATOM 2599 C CA . MET A 1 326 ? -0.143 9.754 16.109 1.00 89.31 326 MET A CA 1
ATOM 2600 C C . MET A 1 326 ? -0.749 10.140 17.458 1.00 89.31 326 MET A C 1
ATOM 2602 O O . MET A 1 326 ? -0.186 10.983 18.168 1.00 89.31 326 MET A O 1
ATOM 2606 N N . GLY A 1 327 ? -1.873 9.509 17.802 1.00 79.75 327 GLY A N 1
ATOM 2607 C CA . GLY A 1 327 ? -2.567 9.715 19.068 1.00 79.75 327 GLY A CA 1
ATOM 2608 C C . GLY A 1 327 ? -1.648 9.491 20.274 1.00 79.75 327 GLY A C 1
ATOM 2609 O O . GLY A 1 327 ? -0.796 8.597 20.294 1.00 79.75 327 GLY A O 1
ATOM 2610 N N . ARG A 1 328 ? -1.790 10.327 21.306 1.00 71.69 328 ARG A N 1
ATOM 2611 C CA . ARG A 1 328 ? -0.992 10.246 22.542 1.00 71.69 328 ARG A CA 1
ATOM 2612 C C . ARG A 1 328 ? -1.885 9.992 23.751 1.00 71.69 328 ARG A C 1
ATOM 2614 O O . ARG A 1 328 ? -3.031 10.427 23.777 1.00 71.69 328 ARG A O 1
ATOM 2621 N N . GLY A 1 329 ? -1.331 9.341 24.773 1.00 68.94 329 GLY A N 1
ATOM 2622 C CA . GLY A 1 329 ? -2.070 9.012 25.994 1.00 68.94 329 GLY A CA 1
ATOM 2623 C C . GLY A 1 329 ? -3.245 8.080 25.696 1.00 68.94 329 GLY A C 1
ATOM 2624 O O . GLY A 1 329 ? -3.070 7.096 24.982 1.00 68.94 329 GLY A O 1
ATOM 2625 N N . GLN A 1 330 ? -4.431 8.444 26.187 1.00 61.06 330 GLN A N 1
ATOM 2626 C CA . GLN A 1 330 ? -5.648 7.623 26.126 1.00 61.06 330 GLN A CA 1
ATOM 2627 C C . GLN A 1 330 ? -6.116 7.294 24.697 1.00 61.06 330 GLN A C 1
ATOM 2629 O O . GLN A 1 330 ? -6.771 6.282 24.475 1.00 61.06 330 GLN A O 1
ATOM 2634 N N . THR A 1 331 ? -5.747 8.101 23.694 1.00 64.38 331 THR A N 1
ATOM 2635 C CA . THR A 1 331 ? -6.193 7.914 22.301 1.00 64.38 331 THR A CA 1
ATOM 2636 C C . THR A 1 331 ? -5.702 6.607 21.669 1.00 64.38 331 THR A C 1
ATOM 2638 O O . THR A 1 331 ? -6.421 6.028 20.863 1.00 64.38 331 THR A O 1
ATOM 2641 N N . CYS A 1 332 ? -4.510 6.125 22.038 1.00 70.75 332 CYS A N 1
ATOM 2642 C CA . CYS A 1 332 ? -3.949 4.859 21.543 1.00 70.75 332 CYS A CA 1
ATOM 2643 C C . CYS A 1 332 ? -3.633 3.888 22.692 1.00 70.75 332 CYS A C 1
ATOM 2645 O O . CYS A 1 332 ? -2.696 3.105 22.591 1.00 70.75 332 CYS A O 1
ATOM 2647 N N . GLU A 1 333 ? -4.371 3.967 23.801 1.00 64.81 333 GLU A N 1
ATOM 2648 C CA . GLU A 1 333 ? -4.102 3.165 25.005 1.00 64.81 333 GLU A CA 1
ATOM 2649 C C . GLU A 1 333 ? -4.588 1.711 24.880 1.00 64.81 333 GLU A C 1
ATOM 2651 O O . GLU A 1 333 ? -4.175 0.846 25.650 1.00 64.81 333 GLU A O 1
ATOM 2656 N N . PHE A 1 334 ? -5.407 1.406 23.866 1.00 63.88 334 PHE A N 1
ATOM 2657 C CA . PHE A 1 334 ? -5.904 0.051 23.640 1.00 63.88 334 PHE A CA 1
ATOM 2658 C C . PHE A 1 334 ? -4.760 -0.935 23.316 1.00 63.88 334 PHE A C 1
ATOM 2660 O O . PHE A 1 334 ? -3.931 -0.638 22.445 1.00 63.88 334 PHE A O 1
ATOM 2667 N N . PRO A 1 335 ? -4.728 -2.134 23.934 1.00 62.69 335 PRO A N 1
ATOM 2668 C CA . PRO A 1 335 ? -3.685 -3.126 23.692 1.00 62.69 335 PRO A CA 1
ATOM 2669 C C . PRO A 1 335 ? -3.494 -3.448 22.202 1.00 62.69 335 PRO A C 1
ATOM 2671 O O . PRO A 1 335 ? -4.443 -3.771 21.486 1.00 62.69 335 PRO A O 1
ATOM 2674 N N . GLY A 1 336 ? -2.245 -3.374 21.735 1.00 69.06 336 GLY A N 1
ATOM 2675 C CA . GLY A 1 336 ? -1.871 -3.633 20.339 1.00 69.06 336 GLY A CA 1
ATOM 2676 C C . GLY A 1 336 ? -1.899 -2.406 19.423 1.00 69.06 336 GLY A C 1
ATOM 2677 O O . GLY A 1 336 ? -1.402 -2.496 18.301 1.00 69.06 336 GLY A O 1
ATOM 2678 N N . LEU A 1 337 ? -2.411 -1.260 19.888 1.00 82.00 337 LEU A N 1
ATOM 2679 C CA . LEU A 1 337 ? -2.233 0.011 19.190 1.00 82.00 337 LEU A CA 1
ATOM 2680 C C . LEU A 1 337 ? -0.876 0.626 19.526 1.00 82.00 337 LEU A C 1
ATOM 2682 O O . LEU A 1 337 ? -0.412 0.599 20.665 1.00 82.00 337 LEU A O 1
ATOM 2686 N N . ILE A 1 338 ? -0.250 1.217 18.517 1.00 86.06 338 ILE A N 1
ATOM 2687 C CA . ILE A 1 338 ? 1.004 1.951 18.642 1.00 86.06 338 ILE A CA 1
ATOM 2688 C C . ILE A 1 338 ? 0.853 3.347 18.039 1.00 86.06 338 ILE A C 1
ATOM 2690 O O . ILE A 1 338 ? -0.031 3.619 17.226 1.00 86.06 338 ILE A O 1
ATOM 2694 N N . ASN A 1 339 ? 1.742 4.246 18.447 1.00 87.44 339 ASN A N 1
ATOM 2695 C CA . ASN A 1 339 ? 1.759 5.649 18.034 1.00 87.44 339 ASN A CA 1
ATOM 2696 C C . ASN A 1 339 ? 3.125 6.086 17.484 1.00 87.44 339 ASN A C 1
ATOM 2698 O O . ASN A 1 339 ? 3.472 7.268 17.491 1.00 87.44 339 ASN A O 1
ATOM 2702 N N . ASN A 1 340 ? 3.928 5.120 17.052 1.00 90.62 340 ASN A N 1
ATOM 2703 C CA . ASN A 1 340 ? 5.222 5.340 16.432 1.00 90.62 340 ASN A CA 1
ATOM 2704 C C . ASN A 1 340 ? 5.401 4.368 15.263 1.00 90.62 340 ASN A C 1
ATOM 2706 O O . ASN A 1 340 ? 4.767 3.318 15.209 1.00 90.62 340 ASN A O 1
ATOM 2710 N N . TYR A 1 341 ? 6.242 4.766 14.318 1.00 95.12 341 TYR A N 1
ATOM 2711 C CA . TYR A 1 341 ? 6.587 4.007 13.124 1.00 95.12 341 TYR A CA 1
ATOM 2712 C C . TYR A 1 341 ? 7.957 4.471 12.629 1.00 95.12 341 TYR A C 1
ATOM 2714 O O . TYR A 1 341 ? 8.458 5.526 13.036 1.00 95.12 341 TYR A O 1
ATOM 2722 N N . TYR A 1 342 ? 8.585 3.689 11.753 1.00 96.00 342 TYR A N 1
ATOM 2723 C CA . TYR A 1 342 ? 9.848 4.106 11.153 1.00 96.00 34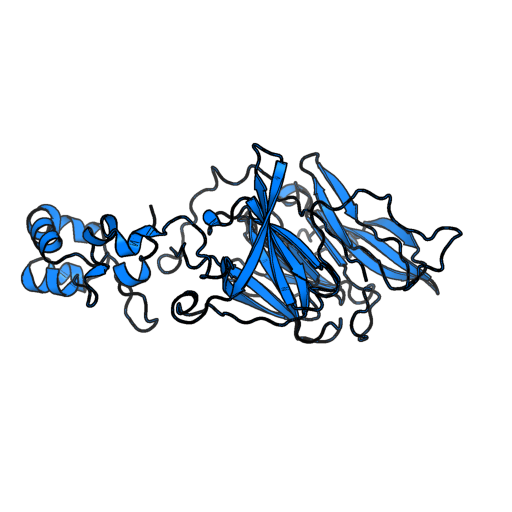2 TYR A CA 1
ATOM 2724 C C . TYR A 1 342 ? 9.670 5.286 10.185 1.00 96.00 342 TYR A C 1
ATOM 2726 O O . TYR A 1 342 ? 8.678 5.322 9.461 1.00 96.00 342 TYR A O 1
ATOM 2734 N N . PRO A 1 343 ? 10.636 6.219 10.115 1.00 92.81 343 PRO A N 1
ATOM 2735 C CA . PRO A 1 343 ? 10.443 7.498 9.435 1.00 92.81 343 PRO A CA 1
ATOM 2736 C C . PRO A 1 343 ? 10.360 7.398 7.907 1.00 92.81 343 PRO A C 1
ATOM 2738 O O . PRO A 1 343 ? 9.695 8.226 7.296 1.00 92.81 343 PRO A O 1
ATOM 2741 N N . TYR A 1 344 ? 11.006 6.414 7.272 1.00 95.44 344 TYR A N 1
ATOM 2742 C CA . TYR A 1 344 ? 11.025 6.325 5.810 1.00 95.44 344 TYR A CA 1
ATOM 2743 C C . TYR A 1 344 ? 9.781 5.599 5.301 1.00 95.44 344 TYR A C 1
ATOM 2745 O O . TYR A 1 344 ? 9.773 4.371 5.232 1.00 95.44 344 TYR A O 1
ATOM 2753 N N . ILE A 1 345 ? 8.728 6.349 4.965 1.00 96.50 345 ILE A N 1
ATOM 2754 C CA . ILE A 1 345 ? 7.494 5.812 4.369 1.00 96.50 345 ILE A CA 1
ATOM 2755 C C . ILE A 1 345 ? 7.781 5.422 2.915 1.00 96.50 345 ILE A C 1
ATOM 2757 O O . ILE A 1 345 ? 8.036 6.285 2.077 1.00 96.50 345 ILE A O 1
ATOM 2761 N N . ILE A 1 346 ? 7.748 4.122 2.624 1.00 95.25 346 ILE A N 1
ATOM 2762 C CA . ILE A 1 346 ? 8.136 3.538 1.334 1.00 95.25 346 ILE A CA 1
ATOM 2763 C C . ILE A 1 346 ? 6.966 3.461 0.363 1.00 95.25 346 ILE A C 1
ATOM 2765 O O . ILE A 1 346 ? 7.136 3.735 -0.820 1.00 95.25 346 ILE A O 1
ATOM 2769 N N . SER A 1 347 ? 5.791 3.059 0.845 1.00 95.31 347 SER A N 1
ATOM 2770 C CA . SER A 1 347 ? 4.627 2.818 -0.006 1.00 95.31 347 SER A CA 1
ATOM 2771 C C . SER A 1 347 ? 3.353 2.710 0.832 1.00 95.31 347 SER A C 1
ATOM 2773 O O . SER A 1 347 ? 3.401 2.671 2.063 1.00 95.31 347 SER A O 1
ATOM 2775 N N . PHE A 1 348 ? 2.213 2.618 0.160 1.00 96.88 348 PHE A N 1
ATOM 2776 C CA . PHE A 1 348 ? 0.899 2.379 0.746 1.00 96.88 348 PHE A CA 1
ATOM 2777 C C . PHE A 1 348 ? 0.258 1.153 0.094 1.00 96.88 348 PHE A C 1
ATOM 2779 O O . PHE A 1 348 ? 0.626 0.759 -1.015 1.00 96.88 348 PHE A O 1
ATOM 2786 N N . GLY A 1 349 ? -0.694 0.540 0.784 1.00 95.62 349 GLY A N 1
ATOM 2787 C CA . GLY A 1 349 ? -1.425 -0.608 0.271 1.00 95.62 349 GLY A CA 1
ATOM 2788 C C . GLY A 1 349 ? -2.764 -0.779 0.959 1.00 95.62 349 GLY A C 1
ATOM 2789 O O . GLY A 1 349 ? -3.019 -0.189 2.005 1.00 95.62 349 GLY A O 1
ATOM 2790 N N . GLU A 1 350 ? -3.612 -1.604 0.370 1.00 93.44 350 GLU A N 1
ATOM 2791 C CA . GLU A 1 350 ? -4.957 -1.870 0.865 1.00 93.44 350 GLU A CA 1
ATOM 2792 C C . GLU A 1 350 ? -5.211 -3.370 0.985 1.00 93.44 350 GLU A C 1
ATOM 2794 O O . GLU A 1 350 ? -4.635 -4.181 0.249 1.00 93.44 350 GLU A O 1
ATOM 2799 N N . ASP A 1 351 ? -6.078 -3.741 1.923 1.00 94.06 351 A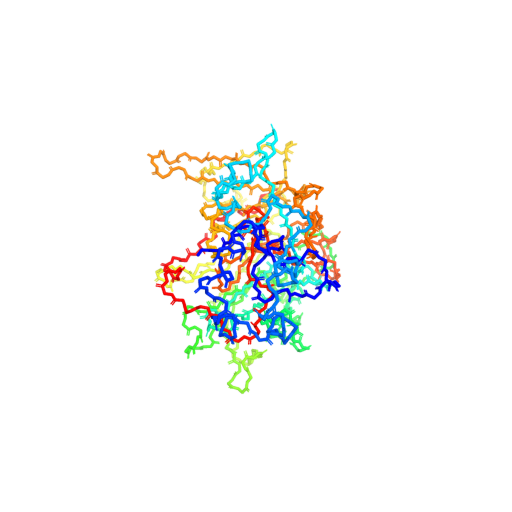SP A N 1
ATOM 2800 C CA . ASP A 1 351 ? -6.630 -5.089 1.971 1.00 94.06 351 ASP A CA 1
ATOM 2801 C C . ASP A 1 351 ? -7.948 -5.197 1.193 1.00 94.06 351 ASP A C 1
ATOM 2803 O O . ASP A 1 351 ? -8.501 -4.225 0.684 1.00 94.06 351 ASP A O 1
ATOM 2807 N N . GLU A 1 352 ? -8.474 -6.417 1.104 1.00 90.62 352 GLU A N 1
ATOM 2808 C CA . GLU A 1 352 ? -9.705 -6.694 0.362 1.00 90.62 352 GLU A CA 1
ATOM 2809 C C . GLU A 1 352 ? -10.957 -6.004 0.936 1.00 90.62 352 GLU A C 1
ATOM 2811 O O . GLU A 1 352 ? -11.961 -5.889 0.233 1.00 90.62 352 GLU A O 1
ATOM 2816 N N . ALA A 1 353 ? -10.915 -5.537 2.187 1.00 86.25 353 ALA A N 1
ATOM 2817 C CA . ALA A 1 353 ? -11.995 -4.768 2.801 1.00 86.25 353 ALA A CA 1
ATOM 2818 C C . ALA A 1 353 ? -11.857 -3.250 2.569 1.00 86.25 353 ALA A C 1
ATOM 2820 O O . ALA A 1 353 ? -12.748 -2.501 2.972 1.00 86.25 353 ALA A O 1
ATOM 2821 N N . GLY A 1 354 ? -10.786 -2.808 1.898 1.00 86.75 354 GLY A N 1
ATOM 2822 C CA . GLY A 1 354 ? -10.476 -1.401 1.650 1.00 86.75 354 GLY A CA 1
ATOM 2823 C C . GLY A 1 354 ? -9.779 -0.715 2.825 1.00 86.75 354 GLY A C 1
ATOM 2824 O O . GLY A 1 354 ? -9.667 0.513 2.828 1.00 86.75 354 GLY A O 1
ATOM 2825 N N . GLU A 1 355 ? -9.334 -1.473 3.833 1.00 92.19 355 GLU A N 1
ATOM 2826 C CA . GLU A 1 355 ? -8.569 -0.899 4.936 1.00 92.19 355 GLU A CA 1
ATOM 2827 C C . GLU A 1 355 ? -7.187 -0.485 4.455 1.00 92.19 355 GLU A C 1
ATOM 2829 O O . GLU A 1 355 ? -6.570 -1.170 3.636 1.00 92.19 355 GLU A O 1
ATOM 2834 N N . LEU A 1 356 ? -6.699 0.636 4.983 1.00 95.81 356 LEU A N 1
ATOM 2835 C CA . LEU A 1 356 ? -5.471 1.248 4.507 1.00 95.81 356 LEU A CA 1
ATOM 2836 C C . LEU A 1 356 ? -4.272 0.892 5.381 1.00 95.81 356 LEU A C 1
ATOM 2838 O O . LEU A 1 356 ? -4.315 0.943 6.614 1.00 95.81 356 LEU A O 1
ATOM 2842 N N . TYR A 1 357 ? -3.174 0.597 4.700 1.00 97.75 357 TYR A N 1
ATOM 2843 C CA . TYR A 1 357 ? -1.888 0.264 5.274 1.00 97.75 357 TYR A CA 1
ATOM 2844 C C . TYR A 1 357 ? -0.811 1.142 4.644 1.00 97.75 357 TYR A C 1
ATOM 2846 O O . TYR A 1 357 ? -0.924 1.585 3.498 1.00 97.75 357 TYR A O 1
ATOM 2854 N N . PHE A 1 358 ? 0.277 1.346 5.374 1.00 98.06 358 PHE A N 1
ATOM 2855 C CA . PHE A 1 358 ? 1.503 1.880 4.802 1.00 98.06 358 PHE A CA 1
ATOM 2856 C C . PHE A 1 358 ? 2.709 1.059 5.225 1.00 98.06 358 PHE A C 1
ATOM 2858 O O . PHE A 1 358 ? 2.722 0.379 6.250 1.00 98.06 358 PHE A O 1
ATOM 2865 N N . MET A 1 359 ? 3.728 1.118 4.388 1.00 97.81 359 MET A N 1
ATOM 2866 C CA . MET A 1 359 ? 5.000 0.451 4.568 1.00 97.81 359 MET A CA 1
ATOM 2867 C C . MET A 1 359 ? 6.036 1.496 4.933 1.00 97.81 359 MET A C 1
ATOM 2869 O O . MET A 1 359 ? 6.166 2.505 4.238 1.00 97.81 359 MET A O 1
ATOM 2873 N N . SER A 1 360 ? 6.796 1.262 5.997 1.00 97.19 360 SER A N 1
ATOM 2874 C CA . SER A 1 360 ? 7.946 2.102 6.315 1.00 97.19 360 SER A CA 1
ATOM 2875 C C . SER A 1 360 ? 9.142 1.283 6.781 1.00 97.19 360 SER A C 1
ATOM 2877 O O . SER A 1 360 ? 9.022 0.107 7.119 1.00 97.19 360 SER A O 1
ATOM 2879 N N . THR A 1 361 ? 10.330 1.878 6.735 1.00 97.19 361 THR A N 1
ATOM 2880 C CA . THR A 1 361 ? 11.579 1.208 7.116 1.00 97.19 361 THR A CA 1
ATOM 2881 C C . THR A 1 361 ? 12.470 2.128 7.926 1.00 97.19 361 THR A C 1
ATOM 2883 O O . THR A 1 361 ? 12.460 3.343 7.745 1.00 97.19 361 THR A O 1
ATOM 2886 N N . GLY A 1 362 ? 13.258 1.553 8.833 1.00 96.06 362 GLY A N 1
ATOM 2887 C CA . GLY A 1 362 ? 14.325 2.280 9.525 1.00 96.06 362 GLY A CA 1
ATOM 2888 C C . GLY A 1 362 ? 15.576 2.482 8.663 1.00 96.06 362 GLY A C 1
ATOM 2889 O O . GLY A 1 362 ? 16.432 3.291 9.008 1.00 96.06 362 GLY A O 1
ATOM 2890 N N . GLU A 1 363 ? 15.704 1.739 7.561 1.00 95.75 363 GLU A N 1
ATOM 2891 C CA . GLU A 1 363 ? 16.832 1.818 6.631 1.00 95.75 363 GLU A CA 1
ATOM 2892 C C . GLU A 1 363 ? 16.344 1.558 5.192 1.00 95.75 363 GLU A C 1
ATOM 2894 O O . GLU A 1 363 ? 15.947 0.428 4.888 1.00 95.75 363 GLU A O 1
ATOM 2899 N N . PRO A 1 364 ? 16.340 2.570 4.300 1.00 93.69 364 PRO A N 1
ATOM 2900 C CA . PRO A 1 364 ? 15.784 2.466 2.950 1.00 93.69 364 PRO A CA 1
ATOM 2901 C C . PRO A 1 364 ? 16.789 1.822 1.986 1.00 93.69 364 PRO A C 1
ATOM 2903 O O . PRO A 1 364 ? 17.243 2.434 1.023 1.00 93.69 364 PRO A O 1
ATOM 2906 N N . SER A 1 365 ? 17.181 0.587 2.294 1.00 95.56 365 SER A N 1
ATOM 2907 C CA . SER A 1 365 ? 18.075 -0.256 1.500 1.00 95.56 365 SER A CA 1
ATOM 2908 C C . SER A 1 365 ? 17.358 -1.550 1.158 1.00 95.56 365 SER A C 1
ATOM 2910 O O . SER A 1 365 ? 16.805 -2.189 2.057 1.00 95.56 365 SER A O 1
ATOM 2912 N N . ALA A 1 366 ? 17.449 -1.994 -0.099 1.00 94.19 366 ALA A N 1
ATOM 2913 C CA . ALA A 1 366 ? 16.818 -3.231 -0.557 1.00 94.19 366 ALA A CA 1
ATOM 2914 C C . ALA A 1 366 ? 17.175 -4.437 0.321 1.00 94.19 366 ALA A C 1
ATOM 2916 O O . ALA A 1 366 ? 16.379 -5.348 0.498 1.00 94.19 366 ALA A O 1
ATOM 2917 N N . THR A 1 367 ? 18.372 -4.460 0.906 1.00 93.88 367 THR A N 1
ATOM 2918 C CA . THR A 1 367 ? 18.861 -5.622 1.663 1.00 93.88 367 THR A CA 1
ATOM 2919 C C . THR A 1 367 ? 18.603 -5.555 3.170 1.00 93.88 367 THR A C 1
ATOM 2921 O O . THR A 1 367 ? 18.716 -6.585 3.843 1.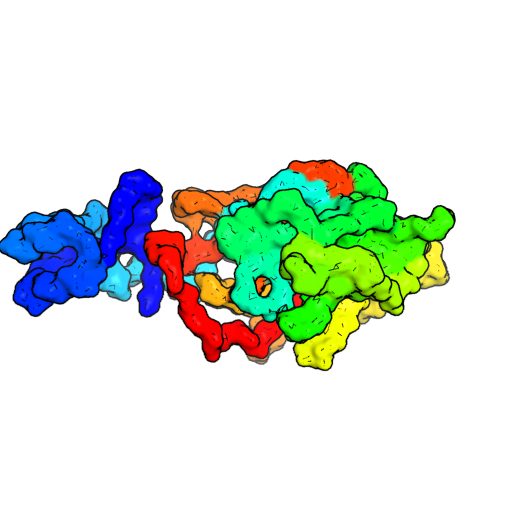00 93.88 367 THR A O 1
ATOM 2924 N N . ALA A 1 368 ? 18.242 -4.384 3.705 1.00 96.25 368 ALA A N 1
ATOM 2925 C CA . ALA A 1 368 ? 18.081 -4.171 5.139 1.00 96.25 368 ALA A CA 1
ATOM 2926 C C . ALA A 1 368 ? 16.711 -4.688 5.628 1.00 96.25 368 ALA A C 1
ATOM 2928 O O . ALA A 1 368 ? 15.675 -4.191 5.182 1.00 96.25 368 ALA A O 1
ATOM 2929 N N . PRO A 1 369 ? 16.660 -5.650 6.571 1.00 96.69 369 PRO A N 1
ATOM 2930 C CA . PRO A 1 369 ? 15.409 -6.233 7.059 1.00 96.69 369 PRO A CA 1
ATOM 2931 C C . PRO A 1 369 ? 14.775 -5.368 8.164 1.00 96.69 369 PRO A C 1
ATOM 2933 O O . PRO A 1 369 ? 14.552 -5.833 9.281 1.00 96.69 369 PRO A O 1
ATOM 2936 N N . ARG A 1 370 ? 14.560 -4.076 7.888 1.00 96.88 370 ARG A N 1
ATOM 2937 C CA . ARG A 1 370 ? 13.990 -3.092 8.835 1.00 96.88 370 ARG A CA 1
ATOM 2938 C C . ARG A 1 370 ? 12.635 -2.539 8.399 1.00 96.88 370 ARG A C 1
ATOM 2940 O O . ARG A 1 370 ? 12.169 -1.554 8.963 1.00 96.88 370 ARG A O 1
ATOM 2947 N N . GLY A 1 371 ? 12.029 -3.157 7.393 1.00 97.88 371 GLY A N 1
ATOM 2948 C CA . GLY A 1 371 ? 10.720 -2.802 6.879 1.00 97.88 371 GLY A CA 1
ATOM 2949 C C . GLY A 1 371 ? 9.584 -3.369 7.720 1.00 97.88 371 GLY A C 1
ATOM 2950 O O . GLY A 1 371 ? 9.657 -4.501 8.211 1.00 97.88 371 GLY A O 1
ATOM 2951 N N . VAL A 1 372 ? 8.529 -2.573 7.844 1.00 98.38 372 VAL A N 1
ATOM 2952 C CA . VAL A 1 372 ? 7.320 -2.872 8.606 1.00 98.38 372 VAL A CA 1
ATOM 2953 C C . VAL A 1 372 ? 6.093 -2.404 7.820 1.00 98.38 372 VAL A C 1
ATOM 2955 O O . VAL A 1 372 ? 6.146 -1.397 7.114 1.00 98.38 372 VAL A O 1
ATOM 2958 N N . VAL A 1 373 ? 4.996 -3.149 7.933 1.00 98.44 373 VAL A N 1
ATOM 2959 C CA . VAL A 1 373 ? 3.663 -2.785 7.440 1.00 98.44 373 VAL A CA 1
ATOM 2960 C C . VAL A 1 373 ? 2.805 -2.379 8.633 1.00 98.44 373 VAL A C 1
ATOM 2962 O O . VAL A 1 373 ? 2.628 -3.167 9.567 1.00 98.44 373 VAL A O 1
ATOM 2965 N N . TYR A 1 374 ? 2.236 -1.180 8.567 1.00 98.00 374 TYR A N 1
ATOM 2966 C CA . TYR A 1 374 ? 1.345 -0.621 9.574 1.00 98.00 374 TYR A CA 1
ATOM 2967 C C . TYR A 1 374 ? -0.063 -0.471 9.011 1.00 98.00 374 TYR A C 1
ATOM 2969 O O . TYR A 1 374 ? -0.241 0.097 7.935 1.00 98.00 374 TYR A O 1
ATOM 2977 N N . LYS A 1 375 ? -1.067 -0.935 9.754 1.00 96.19 375 LYS A N 1
ATOM 2978 C CA . LYS A 1 375 ? -2.475 -0.615 9.500 1.00 96.19 375 LYS A CA 1
ATOM 2979 C C . LYS A 1 375 ? -2.809 0.742 10.113 1.00 96.19 375 LYS A C 1
ATOM 2981 O O . LYS A 1 375 ? -2.450 0.982 11.264 1.00 96.19 375 LYS A O 1
ATOM 2986 N N . ILE A 1 376 ? -3.513 1.598 9.375 1.00 94.75 376 ILE A N 1
ATOM 2987 C CA . ILE A 1 376 ? -4.031 2.874 9.889 1.00 94.75 376 ILE A CA 1
ATOM 2988 C C . ILE A 1 376 ? -5.348 2.621 10.623 1.00 94.75 376 ILE A C 1
ATOM 2990 O O . ILE A 1 376 ? -6.236 1.966 10.085 1.00 94.75 376 ILE A O 1
ATOM 2994 N N . ILE A 1 377 ? -5.471 3.146 11.844 1.00 89.06 377 ILE A N 1
ATOM 2995 C CA . ILE A 1 377 ? -6.620 2.935 12.726 1.00 89.06 377 ILE A CA 1
ATOM 2996 C C . ILE A 1 377 ? -7.178 4.278 13.189 1.00 89.06 377 ILE A C 1
ATOM 2998 O O . ILE A 1 377 ? -6.443 5.106 13.728 1.00 89.06 377 ILE A O 1
ATOM 3002 N N . ASP A 1 378 ? -8.490 4.468 13.034 1.00 85.81 378 ASP A N 1
ATOM 3003 C CA . ASP A 1 378 ? -9.215 5.556 13.690 1.00 85.81 378 ASP A CA 1
ATOM 3004 C C . ASP A 1 378 ? -9.708 5.096 15.077 1.00 85.81 378 ASP A C 1
ATOM 3006 O O . ASP A 1 378 ? -10.684 4.344 15.176 1.00 85.81 378 ASP A O 1
ATOM 3010 N N . PRO A 1 379 ? -9.081 5.541 16.179 1.00 73.69 379 PRO A N 1
ATOM 3011 C CA . PRO A 1 379 ? -9.461 5.113 17.523 1.00 73.69 379 PRO A CA 1
ATOM 3012 C C . PRO A 1 379 ? -10.865 5.581 17.926 1.00 73.69 379 PRO A C 1
ATOM 3014 O O . PRO A 1 379 ? -11.478 4.972 18.801 1.00 73.69 379 PRO A O 1
ATOM 3017 N N . SER A 1 380 ? -11.416 6.609 17.267 1.00 69.62 380 SER A N 1
ATOM 3018 C CA . SER A 1 380 ? -12.769 7.111 17.546 1.00 69.62 380 SER A CA 1
ATOM 3019 C C . SER A 1 380 ? -13.886 6.152 17.110 1.00 69.62 380 SER A C 1
ATOM 3021 O O . SER A 1 380 ? -15.061 6.396 17.388 1.00 69.62 380 SER A O 1
ATOM 3023 N N . SER A 1 381 ? -13.528 5.041 16.457 1.00 62.56 381 SER A N 1
ATOM 3024 C CA . SER A 1 381 ? -14.466 4.084 15.858 1.00 62.56 381 SER A CA 1
ATOM 3025 C C . SER A 1 381 ? -14.401 2.646 16.415 1.00 62.56 381 SER A C 1
ATOM 3027 O O . SER A 1 381 ? -15.055 1.752 15.882 1.00 62.56 381 SER A O 1
ATOM 3029 N N . CYS A 1 382 ? -13.674 2.380 17.508 1.00 48.56 382 CYS A N 1
ATOM 3030 C CA . CYS A 1 382 ? -13.471 1.014 18.039 1.00 48.56 382 CYS A CA 1
ATOM 3031 C C . CYS A 1 382 ? -14.759 0.299 18.520 1.00 48.56 382 CYS A C 1
ATOM 3033 O O . CYS A 1 382 ? -15.525 0.876 19.262 1.00 48.56 382 CYS A O 1
ATOM 3035 N N . LYS A 1 383 ? -15.052 -0.999 18.350 1.00 48.88 383 LYS A N 1
ATOM 3036 C CA . LYS A 1 383 ? -14.520 -2.140 17.579 1.00 48.88 383 LYS A CA 1
ATOM 3037 C C . LYS A 1 383 ? -15.479 -3.330 17.824 1.00 48.88 383 LYS A C 1
ATOM 3039 O O . LYS A 1 383 ? -16.099 -3.421 18.881 1.00 48.88 383 LYS A O 1
ATOM 3044 N N . ALA A 1 384 ? -15.520 -4.312 16.921 1.00 28.02 384 ALA A N 1
ATOM 3045 C CA . ALA A 1 384 ? -15.964 -5.675 17.245 1.00 28.02 384 ALA A CA 1
ATOM 3046 C C . ALA A 1 384 ? -15.037 -6.707 16.587 1.00 28.02 384 ALA A C 1
ATOM 3048 O O . ALA A 1 384 ? -15.381 -7.338 15.593 1.00 28.02 384 ALA A O 1
ATOM 3049 N N . ARG A 1 385 ? -13.844 -6.896 17.157 1.00 33.00 385 ARG A N 1
ATOM 3050 C CA . ARG A 1 385 ? -13.066 -8.133 16.994 1.00 33.00 385 ARG A CA 1
ATOM 3051 C C . ARG A 1 385 ? -12.397 -8.486 18.318 1.00 33.00 385 ARG A C 1
ATOM 3053 O O . ARG A 1 385 ? -11.227 -8.209 18.525 1.00 33.00 385 ARG A O 1
ATOM 3060 N N . SER A 1 386 ? -13.187 -9.084 19.206 1.00 30.73 386 SER A N 1
ATOM 3061 C CA . SER A 1 386 ? -12.726 -10.045 20.216 1.00 30.73 386 SER A CA 1
ATOM 3062 C C . SER A 1 386 ? -13.934 -10.774 20.819 1.00 30.73 386 SER A C 1
ATOM 3064 O O . SER A 1 386 ? -14.296 -10.571 21.968 1.00 30.73 386 SER A O 1
ATOM 3066 N N . ALA A 1 387 ? -14.641 -11.547 19.991 1.00 26.77 387 ALA A N 1
ATOM 3067 C CA . ALA A 1 387 ? -15.482 -12.678 20.397 1.00 26.77 387 ALA A CA 1
ATOM 3068 C C . ALA A 1 387 ? -16.067 -13.306 19.124 1.00 26.77 387 ALA A C 1
ATOM 3070 O O . ALA A 1 387 ? -16.680 -12.605 18.326 1.00 26.77 387 ALA A O 1
ATOM 3071 N N . MET A 1 388 ? -15.922 -14.623 18.970 1.00 24.73 388 MET A N 1
ATOM 3072 C CA . MET A 1 388 ? -16.423 -15.484 17.880 1.00 24.73 388 MET A CA 1
ATOM 3073 C C . MET A 1 388 ? -15.493 -15.669 16.662 1.00 24.73 388 MET A C 1
ATOM 3075 O O . MET A 1 388 ? -15.543 -14.893 15.705 1.00 24.73 388 MET A O 1
ATOM 3079 N N . PRO A 1 389 ? -14.729 -16.778 16.598 1.00 30.03 389 PRO A N 1
ATOM 3080 C CA . PRO A 1 389 ? -14.281 -17.306 15.318 1.00 30.03 389 PRO A CA 1
ATOM 3081 C C . PRO A 1 389 ? -15.511 -17.856 14.574 1.00 30.03 389 PRO A C 1
ATOM 3083 O O . PRO A 1 389 ? -16.129 -18.818 15.026 1.00 30.03 389 PRO A O 1
ATOM 3086 N N . GLY A 1 390 ? -15.896 -17.249 13.443 1.00 29.80 390 GLY A N 1
ATOM 3087 C CA . GLY A 1 390 ? -16.734 -17.961 12.467 1.00 29.80 390 GLY A CA 1
ATOM 3088 C C . GLY A 1 390 ? -17.806 -17.215 11.673 1.00 29.80 390 GLY A C 1
ATOM 3089 O O . GLY A 1 390 ? -18.453 -17.879 10.866 1.00 29.80 390 GLY A O 1
ATOM 3090 N N . ARG A 1 391 ? -18.044 -15.902 11.817 1.00 25.95 391 ARG A N 1
ATOM 3091 C CA . ARG A 1 391 ? -19.014 -15.202 10.939 1.00 25.95 391 ARG A CA 1
ATOM 3092 C C . ARG A 1 391 ? -18.577 -13.789 10.560 1.00 25.95 391 ARG A C 1
ATOM 3094 O O . ARG A 1 391 ? -18.797 -12.837 11.297 1.00 25.95 391 ARG A O 1
ATOM 3101 N N . VAL A 1 392 ? -17.998 -13.677 9.369 1.00 32.66 392 VAL A N 1
ATOM 3102 C CA . VAL A 1 392 ? -17.868 -12.423 8.613 1.00 32.66 392 VAL A CA 1
ATOM 3103 C C . VAL A 1 392 ? -19.275 -12.021 8.124 1.00 32.66 392 VAL A C 1
ATOM 3105 O O . VAL A 1 392 ? -19.979 -12.893 7.604 1.00 32.66 392 VAL A O 1
ATOM 3108 N N . PRO A 1 393 ? -19.742 -10.767 8.283 1.00 25.16 393 PRO A N 1
ATOM 3109 C CA . PRO A 1 393 ? -20.982 -10.324 7.649 1.00 25.16 393 PRO A CA 1
ATOM 3110 C C . PRO A 1 393 ? -20.822 -10.345 6.124 1.00 25.16 393 PRO A C 1
ATOM 3112 O O . PRO A 1 393 ? -19.780 -9.963 5.599 1.00 25.16 393 PRO A O 1
ATOM 3115 N N . ALA A 1 394 ? -21.852 -10.795 5.407 1.00 24.59 394 ALA A N 1
ATOM 3116 C CA . ALA A 1 394 ? -21.828 -10.877 3.951 1.00 24.59 394 ALA A CA 1
ATOM 3117 C C . ALA A 1 394 ? -21.605 -9.492 3.293 1.00 24.59 394 ALA A C 1
ATOM 3119 O O . ALA A 1 394 ? -22.239 -8.513 3.703 1.00 24.59 394 ALA A O 1
ATOM 3120 N N . PRO A 1 395 ? -20.772 -9.402 2.239 1.00 31.25 395 PRO A N 1
ATOM 3121 C CA . PRO A 1 395 ? -20.530 -8.166 1.509 1.00 31.25 395 PRO A CA 1
ATOM 3122 C C . PRO A 1 395 ? -21.746 -7.877 0.626 1.00 31.25 395 PRO A C 1
ATOM 3124 O O . PRO A 1 395 ? -22.000 -8.594 -0.338 1.00 31.25 395 PRO A O 1
ATOM 3127 N N . SER A 1 396 ? -22.544 -6.862 0.953 1.00 26.78 396 SER A N 1
ATOM 3128 C CA . SER A 1 396 ? -23.637 -6.453 0.053 1.00 26.78 396 SER A CA 1
ATOM 3129 C C . SER A 1 396 ? -23.805 -4.949 -0.138 1.00 26.78 396 SER A C 1
ATOM 3131 O O . SER A 1 396 ? -24.676 -4.555 -0.905 1.00 26.78 396 SER A O 1
ATOM 3133 N N . VAL A 1 397 ? -22.962 -4.101 0.467 1.00 30.59 397 VAL A N 1
ATOM 3134 C CA . VAL A 1 397 ? -23.095 -2.639 0.285 1.00 30.59 397 VAL A CA 1
ATOM 3135 C C . VAL A 1 397 ? -21.778 -1.908 -0.023 1.00 30.59 397 VAL A C 1
ATOM 3137 O O . VAL A 1 397 ? -21.822 -0.893 -0.706 1.00 30.59 397 VAL A O 1
ATOM 3140 N N . CYS A 1 398 ? -20.600 -2.423 0.356 1.00 33.50 398 CYS A N 1
ATOM 3141 C CA . CYS A 1 398 ? -19.354 -1.637 0.252 1.00 33.50 398 CYS A CA 1
ATOM 3142 C C . CYS A 1 398 ? -18.407 -1.979 -0.917 1.00 33.50 398 CYS A C 1
ATOM 3144 O O . CYS A 1 398 ? -17.351 -1.373 -1.028 1.00 33.50 398 CYS A O 1
ATOM 3146 N N . SER A 1 399 ? -18.747 -2.905 -1.819 1.00 31.23 399 SER A N 1
ATOM 3147 C CA . SER A 1 399 ? -17.799 -3.414 -2.831 1.00 31.23 399 SER A CA 1
ATOM 3148 C C . SER A 1 399 ? -17.962 -2.837 -4.248 1.00 31.23 399 SER A C 1
ATOM 3150 O O . SER A 1 399 ? -17.657 -3.535 -5.213 1.00 31.23 399 SER A O 1
ATOM 3152 N N . LEU A 1 400 ? -18.490 -1.619 -4.418 1.00 31.89 400 LEU A N 1
ATOM 3153 C CA . LEU A 1 400 ? -18.847 -1.106 -5.755 1.00 31.89 400 LEU A CA 1
ATOM 3154 C C . LEU A 1 400 ? -17.982 0.035 -6.302 1.00 31.89 400 LEU A C 1
ATOM 3156 O O . LEU A 1 400 ? -18.239 0.468 -7.421 1.00 31.89 400 LEU A O 1
ATOM 3160 N N . LEU A 1 401 ? -16.957 0.504 -5.591 1.00 33.22 401 LEU A N 1
ATOM 3161 C CA . LEU A 1 401 ? -16.064 1.540 -6.118 1.00 33.22 401 LEU A CA 1
ATOM 3162 C C . LEU A 1 401 ? -14.610 1.147 -5.881 1.00 33.22 401 LEU A C 1
ATOM 3164 O O . LEU A 1 401 ? -14.204 0.959 -4.736 1.00 33.22 401 LEU A O 1
ATOM 3168 N N . ASN A 1 402 ? -13.834 1.026 -6.961 1.00 38.25 402 ASN A N 1
ATOM 3169 C CA . ASN A 1 402 ? -12.390 0.890 -6.850 1.00 38.25 402 ASN A CA 1
ATOM 3170 C C . ASN A 1 402 ? -11.810 2.119 -6.133 1.00 38.25 402 ASN A C 1
ATOM 3172 O O . ASN A 1 402 ? -12.109 3.279 -6.435 1.00 38.25 402 ASN A O 1
ATOM 3176 N N . SER A 1 403 ? -10.971 1.857 -5.144 1.00 41.38 403 SER A N 1
ATOM 3177 C CA . SER A 1 403 ? -9.995 2.797 -4.617 1.00 41.38 403 SER A CA 1
ATOM 3178 C C . SER A 1 403 ? -8.958 3.022 -5.710 1.00 41.38 403 SER A C 1
ATOM 3180 O O . SER A 1 403 ? -8.110 2.181 -5.990 1.00 41.38 403 SER A O 1
ATOM 3182 N N . GLN A 1 404 ? -9.064 4.158 -6.392 1.00 40.38 404 GLN A N 1
ATOM 3183 C CA . GLN A 1 404 ? -7.994 4.605 -7.265 1.00 40.38 404 GLN A CA 1
ATOM 3184 C C . GLN A 1 404 ? -6.943 5.298 -6.389 1.00 40.38 404 GLN A C 1
ATOM 3186 O O . GLN A 1 404 ? -7.286 6.252 -5.681 1.00 40.38 404 GLN A O 1
ATOM 3191 N N . PRO A 1 405 ? -5.681 4.845 -6.392 1.00 43.19 405 PRO A N 1
ATOM 3192 C CA . PRO A 1 405 ? -4.593 5.651 -5.871 1.00 43.19 405 PRO A CA 1
ATOM 3193 C C . PRO A 1 405 ? -4.546 6.948 -6.685 1.00 43.19 405 PRO A C 1
ATOM 3195 O O . PRO A 1 405 ? -4.402 6.925 -7.907 1.00 43.19 405 PRO A O 1
ATOM 3198 N N . LEU A 1 406 ? -4.709 8.088 -6.016 1.00 34.84 406 LEU A N 1
ATOM 3199 C CA . LEU A 1 406 ? -4.360 9.380 -6.595 1.00 34.84 406 LEU A CA 1
ATOM 3200 C C . LEU A 1 406 ? -2.838 9.468 -6.529 1.00 34.84 406 LEU A C 1
ATOM 3202 O O . LEU A 1 406 ? -2.257 9.516 -5.453 1.00 34.84 406 LEU A O 1
ATOM 3206 N N . ILE A 1 407 ? -2.181 9.388 -7.678 1.00 40.38 407 ILE A N 1
ATOM 3207 C CA . ILE A 1 407 ? -0.723 9.301 -7.729 1.00 40.38 407 ILE A CA 1
ATOM 3208 C C . ILE A 1 407 ? -0.144 10.710 -7.685 1.00 40.38 407 ILE A C 1
ATOM 3210 O O . ILE A 1 407 ? -0.317 11.498 -8.610 1.00 40.38 407 ILE A O 1
ATOM 3214 N N . LEU A 1 408 ? 0.589 10.999 -6.613 1.00 31.20 408 LEU A N 1
ATOM 3215 C CA . LEU A 1 408 ? 1.633 12.017 -6.588 1.00 31.20 408 LEU A CA 1
ATOM 3216 C C . LEU A 1 408 ? 2.956 11.255 -6.517 1.00 31.20 408 LEU A C 1
ATOM 3218 O O . LEU A 1 408 ? 3.333 10.761 -5.457 1.00 31.20 408 LEU A O 1
ATOM 3222 N N . GLN A 1 409 ? 3.588 11.064 -7.675 1.00 33.44 409 GLN A N 1
ATOM 3223 C CA . GLN A 1 409 ? 4.852 10.345 -7.793 1.00 33.44 409 GLN A CA 1
ATOM 3224 C C . GLN A 1 409 ? 6.028 11.256 -7.415 1.00 33.44 409 GLN A C 1
ATOM 3226 O O . GLN A 1 409 ? 6.022 12.451 -7.704 1.00 33.44 409 GLN A O 1
ATOM 3231 N N . TRP A 1 410 ? 7.003 10.633 -6.758 1.00 32.66 410 TRP A N 1
ATOM 3232 C CA . TRP A 1 410 ? 8.356 11.058 -6.410 1.00 32.66 410 TRP A CA 1
ATOM 3233 C C . TRP A 1 410 ? 8.927 12.201 -7.264 1.00 32.66 410 TRP A C 1
ATOM 3235 O O . TRP A 1 410 ? 9.306 12.002 -8.413 1.00 32.66 410 TRP A O 1
ATOM 3245 N N . TRP A 1 411 ? 9.067 13.376 -6.650 1.00 29.88 411 TRP A N 1
ATOM 3246 C CA . TRP A 1 411 ? 9.988 14.416 -7.106 1.00 29.88 411 TRP A CA 1
ATOM 3247 C C . TRP A 1 411 ? 11.141 14.460 -6.101 1.00 29.88 411 TRP A C 1
ATOM 3249 O O . TRP A 1 411 ? 10.915 14.776 -4.931 1.00 29.88 411 TRP A O 1
ATOM 3259 N N . LYS A 1 412 ? 12.351 14.093 -6.535 1.00 31.64 412 LYS A N 1
ATOM 3260 C CA . LYS A 1 412 ? 13.596 14.394 -5.812 1.00 31.64 412 LYS A CA 1
ATOM 3261 C C . LYS A 1 412 ? 14.232 15.654 -6.377 1.00 31.64 412 LYS A C 1
ATOM 3263 O O . LYS A 1 412 ? 14.290 15.769 -7.620 1.00 31.64 412 LYS A O 1
#

Solvent-accessible surface area (backbone atoms only — not comparable to full-atom values): 22907 Å² total; per-residue (Å²): 136,87,49,64,53,40,41,67,20,26,53,46,78,46,96,87,45,76,69,51,74,60,68,20,26,30,72,68,54,34,54,54,42,50,75,77,46,49,84,52,47,72,79,67,33,90,53,64,68,66,56,69,26,63,88,38,67,71,60,37,42,59,69,32,44,52,92,61,66,77,47,14,37,68,58,38,83,71,34,62,80,78,54,68,61,65,78,44,71,50,53,48,101,84,55,30,35,40,30,27,30,32,83,62,46,68,66,31,27,28,37,39,37,39,40,38,56,78,64,83,70,55,38,37,36,42,29,20,17,52,21,39,26,38,39,24,45,75,86,53,50,67,53,94,60,57,26,38,77,45,44,90,60,35,33,63,54,69,53,73,73,62,66,42,6,33,41,24,63,35,53,39,100,54,20,80,80,67,38,32,34,37,40,26,31,23,30,69,58,92,95,43,46,26,40,38,33,33,37,35,32,46,29,94,91,37,92,65,30,50,32,76,88,53,62,40,81,76,49,75,47,81,37,88,42,70,29,50,63,57,22,52,47,44,73,48,98,87,69,47,80,46,74,44,70,45,63,16,38,55,93,87,35,83,52,75,97,78,40,60,76,76,84,90,71,84,70,97,72,86,80,59,75,90,80,42,64,26,46,48,29,35,38,38,33,56,24,71,79,42,64,61,46,50,61,31,32,40,33,33,21,28,79,68,40,47,41,34,36,38,34,71,38,89,92,75,73,48,71,47,79,36,49,47,38,58,28,66,70,80,58,31,60,57,88,76,43,37,57,78,78,49,48,34,36,56,28,55,26,42,45,69,65,32,43,46,32,39,20,21,16,74,42,64,13,34,72,36,55,44,8,34,35,33,36,65,38,56,56,67,53,35,68,90,88,87,79,77,94,84,77,81,82,82,92,83,81,78,87,84,69,84,70,60,62,60,82,46,74,70,53,130

Mean predicted aligned error: 11.54 Å

Secondary structure (DSSP, 8-state):
---TTHHHHTT-SSTTSPPPSS--B-HHHHHHHHHHHGGGHHHH---HHHHHTTT-HHHHHHHS--SSGGG-BTHHHH-HHHHTTTTSPPB-TTS-EEEEEEEEEEEESSEEEEEE--SSS--EEEEETTTEEEEE-TT-PBPSS-SEE-TTTB---SSTT---SEEEEEE-TTHHHH-EEEEEEEEEETTEEEEEEEEEEE-SS-TTSEEEEEEEEEEEEEESSSS----EEEE-TTS-EEEE------TT--SSSS-SPPP-PPPS----TTT-S-EEEEEE---SS-GGGTT-EEEEETTT--EEEEEEETTTTEEEEEEEEE--GGGG-STT-BS---SEEEEEEE-TT--EEEEEESS--TT---EEEEEEE-GGG----SS-TT-PPP-SSS-SS-----------

pLDDT: mean 83.29, std 18.32, range [24.59, 98.81]

Radius of gyration: 25.02 Å; Cα contacts (8 Å, |Δi|>4): 912; chains: 1; bounding box: 65×51×69 Å

Sequence (412 aa):
ECSPYAAHLYDAEDPFTPLRTVPGLCQDYCLDMWHKCRGLFRHLSTDQELQALEGNRARFCRYLSLDDTDYCFPYLLVNKNLNSNLGHVVADAKGCLQLCLEEVANGLRNPVAMVHARDGTHRFFVAEQVGLVWAYLPDRSRLEKPFLNISRAVLTSPWQGDERGFLGIAFHPSFRRNRRLYVYYSVGIRTSEWIRISEFRVSEDDENAVDHSSERILLEVKEPASNHNGGQLLFGDDGYLYIFTGDGGMAGDPFGTFGNAQNDVLPIFAYPHTIGKSVTGGYVYRGCEYPNLNGLYIFGDFMTGRLMSLQENPGTGQWHYSEICMGRGQTCEFPGLINNYYPYIISFGEDEAGELYFMSTGEPSATAPRGVVYKIIDPSSCKARSAMPGRVPAPSVCSLLNSQPLILQWWK

InterPro domains:
  IPR011041 Soluble quinoprotein glucose/sorbosone dehydrogenase, beta-propeller domain superfamily [SSF50952] (99-289)
  IPR011042 Six-bladed beta-propeller, TolB-like [G3DSA:2.120.10.30] (97-264)
  IPR011042 Six-bladed beta-propeller, TolB-like [G3DSA:2.120.10.30] (265-378)
  IPR012938 Glucose/Sorbosone dehydrogenase [PF07995] (108-250)
  IPR018143 Folate receptor-like [PF03024] (1-97)

Foldseek 3Di:
DDDLCQCQQQVNQDVPDPGHLGGQAALVVLLVCLVPPLVCVVVSDPDPVLVVCSVPSVVNNVVSHGPDNCNHPPNVVVNCVLCVCFLAQDADPVQARAWWKFFLDALAQQWQAKEEQLLPQLKIWTDFQLAFIWIAGNVSDTDPDTQTHPNVFFDFFQDFPQPFGWHEKDHQPVCNPFQKMKTWGWGDDPPWIKIWIWIWGRDPVDNSHTDPVRIDTDDIGTAPARDQQFTYWDQDPVRDIDDGGGQNADVVQPPDPPHSDDDDDDDLDDDDVVVAPKKLFFWQQQADQRVNSHQWTWTAGFPALWIKTWHADPVPRRIDIHTHAHDDDPLQSRPRIHRDDARGFNAKYATSRRFIKTKGAVTRGSRRSGITIMTIGRSSRDDPPDDDDDDDPDDDPRNDDDTDGPDPHTDD

Organism: Colobus angolensis palliatus (NCBI:txid336983)